Protein AF-0000000067697987 (afdb_homodimer)

pLDDT: mean 73.64, std 20.97, range [24.83, 96.81]

Nearest PDB structures (foldseek):
  4bac-assembly1_A-2  TM=6.327E-01  e=5.314E-17  Human spumaretrovirus
  8w2r-assembly1_I  TM=6.420E-01  e=8.118E-09  Human immunodeficiency virus 1
  8fnj-assembly1_G  TM=6.367E-01  e=1.111E-08  Homo sapiens
  8fnp-assembly1_G  TM=6.360E-01  e=1.001E-08  Homo sapiens
  6put-assembly1_A-2  TM=6.486E-01  e=1.689E-08  Saccharolobus solfataricus P2

Radius of gyration: 27.44 Å; Cα contacts (8 Å, |Δi|>4): 1270; chains: 2; bounding box: 111×76×71 Å

Foldseek 3Di:
DPLPPPPDPPPPALVVQLVLQCPAPVRNVVLVVCVVCVPPPPPPDQPQHFDDFPNFTWTQDPCPLLQLQRGRQTAGEHGPVCLVVLLCCCQVRLLNLNDDLQQSLVVNVSHHDDPPSSVVSNVSSVPDPLCVPQPDPDDPDLFDAPQDQDQAWLQEKEWDKDDQFPQAPVQFRIKIWMATPQLRQIDIDGHNDLALVVVLVCCVVPPCVPPNQHQEYEYEPDPSCVDPSNVVSNVVSNHHYHYDDPRRPPNDSVVVVVSSLSSSLCSPCPPVRRCSNVSNVSNSSNQQQTQDPQQRGHSCCQPFLDHDDDPVCVRRPGDCSVPPPPDDVVVSSCSSNVSSSVSNSVSSVVVSVVSVVVVVVVCVVVVVVVVVVVVD/DPLPPPPDPPPPALVVQLVLQCPAPVRNVVLVVCVVCVPPPPPPDQPQDWDDFPNFTWTQDDCPLQFLQRGRQTAGEHGPVCLVVLLCCCQVNLLNLNDDLQQSLVVNVSHHDDPPSSVVSNVVSVPDPLCVPQPDPDDPDPFDAPQDQDDAWQQEKEWDKADQFPQAPVQFRIKIWMATPQLRQIDIDGHNDLALVVVLVCCVVPPCVVPNQHQEYEYEPDPSCVDPSNVVSNVVSNHHYHYDDPRRPVNHSVVVVVSSLSSSLSSPCPPVRRCSNVSNVSNSSNQQQTQDQQQRGHSCCQPVLDHDDDPVCVRRPRPCVCPPVVPHPVSSSVSNSVSRSVSNSVSSVVVSVVSVVVVVVVCVVVVVVVVVVVVD

Secondary structure (DSSP, 8-state):
--TTSS---S--SHHHHHHHHHH-TTHHHHHHHHHH-TT---SS---SEEEEETTEEEEE----TT--SSS--EEEE--HHHHHHHHHHHHTSTTTTT--HHHHHHHHHTTEE-TTHHHHHHHHHHT-HHHHHHS----------------STTSEEEEEEE---PPPTTS--EEEEEEETTT--EEEEEES---HHHHHHHIIIIIIHHH---SEEEE-S-HHHHSHHHHHHHHHTTPEEEEPPTT-GGG-HHHHHHHHHHHHHHHHHTT-GGGGGGGHHHHHHHHHHSPPTTTSS-HHHHHHSSPPPPHHHHHHSPTTTTT--SS-HHHHHHHHHHHHHHHHHHHHHHHHHHHHHHHHHHHHHHHHHHHHHHT-/--TTSS---S--SHHHHHHHHHH-TTHHHHHHHHHH-TT---SS---SEEEEETTEEEEE----TT---SS--EEEE--HHHHHHHHHHHHTSTTTTT--HHHHHHHHHTTEE-TTHHHHHHHHHHT-HHHHHHS----------------STTSEEEEEEE---PPPTTS--EEEEEEETTT--EEEEEES---HHHHHHHIIIIIIHHH---SEEEE-S-HHHHSHHHHHHHHHTTPEEEEPPTT-GGG-HHHHHHHHHHHHHHHHHTT-GGGGGGGHHHHHHHHHHSPPTTTSS-HHHHHHSSPPPPHHHHHHS-STTTTT--S-HHHHHHHHHHHHHHHHHHHHHHHHHHHHHHHHHHHHHHHHHHHHHHH-

Organism: Oreochromis niloticus (NCBI:txid8128)

Sequence (752 aa):
MDLRAQPPLLLEDQTQLRQLQLDDPGAGPKLRDLECSPDLGSDVSPPPSLVVNDGLLYYRGPKHKRNLRPQGELKLYAPMALRGTLCGYYHDHPTAGHLGIAKTLARMQSRFYWPKMASDVKRYVLSCPVCQLTKPSQRKPAGFMVPISPQRPWEYAGVDFVGPLPHTASGNSYILVFVDYFSKWIEVCAVRDATAQVAASKFINEVFARHGAPRYLISDRGSPFVSELFESVLSTLGSTHRLTTAYHLQTNATERVNRTLKTAIRAYVGDKHASWDKFMSQICFALRSAPHESTGLSPAMMLYGRELETPLDLLTKPSGENEESSMPYPETLKASLQEAHDRARETLARTACCAVSFQNTLFMVTYNFRVMWAKAMDLRAQPPLLLEDQTQLRQLQLDDPGAGPKLRDLECSPDLGSDVSPPPSLVVNDGLLYYRGPKHKRNLRPQGELKLYAPMALRGTLCGYYHDHPTAGHLGIAKTLARMQSRFYWPKMASDVKRYVLSCPVCQLTKPSQRKPAGFMVPISPQRPWEYAGVDFVGPLPHTASGNSYILVFVDYFSKWIEVCAVRDATAQVAASKFINEVFARHGAPRYLISDRGSPFVSELFESVLSTLGSTHRLTTAYHLQTNATERVNRTLKTAIRAYVGDKHASWDKFMSQICFALRSAPHESTGLSPAMMLYGRELETPLDLLTKPSGENEESSMPYPETLKASLQEAHDRARETLARTACCAVSFQNTLFMVTYNFRVMWAKA

Structure (mmCIF, N/CA/C/O backbone):
data_AF-0000000067697987-model_v1
#
loop_
_entity.id
_entity.type
_entity.pdbx_description
1 polymer 'Gypsy retrotransposon integrase-like protein 1'
#
loop_
_atom_site.group_PDB
_atom_site.id
_atom_site.type_symbol
_atom_site.label_atom_id
_atom_site.label_alt_id
_atom_site.label_comp_id
_atom_site.label_asym_id
_atom_site.label_entity_id
_atom_site.label_seq_id
_atom_site.pdbx_PDB_ins_code
_atom_site.Cartn_x
_atom_site.Cartn_y
_atom_site.Cartn_z
_atom_site.occupancy
_atom_site.B_iso_or_equiv
_atom_site.auth_seq_id
_atom_site.auth_comp_id
_atom_site.auth_asym_id
_atom_site.auth_atom_id
_atom_site.pdbx_PDB_model_num
ATOM 1 N N . MET A 1 1 ? 1.378 22 -9.828 1 25.53 1 MET A N 1
ATOM 2 C CA . MET A 1 1 ? 1.029 22.406 -8.477 1 25.53 1 MET A CA 1
ATOM 3 C C . MET A 1 1 ? 2.188 22.172 -7.516 1 25.53 1 MET A C 1
ATOM 5 O O . MET A 1 1 ? 2.678 21.047 -7.402 1 25.53 1 MET A O 1
ATOM 9 N N . ASP A 1 2 ? 2.887 23.156 -7.305 1 29.39 2 ASP A N 1
ATOM 10 C CA . ASP A 1 2 ? 4.129 23.375 -6.566 1 29.39 2 ASP A CA 1
ATOM 11 C C . ASP A 1 2 ? 3.945 23.078 -5.082 1 29.39 2 ASP A C 1
ATOM 13 O O . ASP A 1 2 ? 3.377 23.875 -4.344 1 29.39 2 ASP A O 1
ATOM 17 N N . LEU A 1 3 ? 3.65 21.953 -4.836 1 36.91 3 LEU A N 1
ATOM 18 C CA . LEU A 1 3 ? 3.615 21.641 -3.408 1 36.91 3 LEU A CA 1
ATOM 19 C C . LEU A 1 3 ? 4.59 22.531 -2.639 1 36.91 3 LEU A C 1
ATOM 21 O O . LEU A 1 3 ? 4.508 22.625 -1.413 1 36.91 3 LEU A O 1
ATOM 25 N N . ARG A 1 4 ? 5.551 23.062 -3.348 1 34.69 4 ARG A N 1
ATOM 26 C CA . ARG A 1 4 ? 6.664 23.906 -2.924 1 34.69 4 ARG A CA 1
ATOM 27 C C . ARG A 1 4 ? 6.184 25.297 -2.523 1 34.69 4 ARG A C 1
ATOM 29 O O . ARG A 1 4 ? 6.934 26.078 -1.931 1 34.69 4 ARG A O 1
ATOM 36 N N . ALA A 1 5 ? 5.242 25.719 -3.275 1 36.62 5 ALA A N 1
ATOM 37 C CA . ALA A 1 5 ? 4.941 27.141 -3.053 1 36.62 5 ALA A CA 1
ATOM 38 C C . ALA A 1 5 ? 4.207 27.344 -1.73 1 36.62 5 ALA A C 1
ATOM 40 O O . ALA A 1 5 ? 3.787 28.453 -1.412 1 36.62 5 ALA A O 1
ATOM 41 N N . GLN A 1 6 ? 3.66 26.25 -1.267 1 39.34 6 GLN A N 1
ATOM 42 C CA . GLN A 1 6 ? 3.029 26.625 -0.006 1 39.34 6 GLN A CA 1
ATOM 43 C C . GLN A 1 6 ? 4.074 26.922 1.065 1 39.34 6 GLN A C 1
ATOM 45 O O . GLN A 1 6 ? 5.121 26.266 1.116 1 39.34 6 GLN A O 1
ATOM 50 N N . PRO A 1 7 ? 4.051 28.031 1.488 1 39.66 7 PRO A N 1
ATOM 51 C CA . PRO A 1 7 ? 5.012 28.359 2.549 1 39.66 7 PRO A CA 1
ATOM 52 C C . PRO A 1 7 ? 5.266 27.188 3.488 1 39.66 7 PRO A C 1
ATOM 54 O O . PRO A 1 7 ? 4.34 26.453 3.83 1 39.66 7 PRO A O 1
ATOM 57 N N . PRO A 1 8 ? 6.465 26.547 3.26 1 40.81 8 PRO A N 1
ATOM 58 C CA . PRO A 1 8 ? 6.855 25.562 4.273 1 40.81 8 PRO A CA 1
ATOM 59 C C . PRO A 1 8 ? 6.188 25.812 5.625 1 40.81 8 PRO A C 1
ATOM 61 O O . PRO A 1 8 ? 5.875 26.953 5.961 1 40.81 8 PRO A O 1
ATOM 64 N N . LEU A 1 9 ? 5.316 25 6.016 1 46.56 9 LEU A N 1
ATOM 65 C CA . LEU A 1 9 ? 4.984 25.234 7.414 1 46.56 9 LEU A CA 1
ATOM 66 C C . LEU A 1 9 ? 6.133 25.938 8.141 1 46.56 9 LEU A C 1
ATOM 68 O O . LEU A 1 9 ? 7.301 25.609 7.902 1 46.56 9 LEU A O 1
ATOM 72 N N . LEU A 1 10 ? 5.938 27.141 8.422 1 49.66 10 LEU A N 1
ATOM 73 C CA . LEU A 1 10 ? 6.742 28.109 9.164 1 49.66 10 LEU A CA 1
ATOM 74 C C . LEU A 1 10 ? 7.5 27.422 10.297 1 49.66 10 LEU A C 1
ATOM 76 O O . LEU A 1 10 ? 8.211 28.078 11.062 1 49.66 10 LEU A O 1
ATOM 80 N N . LEU A 1 11 ? 7.109 26.219 10.617 1 56.44 11 LEU A N 1
ATOM 81 C CA . LEU A 1 11 ? 7.867 25.734 11.766 1 56.44 11 LEU A CA 1
ATOM 82 C C . LEU A 1 11 ? 9.156 25.047 11.32 1 56.44 11 LEU A C 1
ATOM 84 O O . LEU A 1 11 ? 9.109 24.016 10.633 1 56.44 11 LEU A O 1
ATOM 88 N N . GLU A 1 12 ? 10.172 25.812 11.094 1 57.47 12 GLU A N 1
ATOM 89 C CA . GLU A 1 12 ? 11.477 25.344 10.617 1 57.47 12 GLU A CA 1
ATOM 90 C C . GLU A 1 12 ? 12.062 24.312 11.562 1 57.47 12 GLU A C 1
ATOM 92 O O . GLU A 1 12 ? 12.742 23.375 11.125 1 57.47 12 GLU A O 1
ATOM 97 N N . ASP A 1 13 ? 11.875 24.578 12.883 1 66 13 ASP A N 1
ATOM 98 C CA . ASP A 1 13 ? 12.523 23.656 13.812 1 66 13 ASP A CA 1
ATOM 99 C C . ASP A 1 13 ? 11.797 23.625 15.156 1 66 13 ASP A C 1
ATOM 101 O O . ASP A 1 13 ? 10.883 24.406 15.391 1 66 13 ASP A O 1
ATOM 105 N N . GLN A 1 14 ? 12.055 22.672 15.922 1 77.75 14 GLN A N 1
ATOM 106 C CA . GLN A 1 14 ? 11.477 22.453 17.234 1 77.75 14 GLN A CA 1
ATOM 107 C C . GLN A 1 14 ? 11.773 23.625 18.172 1 77.75 14 GLN A C 1
ATOM 109 O O . GLN A 1 14 ? 11.008 23.906 19.094 1 77.75 14 GLN A O 1
ATOM 114 N N . THR A 1 15 ? 12.805 24.344 17.797 1 80.25 15 THR A N 1
ATOM 115 C CA . THR A 1 15 ? 13.172 25.5 18.609 1 80.25 15 THR A CA 1
ATOM 116 C C . THR A 1 15 ? 12.148 26.609 18.453 1 80.25 15 THR A C 1
ATOM 118 O O . THR A 1 15 ? 11.82 27.297 19.422 1 80.25 15 THR A O 1
ATOM 121 N N . GLN A 1 16 ? 11.695 26.688 17.266 1 82.94 16 GLN A N 1
ATOM 122 C CA . GLN A 1 16 ? 10.672 27.703 17.016 1 82.94 16 GLN A CA 1
ATOM 123 C C . GLN A 1 16 ? 9.367 27.344 17.719 1 82.94 16 GLN A C 1
ATOM 125 O O . GLN A 1 16 ? 8.68 28.219 18.25 1 82.94 16 GLN A O 1
ATOM 130 N N . LEU A 1 17 ? 9.047 26.141 17.766 1 86.69 17 LEU A N 1
ATOM 131 C CA . LEU A 1 17 ? 7.832 25.672 18.422 1 86.69 17 LEU A CA 1
ATOM 132 C C . LEU A 1 17 ? 7.879 25.922 19.922 1 86.69 17 LEU A C 1
ATOM 134 O O . LEU A 1 17 ? 6.879 26.312 20.516 1 86.69 17 LEU A O 1
ATOM 138 N N . ARG A 1 18 ? 9.047 25.688 20.469 1 90 18 ARG A N 1
ATOM 139 C CA . ARG A 1 18 ? 9.219 25.922 21.906 1 90 18 ARG A CA 1
ATOM 140 C C . ARG A 1 18 ? 9.023 27.391 22.25 1 90 18 ARG A C 1
ATOM 142 O O . ARG A 1 18 ? 8.367 27.734 23.234 1 90 18 ARG A O 1
ATOM 149 N N . GLN A 1 19 ? 9.625 28.234 21.406 1 90.31 19 GLN A N 1
ATOM 150 C CA . GLN A 1 19 ? 9.492 29.656 21.641 1 90.31 19 GLN A CA 1
ATOM 151 C C . GLN A 1 19 ? 8.039 30.094 21.547 1 90.31 19 GLN A C 1
ATOM 153 O O . GLN A 1 19 ? 7.582 30.938 22.328 1 90.31 19 GLN A O 1
ATOM 158 N N . LEU A 1 20 ? 7.316 29.531 20.625 1 90.38 20 LEU A N 1
ATOM 159 C CA . LEU A 1 20 ? 5.906 29.844 20.469 1 90.38 20 LEU A CA 1
ATOM 160 C C . LEU A 1 20 ? 5.102 29.406 21.688 1 90.38 20 LEU A C 1
ATOM 162 O O . LEU A 1 20 ? 4.188 30.094 22.125 1 90.38 20 LEU A O 1
ATOM 166 N N . GLN A 1 21 ? 5.391 28.297 22.266 1 93 21 GLN A N 1
ATOM 167 C CA . GLN A 1 21 ? 4.715 27.812 23.453 1 93 21 GLN A CA 1
ATOM 168 C C . GLN A 1 21 ? 5.039 28.688 24.672 1 93 21 GLN A C 1
ATOM 170 O O . GLN A 1 21 ? 4.16 29 25.469 1 93 21 GLN A O 1
ATOM 175 N N . LEU A 1 22 ? 6.289 29.062 24.75 1 93.44 22 LEU A N 1
ATOM 176 C CA . LEU A 1 22 ? 6.715 29.906 25.859 1 93.44 22 LEU A CA 1
ATOM 177 C C . LEU A 1 22 ? 6.02 31.25 25.828 1 93.44 22 LEU A C 1
ATOM 179 O O . LEU A 1 22 ? 5.699 31.828 26.875 1 93.44 22 LEU A O 1
ATOM 183 N N . ASP A 1 23 ? 5.773 31.734 24.656 1 93.56 23 ASP A N 1
ATOM 184 C CA . ASP A 1 23 ? 5.172 33.031 24.484 1 93.56 23 ASP A CA 1
ATOM 185 C C . ASP A 1 23 ? 3.65 32.969 24.609 1 93.56 23 ASP A C 1
ATOM 187 O O . ASP A 1 23 ? 2.982 34 24.719 1 93.56 23 ASP A O 1
ATOM 191 N N . ASP A 1 24 ? 3.102 31.844 24.609 1 93.69 24 ASP A N 1
ATOM 192 C CA . ASP A 1 24 ? 1.658 31.641 24.672 1 93.69 24 ASP A CA 1
ATOM 193 C C . ASP A 1 24 ? 1.14 31.812 26.094 1 93.69 24 ASP A C 1
ATOM 195 O O . ASP A 1 24 ? 1.688 31.234 27.047 1 93.69 24 ASP A O 1
ATOM 199 N N . PRO A 1 25 ? 0.116 32.594 26.219 1 92.44 25 PRO A N 1
ATOM 200 C CA . PRO A 1 25 ? -0.387 32.875 27.562 1 92.44 25 PRO A CA 1
ATOM 201 C C . PRO A 1 25 ? -0.921 31.609 28.25 1 92.44 25 PRO A C 1
ATOM 203 O O . PRO A 1 25 ? -0.909 31.516 29.484 1 92.44 25 PRO A O 1
ATOM 206 N N . GLY A 1 26 ? -1.437 30.719 27.469 1 90.19 26 GLY A N 1
ATOM 207 C CA . GLY A 1 26 ? -1.964 29.484 28.047 1 90.19 26 GLY A CA 1
ATOM 208 C C . GLY A 1 26 ? -0.902 28.422 28.266 1 90.19 26 GLY A C 1
ATOM 209 O O . GLY A 1 26 ? -0.778 27.875 29.359 1 90.19 26 GLY A O 1
ATOM 210 N N . ALA A 1 27 ? -0.032 28.234 27.359 1 92.19 27 ALA A N 1
ATOM 211 C CA . ALA A 1 27 ? 0.951 27.156 27.375 1 92.19 27 ALA A CA 1
ATOM 212 C C . ALA A 1 27 ? 2.221 27.578 28.109 1 92.19 27 ALA A C 1
ATOM 214 O O . ALA A 1 27 ? 2.852 26.781 28.797 1 92.19 27 ALA A O 1
ATOM 215 N N . GLY A 1 28 ? 2.633 28.766 28.016 1 92.62 28 GLY A N 1
ATOM 216 C CA . GLY A 1 28 ? 3.893 29.266 28.531 1 92.62 28 GLY A CA 1
ATOM 217 C C . GLY A 1 28 ? 4.062 29.016 30.016 1 92.62 28 GLY A C 1
ATOM 218 O O . GLY A 1 28 ? 5.012 28.344 30.438 1 92.62 28 GLY A O 1
ATOM 219 N N . PRO A 1 29 ? 3.111 29.562 30.781 1 92.19 29 PRO A N 1
ATOM 220 C CA . PRO A 1 29 ? 3.207 29.344 32.219 1 92.19 29 PRO A CA 1
ATOM 221 C C . PRO A 1 29 ? 3.205 27.859 32.594 1 92.19 29 PRO A C 1
ATOM 223 O O . PRO A 1 29 ? 3.92 27.453 33.531 1 92.19 29 PRO A O 1
ATOM 226 N N . LYS A 1 30 ? 2.436 27.094 31.906 1 90.25 30 LYS A N 1
ATOM 227 C CA . LYS A 1 30 ? 2.365 25.672 32.188 1 90.25 30 LYS A CA 1
ATOM 228 C C . LYS A 1 30 ? 3.693 24.984 31.891 1 90.25 30 LYS A C 1
ATOM 230 O O . LYS A 1 30 ? 4.133 24.109 32.656 1 90.25 30 LYS A O 1
ATOM 235 N N . LEU A 1 31 ? 4.273 25.359 30.766 1 92.38 31 LEU A N 1
ATOM 236 C CA . LEU A 1 31 ? 5.551 24.797 30.359 1 92.38 31 LEU A CA 1
ATOM 237 C C . LEU A 1 31 ? 6.645 25.141 31.359 1 92.38 31 LEU A C 1
ATOM 239 O O . LEU A 1 31 ? 7.422 24.266 31.766 1 92.38 31 LEU A O 1
ATOM 243 N N . ARG A 1 32 ? 6.719 26.328 31.844 1 89.81 32 ARG A N 1
ATOM 244 C CA . ARG A 1 32 ? 7.715 26.766 32.812 1 89.81 32 ARG A CA 1
ATOM 245 C C . ARG A 1 32 ? 7.508 26.078 34.156 1 89.81 32 ARG A C 1
ATOM 247 O O . ARG A 1 32 ? 8.477 25.656 34.812 1 89.81 32 ARG A O 1
ATOM 254 N N . ASP A 1 33 ? 6.246 25.969 34.531 1 87.75 33 ASP A N 1
ATOM 255 C CA . ASP A 1 33 ? 5.918 25.359 35.812 1 87.75 33 ASP A CA 1
ATOM 256 C C . ASP A 1 33 ? 6.352 23.891 35.844 1 87.75 33 ASP A C 1
ATOM 258 O O . ASP A 1 33 ? 6.879 23.422 36.875 1 87.75 33 ASP A O 1
ATOM 262 N N . LEU A 1 34 ? 6.086 23.219 34.812 1 87.5 34 LEU A N 1
ATOM 263 C CA . LEU A 1 34 ? 6.387 21.781 34.75 1 87.5 34 LEU A CA 1
ATOM 264 C C . LEU A 1 34 ? 7.891 21.547 34.656 1 87.5 34 LEU A C 1
ATOM 266 O O . LEU A 1 34 ? 8.406 20.531 35.125 1 87.5 34 LEU A O 1
ATOM 270 N N . GLU A 1 35 ? 8.602 22.375 34 1 86.31 35 GLU A N 1
ATOM 271 C CA . GLU A 1 35 ? 10.047 22.234 33.875 1 86.31 35 GLU A CA 1
ATOM 272 C C . GLU A 1 35 ? 10.742 22.516 35.219 1 86.31 35 GLU A C 1
ATOM 274 O O . GLU A 1 35 ? 11.781 21.922 35.531 1 86.31 35 GLU A O 1
ATOM 279 N N . CYS A 1 36 ? 10.32 23.406 36.031 1 79.12 36 CYS A N 1
ATOM 280 C CA . CYS A 1 36 ? 10.914 23.766 37.312 1 79.12 36 CYS A CA 1
ATOM 281 C C . CYS A 1 36 ? 10.562 22.734 38.375 1 79.12 36 CYS A C 1
ATOM 283 O O . CYS A 1 36 ? 11.328 22.516 39.312 1 79.12 36 CYS A O 1
ATOM 285 N N . SER A 1 37 ? 9.336 22.125 38.469 1 67.81 37 SER A N 1
ATOM 286 C CA . SER A 1 37 ? 8.961 21.156 39.5 1 67.81 37 SER A CA 1
ATOM 287 C C . SER A 1 37 ? 8.656 19.797 38.875 1 67.81 37 SER A C 1
ATOM 289 O O . SER A 1 37 ? 7.488 19.438 38.719 1 67.81 37 SER A O 1
ATOM 291 N N . PRO A 1 38 ? 9.766 19.188 38.344 1 57.75 38 PRO A N 1
ATOM 292 C CA . PRO A 1 38 ? 9.461 17.906 37.688 1 57.75 38 PRO A CA 1
ATOM 293 C C . PRO A 1 38 ? 8.711 16.938 38.625 1 57.75 38 PRO A C 1
ATOM 295 O O . PRO A 1 38 ? 7.93 16.109 38.156 1 57.75 38 PRO A O 1
ATOM 298 N N . ASP A 1 39 ? 9.18 16.844 40 1 49.91 39 ASP A N 1
ATOM 299 C CA . ASP A 1 39 ? 8.789 15.844 41 1 49.91 39 ASP A CA 1
ATOM 300 C C . ASP A 1 39 ? 7.363 16.078 41.5 1 49.91 39 ASP A C 1
ATOM 302 O O . ASP A 1 39 ? 6.906 15.43 42.438 1 49.91 39 ASP A O 1
ATOM 306 N N . LEU A 1 40 ? 6.801 17.219 41.5 1 43.91 40 LEU A N 1
ATOM 307 C CA . LEU A 1 40 ? 5.543 17.25 42.25 1 43.91 40 LEU A CA 1
ATOM 308 C C . LEU A 1 40 ? 4.531 16.281 41.625 1 43.91 40 LEU A C 1
ATOM 310 O O . LEU A 1 40 ? 3.766 16.656 40.75 1 43.91 40 LEU A O 1
ATOM 314 N N . GLY A 1 41 ? 4.91 15.156 41.281 1 40.28 41 GLY A N 1
ATOM 315 C CA . GLY A 1 41 ? 4.012 14.031 41.062 1 40.28 41 GLY A CA 1
ATOM 316 C C . GLY A 1 41 ? 2.971 13.875 42.156 1 40.28 41 GLY A C 1
ATOM 317 O O . GLY A 1 41 ? 3.209 13.188 43.156 1 40.28 41 GLY A O 1
ATOM 318 N N . SER A 1 42 ? 2.301 14.922 42.656 1 37.97 42 SER A N 1
ATOM 319 C CA . SER A 1 42 ? 1.313 14.578 43.656 1 37.97 42 SER A CA 1
ATOM 320 C C . SER A 1 42 ? 0.593 13.281 43.312 1 37.97 42 SER A C 1
ATOM 322 O O . SER A 1 42 ? 0.515 12.906 42.156 1 37.97 42 SER A O 1
ATOM 324 N N . ASP A 1 43 ? 0.437 12.32 44.281 1 37.81 43 ASP A N 1
ATOM 325 C CA . ASP A 1 43 ? -0.26 11.047 44.406 1 37.81 43 ASP A CA 1
ATOM 326 C C . ASP A 1 43 ? -1.555 11.039 43.594 1 37.81 43 ASP A C 1
ATOM 328 O O . ASP A 1 43 ? -2.357 10.109 43.719 1 37.81 43 ASP A O 1
ATOM 332 N N . VAL A 1 44 ? -2.244 12.258 43.5 1 37.41 44 VAL A N 1
ATOM 333 C CA . VAL A 1 44 ? -3.635 12.102 43.094 1 37.41 44 VAL A CA 1
ATOM 334 C C . VAL A 1 44 ? -3.697 11.57 41.656 1 37.41 44 VAL A C 1
ATOM 336 O O . VAL A 1 44 ? -2.77 11.773 40.875 1 37.41 44 VAL A O 1
ATOM 339 N N . SER A 1 45 ? -4.719 10.867 41.219 1 40.56 45 SER A N 1
ATOM 340 C CA . SER A 1 45 ? -5.109 10.242 39.969 1 40.56 45 SER A CA 1
ATOM 341 C C . SER A 1 45 ? -4.727 11.109 38.75 1 40.56 45 SER A C 1
ATOM 343 O O . SER A 1 45 ? -5.043 12.305 38.719 1 40.56 45 SER A O 1
ATOM 345 N N . PRO A 1 46 ? -3.691 10.867 37.969 1 43.12 46 PRO A N 1
ATOM 346 C CA . PRO A 1 46 ? -3.143 11.734 36.906 1 43.12 46 PRO A CA 1
ATOM 347 C C . PRO A 1 46 ? -4.223 12.344 36.031 1 43.12 46 PRO A C 1
ATOM 349 O O . PRO A 1 46 ? -5.004 11.609 35.406 1 43.12 46 PRO A O 1
ATOM 352 N N . PRO A 1 47 ? -5.043 13.336 36.25 1 45.91 47 PRO A N 1
ATOM 353 C CA . PRO A 1 47 ? -5.91 13.977 35.281 1 45.91 47 PRO A CA 1
ATOM 354 C C . PRO A 1 47 ? -5.281 14.031 33.875 1 45.91 47 PRO A C 1
ATOM 356 O O . PRO A 1 47 ? -4.07 13.844 33.75 1 45.91 47 PRO A O 1
ATOM 359 N N . PRO A 1 48 ? -6.098 13.992 32.75 1 55.72 48 PRO A N 1
ATOM 360 C CA . PRO A 1 48 ? -5.461 14.297 31.484 1 55.72 48 PRO A CA 1
ATOM 361 C C . PRO A 1 48 ? -4.277 15.25 31.625 1 55.72 48 PRO A C 1
ATOM 363 O O . PRO A 1 48 ? -4.398 16.297 32.25 1 55.72 48 PRO A O 1
ATOM 366 N N . SER A 1 49 ? -2.963 14.758 31.688 1 77.38 49 SER A N 1
ATOM 367 C CA . SER A 1 49 ? -1.789 15.398 32.281 1 77.38 49 SER A CA 1
ATOM 368 C C . SER A 1 49 ? -0.885 15.977 31.188 1 77.38 49 SER A C 1
ATOM 370 O O . SER A 1 49 ? -0.862 15.477 30.062 1 77.38 49 SER A O 1
ATOM 372 N N . LEU A 1 50 ? -0.766 17.359 31.328 1 87.38 50 LEU A N 1
ATOM 373 C CA . LEU A 1 50 ? 0.255 18.047 30.531 1 87.38 50 LEU A CA 1
ATOM 374 C C . LEU A 1 50 ? 1.649 17.562 30.922 1 87.38 50 LEU A C 1
ATOM 376 O O . LEU A 1 50 ? 1.93 17.328 32.094 1 87.38 50 LEU A O 1
ATOM 380 N N . VAL A 1 51 ? 2.381 17.172 29.953 1 87.75 51 VAL A N 1
ATOM 381 C CA . VAL A 1 51 ? 3.74 16.688 30.188 1 87.75 51 VAL A CA 1
ATOM 382 C C . VAL A 1 51 ? 4.715 17.438 29.281 1 87.75 51 VAL A C 1
ATOM 384 O O . VAL A 1 51 ? 4.328 17.938 28.219 1 87.75 51 VAL A O 1
ATOM 387 N N . VAL A 1 52 ? 5.934 17.547 29.781 1 88.38 52 VAL A N 1
ATOM 388 C CA . VAL A 1 52 ? 6.977 18.156 28.953 1 88.38 52 VAL A CA 1
ATOM 389 C C . VAL A 1 52 ? 7.855 17.062 28.344 1 88.38 52 VAL A C 1
ATOM 391 O O . VAL A 1 52 ? 8.312 16.156 29.047 1 88.38 52 VAL A O 1
ATOM 394 N N . ASN A 1 53 ? 7.949 17.094 27.031 1 85.75 53 ASN A N 1
ATOM 395 C CA . ASN A 1 53 ? 8.812 16.172 26.297 1 85.75 53 ASN A CA 1
ATOM 396 C C . ASN A 1 53 ? 9.711 16.922 25.312 1 85.75 53 ASN A C 1
ATOM 398 O O . ASN A 1 53 ? 9.211 17.625 24.422 1 85.75 53 ASN A O 1
ATOM 402 N N . ASP A 1 54 ? 10.984 16.766 25.453 1 80.94 54 ASP A N 1
ATOM 403 C CA . ASP A 1 54 ? 11.969 17.406 24.594 1 80.94 54 ASP A CA 1
ATOM 404 C C . ASP A 1 54 ? 11.758 18.922 24.547 1 80.94 54 ASP A C 1
ATOM 406 O O . ASP A 1 54 ? 11.758 19.516 23.484 1 80.94 54 ASP A O 1
ATOM 410 N N . GLY A 1 55 ? 11.398 19.391 25.688 1 86.19 55 GLY A N 1
ATOM 411 C CA . GLY A 1 55 ? 11.289 20.844 25.828 1 86.19 55 GLY A CA 1
ATOM 412 C C . GLY A 1 55 ? 9.961 21.391 25.344 1 86.19 55 GLY A C 1
ATOM 413 O O . GLY A 1 55 ? 9.75 22.609 25.359 1 86.19 55 GLY A O 1
ATOM 414 N N . LEU A 1 56 ? 9.102 20.469 24.938 1 89.88 56 LEU A N 1
ATOM 415 C CA . LEU A 1 56 ? 7.805 20.906 24.422 1 89.88 56 LEU A CA 1
ATOM 416 C C . LEU A 1 56 ? 6.68 20.406 25.328 1 89.88 56 LEU A C 1
ATOM 418 O O . LEU A 1 56 ? 6.805 19.344 25.953 1 89.88 56 LEU A O 1
ATOM 422 N N . LEU A 1 57 ? 5.66 21.234 25.406 1 91.69 57 LEU A N 1
ATOM 423 C CA . LEU A 1 57 ? 4.492 20.891 26.203 1 91.69 57 LEU A CA 1
ATOM 424 C C . LEU A 1 57 ? 3.533 20 25.422 1 91.69 57 LEU A C 1
ATOM 426 O O . LEU A 1 57 ? 3.131 20.344 24.312 1 91.69 57 LEU A O 1
ATOM 430 N N . TYR A 1 58 ? 3.205 18.859 25.953 1 91.38 58 TYR A N 1
ATOM 431 C CA . TYR A 1 58 ? 2.281 17.906 25.359 1 91.38 58 TYR A CA 1
ATOM 432 C C . TYR A 1 58 ? 1.122 17.594 26.297 1 91.38 58 TYR A C 1
ATOM 434 O O . TYR A 1 58 ? 1.238 17.766 27.516 1 91.38 58 TYR A O 1
ATOM 442 N N . TYR A 1 59 ? 0.031 17.297 25.656 1 90.12 59 TYR A N 1
ATOM 443 C CA . TYR A 1 59 ? -1.137 16.797 26.375 1 90.12 59 TYR A CA 1
ATOM 444 C C . TYR A 1 59 ? -1.223 15.281 26.297 1 90.12 59 TYR A C 1
ATOM 446 O O . TYR A 1 59 ? -1.13 14.703 25.203 1 90.12 59 TYR A O 1
ATOM 454 N N . ARG A 1 60 ? -1.247 14.703 27.422 1 83.81 60 ARG A N 1
ATOM 455 C CA . ARG A 1 60 ? -1.414 13.25 27.453 1 83.81 60 ARG A CA 1
ATOM 456 C C . ARG A 1 60 ? -2.883 12.875 27.609 1 83.81 60 ARG A C 1
ATOM 458 O O . ARG A 1 60 ? -3.482 13.109 28.672 1 83.81 60 ARG A O 1
ATOM 465 N N . GLY A 1 61 ? -3.418 12.531 26.484 1 71.75 61 GLY A N 1
ATOM 466 C CA . GLY A 1 61 ? -4.82 12.156 26.5 1 71.75 61 GLY A CA 1
ATOM 467 C C . GLY A 1 61 ? -5.059 10.773 27.094 1 71.75 61 GLY A C 1
ATOM 468 O O . GLY A 1 61 ? -4.105 10.055 27.406 1 71.75 61 GLY A O 1
ATOM 469 N N . PRO A 1 62 ? -6.367 10.641 27.578 1 60.91 62 PRO A N 1
ATOM 470 C CA . PRO A 1 62 ? -6.676 9.305 28.109 1 60.91 62 PRO A CA 1
ATOM 471 C C . PRO A 1 62 ? -6.375 8.188 27.109 1 60.91 62 PRO A C 1
ATOM 473 O O . PRO A 1 62 ? -6.355 8.43 25.906 1 60.91 62 PRO A O 1
ATOM 476 N N . LYS A 1 63 ? -5.754 7.254 27.641 1 53.12 63 LYS A N 1
ATOM 477 C CA . LYS A 1 63 ? -5.551 6.074 26.797 1 53.12 63 LYS A CA 1
ATOM 478 C C . LYS A 1 63 ? -6.824 5.711 26.047 1 53.12 63 LYS A C 1
ATOM 480 O O . LYS A 1 63 ? -7.887 5.551 26.641 1 53.12 63 LYS A O 1
ATOM 485 N N . HIS A 1 64 ? -7.137 6.582 25.156 1 43.94 64 HIS A N 1
ATOM 486 C CA . HIS A 1 64 ? -8.352 6.195 24.438 1 43.94 64 HIS A CA 1
ATOM 487 C C . HIS A 1 64 ? -8.273 4.738 23.984 1 43.94 64 HIS A C 1
ATOM 489 O O . HIS A 1 64 ? -7.211 4.262 23.594 1 43.94 64 HIS A O 1
ATOM 495 N N . LYS A 1 65 ? -9.203 3.996 24.469 1 40.5 65 LYS A N 1
ATOM 496 C CA . LYS A 1 65 ? -9.344 2.605 24.047 1 40.5 65 LYS A CA 1
ATOM 497 C C . LYS A 1 65 ? -9.062 2.453 22.562 1 40.5 65 LYS A C 1
ATOM 499 O O . LYS A 1 65 ? -9.047 1.336 22.031 1 40.5 65 LYS A O 1
ATOM 504 N N . ARG A 1 66 ? -9.5 3.518 21.922 1 38.03 66 ARG A N 1
ATOM 505 C CA . ARG A 1 66 ? -9.547 3.414 20.469 1 38.03 66 ARG A CA 1
ATOM 506 C C . ARG A 1 66 ? -8.141 3.369 19.875 1 38.03 66 ARG A C 1
ATOM 508 O O . ARG A 1 66 ? -7.973 3.113 18.672 1 38.03 66 ARG A O 1
ATOM 515 N N . ASN A 1 67 ? -7.258 4.086 20.719 1 40.78 67 ASN A N 1
ATOM 516 C CA . ASN A 1 67 ? -5.949 4.301 20.109 1 40.78 67 ASN A CA 1
ATOM 517 C C . ASN A 1 67 ? -5.055 3.072 20.25 1 40.78 67 ASN A C 1
ATOM 519 O O . ASN A 1 67 ? -4.801 2.613 21.375 1 40.78 67 ASN A O 1
ATOM 523 N N . LEU A 1 68 ? -5.277 2.213 19.438 1 40.22 68 LEU A N 1
ATOM 524 C CA . LEU A 1 68 ? -4.492 0.987 19.328 1 40.22 68 LEU A CA 1
ATOM 525 C C . LEU A 1 68 ? -3.045 1.233 19.734 1 40.22 68 LEU A C 1
ATOM 527 O O . LEU A 1 68 ? -2.207 0.333 19.641 1 40.22 68 LEU A O 1
ATOM 531 N N . ARG A 1 69 ? -2.701 2.541 19.812 1 40.22 69 ARG A N 1
ATOM 532 C CA . ARG A 1 69 ? -1.357 2.736 20.344 1 40.22 69 ARG A CA 1
ATOM 533 C C . ARG A 1 69 ? -1.362 2.693 21.859 1 40.22 69 ARG A C 1
ATOM 535 O O . ARG A 1 69 ? -2.139 3.404 22.516 1 40.22 69 ARG A O 1
ATOM 542 N N . PRO A 1 70 ? -0.972 1.546 22.391 1 39.41 70 PRO A N 1
ATOM 543 C CA . PRO A 1 70 ? -0.958 1.509 23.859 1 39.41 70 PRO A CA 1
ATOM 544 C C . PRO A 1 70 ? -0.694 2.879 24.469 1 39.41 70 PRO A C 1
ATOM 546 O O . PRO A 1 70 ? -1.082 3.125 25.625 1 39.41 70 PRO A O 1
ATOM 549 N N . GLN A 1 71 ? 0.323 3.484 24.156 1 42.06 71 GLN A N 1
ATOM 550 C CA . GLN A 1 71 ? 0.771 4.578 25 1 42.06 71 GLN A CA 1
ATOM 551 C C . GLN A 1 71 ? -0.076 5.828 24.781 1 42.06 71 GLN A C 1
ATOM 553 O O . GLN A 1 71 ? -0.464 6.133 23.656 1 42.06 71 GLN A O 1
ATOM 558 N N . GLY A 1 72 ? -0.795 6.191 25.734 1 50.84 72 GLY A N 1
ATOM 559 C CA . GLY A 1 72 ? -1.454 7.488 25.766 1 50.84 72 GLY A CA 1
ATOM 560 C C . GLY A 1 72 ? -0.858 8.484 24.781 1 50.84 72 GLY A C 1
ATOM 561 O O . GLY A 1 72 ? 0.364 8.617 24.703 1 50.84 72 GLY A O 1
ATOM 562 N N . GLU A 1 73 ? -1.47 8.781 23.531 1 68.31 73 GLU A N 1
ATOM 563 C CA . GLU A 1 73 ? -0.896 9.562 22.438 1 68.31 73 GLU A CA 1
ATOM 564 C C . GLU A 1 73 ? -0.604 10.992 22.875 1 68.31 73 GLU A C 1
ATOM 566 O O . GLU A 1 73 ? -1.455 11.648 23.5 1 68.31 73 GLU A O 1
ATOM 571 N N . LEU A 1 74 ? 0.713 11.328 23.109 1 80.88 74 LEU A N 1
ATOM 572 C CA . LEU A 1 74 ? 1.107 12.711 23.359 1 80.88 74 LEU A CA 1
ATOM 573 C C . LEU A 1 74 ? 0.691 13.609 22.203 1 80.88 74 LEU A C 1
ATOM 575 O O . LEU A 1 74 ? 0.942 13.281 21.031 1 80.88 74 LEU A O 1
ATOM 579 N N . LYS A 1 75 ? -0.083 14.531 22.594 1 88.94 75 LYS A N 1
ATOM 580 C CA . LYS A 1 75 ? -0.517 15.539 21.625 1 88.94 75 LYS A CA 1
ATOM 581 C C . LYS A 1 75 ? 0.146 16.891 21.906 1 88.94 75 LYS A C 1
ATOM 583 O O . LYS A 1 75 ? 0.166 17.344 23.047 1 88.94 75 LYS A O 1
ATOM 588 N N . LEU A 1 76 ? 0.705 17.453 20.953 1 89.75 76 LEU A N 1
ATOM 589 C CA . LEU A 1 76 ? 1.372 18.734 21.125 1 89.75 76 LEU A CA 1
ATOM 590 C C . LEU A 1 76 ? 0.376 19.812 21.531 1 89.75 76 LEU A C 1
ATOM 592 O O . LEU A 1 76 ? -0.684 19.953 20.922 1 89.75 76 LEU A O 1
ATOM 596 N N . TYR A 1 77 ? 0.667 20.438 22.625 1 93.31 77 TYR A N 1
ATOM 597 C CA . TYR A 1 77 ? -0.13 21.609 22.984 1 93.31 77 TYR A CA 1
ATOM 598 C C . TYR A 1 77 ? 0.13 22.75 22.016 1 93.31 77 TYR A C 1
ATOM 600 O O . TYR A 1 77 ? 1.181 23.391 22.078 1 93.31 77 TYR A O 1
ATOM 608 N N . ALA A 1 78 ? -0.854 23.047 21.203 1 93.5 78 ALA A N 1
ATOM 609 C CA . ALA A 1 78 ? -0.652 24.047 20.141 1 93.5 78 ALA A CA 1
ATOM 610 C C . ALA A 1 78 ? -0.841 25.469 20.688 1 93.5 78 ALA A C 1
ATOM 612 O O . ALA A 1 78 ? -1.903 25.797 21.219 1 93.5 78 ALA A O 1
ATOM 613 N N . PRO A 1 79 ? 0.184 26.25 20.625 1 92.62 79 PRO A N 1
ATOM 614 C CA . PRO A 1 79 ? 0.019 27.656 21.016 1 92.62 79 PRO A CA 1
ATOM 615 C C . PRO A 1 79 ? -0.975 28.406 20.125 1 92.62 79 PRO A C 1
ATOM 617 O O . PRO A 1 79 ? -1.183 28.016 18.969 1 92.62 79 PRO A O 1
ATOM 620 N N . MET A 1 80 ? -1.522 29.438 20.625 1 92.75 80 MET A N 1
ATOM 621 C CA . MET A 1 80 ? -2.566 30.203 19.938 1 92.75 80 MET A CA 1
ATOM 622 C C . MET A 1 80 ? -2.08 30.688 18.578 1 92.75 80 MET A C 1
ATOM 624 O O . MET A 1 80 ? -2.83 30.656 17.609 1 92.75 80 MET A O 1
ATOM 628 N N . ALA A 1 81 ? -0.878 31.109 18.484 1 89.62 81 ALA A N 1
ATOM 629 C CA . ALA A 1 81 ? -0.31 31.688 17.266 1 89.62 81 ALA A CA 1
ATOM 630 C C . ALA A 1 81 ? -0.256 30.656 16.141 1 89.62 81 ALA A C 1
ATOM 632 O O . ALA A 1 81 ? -0.219 31.016 14.961 1 89.62 81 ALA A O 1
ATOM 633 N N . LEU A 1 82 ? -0.287 29.391 16.484 1 90 82 LEU A N 1
ATOM 634 C CA . LEU A 1 82 ? -0.105 28.344 15.484 1 90 82 LEU A CA 1
ATOM 635 C C . LEU A 1 82 ? -1.445 27.734 15.094 1 90 82 LEU A C 1
ATOM 637 O O . LEU A 1 82 ? -1.532 27.016 14.094 1 90 82 LEU A O 1
ATOM 641 N N . ARG A 1 83 ? -2.475 27.984 15.781 1 92.12 83 ARG A N 1
ATOM 642 C CA . ARG A 1 83 ? -3.734 27.25 15.648 1 92.12 83 ARG A CA 1
ATOM 643 C C . ARG A 1 83 ? -4.379 27.516 14.297 1 92.12 83 ARG A C 1
ATOM 645 O O . ARG A 1 83 ? -4.887 26.609 13.648 1 92.12 83 ARG A O 1
ATOM 652 N N . GLY A 1 84 ? -4.363 28.75 13.852 1 89.5 84 GLY A N 1
ATOM 653 C CA . GLY A 1 84 ? -4.871 29.062 12.523 1 89.5 84 GLY A CA 1
ATOM 654 C C . GLY A 1 84 ? -4.113 28.375 11.414 1 89.5 84 GLY A C 1
ATOM 655 O O . GLY A 1 84 ? -4.723 27.828 10.484 1 89.5 84 GLY A O 1
ATOM 656 N N . THR A 1 85 ? -2.844 28.359 11.555 1 86 85 THR A N 1
ATOM 657 C CA . THR A 1 85 ? -1.988 27.703 10.57 1 86 85 THR A CA 1
ATOM 658 C C . THR A 1 85 ? -2.248 26.203 10.547 1 86 85 THR A C 1
ATOM 660 O O . THR A 1 85 ? -2.277 25.594 9.477 1 86 85 THR A O 1
ATOM 663 N N . LEU A 1 86 ? -2.416 25.641 11.68 1 90.12 86 LEU A N 1
ATOM 664 C CA . LEU A 1 86 ? -2.699 24.219 11.766 1 90.12 86 LEU A CA 1
ATOM 665 C C . LEU A 1 86 ? -4.035 23.891 11.109 1 90.12 86 LEU A C 1
ATOM 667 O O . LEU A 1 86 ? -4.145 22.906 10.383 1 90.12 86 LEU A O 1
ATOM 671 N N . CYS A 1 87 ? -5.012 24.719 11.359 1 92.31 87 CYS A N 1
ATOM 672 C CA . CYS A 1 87 ? -6.309 24.516 10.727 1 92.31 87 CYS A CA 1
ATOM 673 C C . CYS A 1 87 ? -6.184 24.578 9.203 1 92.31 87 CYS A C 1
ATOM 675 O O . CYS A 1 87 ? -6.75 23.734 8.5 1 92.31 87 CYS A O 1
ATOM 677 N N . GLY A 1 88 ? -5.473 25.531 8.766 1 88.75 88 GLY A N 1
ATOM 678 C CA . GLY A 1 88 ? -5.258 25.656 7.332 1 88.75 88 GLY A CA 1
ATOM 679 C C . GLY A 1 88 ? -4.535 24.469 6.738 1 88.75 88 GLY A C 1
ATOM 680 O O . GLY A 1 88 ? -4.938 23.953 5.688 1 88.75 88 GLY A O 1
ATOM 681 N N . TYR A 1 89 ? -3.586 24 7.43 1 86.12 89 TYR A N 1
ATOM 682 C CA . TYR A 1 89 ? -2.783 22.875 6.941 1 86.12 89 TYR A CA 1
ATOM 683 C C . TYR A 1 89 ? -3.602 21.594 6.906 1 86.12 89 TYR A C 1
ATOM 685 O O . TYR A 1 89 ? -3.547 20.844 5.934 1 86.12 89 TYR A O 1
ATOM 693 N N . TYR A 1 90 ? -4.332 21.375 7.879 1 90 90 TYR A N 1
ATOM 694 C CA . TYR A 1 90 ? -5.016 20.094 8.008 1 90 90 TYR A CA 1
ATOM 695 C C . TYR A 1 90 ? -6.414 20.156 7.41 1 90 90 TYR A C 1
ATOM 697 O O . TYR A 1 90 ? -7.176 19.188 7.484 1 90 90 TYR A O 1
ATOM 705 N N . HIS A 1 91 ? -6.777 21.266 6.797 1 89.69 91 HIS A N 1
ATOM 706 C CA . HIS A 1 91 ? -8.055 21.375 6.102 1 89.69 91 HIS A CA 1
ATOM 707 C C . HIS A 1 91 ? -7.848 21.75 4.633 1 89.69 91 HIS A C 1
ATOM 709 O O . HIS A 1 91 ? -8.367 21.062 3.742 1 89.69 91 HIS A O 1
ATOM 715 N N . ASP A 1 92 ? -7.043 22.75 4.426 1 85.5 92 ASP A N 1
ATOM 716 C CA . ASP A 1 92 ? -6.973 23.375 3.107 1 85.5 92 ASP A CA 1
ATOM 717 C C . ASP A 1 92 ? -5.906 22.703 2.242 1 85.5 92 ASP A C 1
ATOM 719 O O . ASP A 1 92 ? -6.043 22.641 1.018 1 85.5 92 ASP A O 1
ATOM 723 N N . HIS A 1 93 ? -4.848 22.328 2.883 1 82.75 93 HIS A N 1
ATOM 724 C CA . HIS A 1 93 ? -3.736 21.75 2.129 1 82.75 93 HIS A CA 1
ATOM 725 C C . HIS A 1 93 ? -4.188 20.547 1.31 1 82.75 93 HIS A C 1
ATOM 727 O O . HIS A 1 93 ? -5.059 19.781 1.741 1 82.75 93 HIS A O 1
ATOM 733 N N . PRO A 1 94 ? -3.621 20.344 0.178 1 77.62 94 PRO A N 1
ATOM 734 C CA . PRO A 1 94 ? -4.066 19.234 -0.676 1 77.62 94 PRO A CA 1
ATOM 735 C C . PRO A 1 94 ? -3.992 17.891 0.024 1 77.62 94 PRO A C 1
ATOM 737 O O . PRO A 1 94 ? -4.777 16.984 -0.285 1 77.62 94 PRO A O 1
ATOM 740 N N . THR A 1 95 ? -3.076 17.766 0.927 1 79.12 95 THR A N 1
ATOM 741 C CA . THR A 1 95 ? -2.973 16.516 1.666 1 79.12 95 THR A CA 1
ATOM 742 C C . THR A 1 95 ? -4.094 16.391 2.693 1 79.12 95 THR A C 1
ATOM 744 O O . THR A 1 95 ? -4.211 15.383 3.379 1 79.12 95 THR A O 1
ATOM 747 N N . ALA A 1 96 ? -4.922 17.438 2.785 1 86.25 96 ALA A N 1
ATOM 748 C CA . ALA A 1 96 ? -6.039 17.391 3.723 1 86.25 96 ALA A CA 1
ATOM 749 C C . ALA A 1 96 ? -7.375 17.375 2.984 1 86.25 96 ALA A C 1
ATOM 751 O O . ALA A 1 96 ? -8.414 17.062 3.574 1 86.25 96 ALA A O 1
ATOM 752 N N . GLY A 1 97 ? -7.496 17.781 1.765 1 81.81 97 GLY A N 1
ATOM 753 C CA . GLY A 1 97 ? -8.57 17.484 0.83 1 81.81 97 GLY A CA 1
ATOM 754 C C . GLY A 1 97 ? -9.836 18.281 1.11 1 81.81 97 GLY A C 1
ATOM 755 O O . GLY A 1 97 ? -10.914 17.922 0.632 1 81.81 97 GLY A O 1
ATOM 756 N N . HIS A 1 98 ? -9.766 19.312 2.008 1 87.25 98 HIS A N 1
ATOM 757 C CA . HIS A 1 98 ? -10.945 20.078 2.396 1 87.25 98 HIS A CA 1
ATOM 758 C C . HIS A 1 98 ? -12.055 19.156 2.9 1 87.25 98 HIS A C 1
ATOM 760 O O . HIS A 1 98 ? -13.219 19.312 2.527 1 87.25 98 HIS A O 1
ATOM 766 N N . LEU A 1 99 ? -11.617 18.25 3.654 1 85.75 99 LEU A N 1
ATOM 767 C CA . LEU A 1 99 ? -12.586 17.297 4.184 1 85.75 99 LEU A CA 1
ATOM 768 C C . LEU A 1 99 ? -13.438 17.938 5.277 1 85.75 99 LEU A C 1
ATOM 770 O O . LEU A 1 99 ? -13.125 19.031 5.75 1 85.75 99 LEU A O 1
ATOM 774 N N . GLY A 1 100 ? -14.492 17.328 5.691 1 85.19 100 GLY A N 1
ATOM 775 C CA . GLY A 1 100 ? -15.484 17.891 6.598 1 85.19 100 GLY A CA 1
ATOM 776 C C . GLY A 1 100 ? -14.953 18.094 8.008 1 85.19 100 GLY A C 1
ATOM 777 O O . GLY A 1 100 ? -13.789 17.812 8.289 1 85.19 100 GLY A O 1
ATOM 778 N N . ILE A 1 101 ? -15.805 18.594 8.867 1 89.5 101 ILE A N 1
ATOM 779 C CA . ILE A 1 101 ? -15.469 18.984 10.234 1 89.5 101 ILE A CA 1
ATOM 780 C C . ILE A 1 101 ? -14.953 17.766 11 1 89.5 101 ILE A C 1
ATOM 782 O O . ILE A 1 101 ? -13.883 17.812 11.609 1 89.5 101 ILE A O 1
ATOM 786 N N . ALA A 1 102 ? -15.648 16.688 10.898 1 88.12 102 ALA A N 1
ATOM 787 C CA . ALA A 1 102 ? -15.312 15.492 11.672 1 88.12 102 ALA A CA 1
ATOM 788 C C . ALA A 1 102 ? -13.945 14.953 11.289 1 88.12 102 ALA A C 1
ATOM 790 O O . ALA A 1 102 ? -13.125 14.625 12.156 1 88.12 102 ALA A O 1
ATOM 791 N N . LYS A 1 103 ? -13.664 14.898 10.078 1 87.31 103 LYS A N 1
ATOM 792 C CA . LYS A 1 103 ? -12.398 14.344 9.602 1 87.31 103 LYS A CA 1
ATOM 793 C C . LYS A 1 103 ? -11.234 15.281 9.906 1 87.31 103 LYS A C 1
ATOM 795 O O . LYS A 1 103 ? -10.156 14.836 10.305 1 87.31 103 LYS A O 1
ATOM 800 N N . THR A 1 104 ? -11.477 16.562 9.695 1 90.44 104 THR A N 1
ATOM 801 C CA . THR A 1 104 ? -10.445 17.547 10.008 1 90.44 104 THR A CA 1
ATOM 802 C C . THR A 1 104 ? -10.117 17.531 11.492 1 90.44 104 THR A C 1
ATOM 804 O O . THR A 1 104 ? -8.938 17.516 11.875 1 90.44 104 THR A O 1
ATOM 807 N N . LEU A 1 105 ? -11.156 17.438 12.266 1 91.5 105 LEU A N 1
ATOM 808 C CA . LEU A 1 105 ? -10.969 17.406 13.719 1 91.5 105 LEU A CA 1
ATOM 809 C C . LEU A 1 105 ? -10.234 16.156 14.148 1 91.5 105 LEU A C 1
ATOM 811 O O . LEU A 1 105 ? -9.32 16.203 14.969 1 91.5 105 LEU A O 1
ATOM 815 N N . ALA A 1 106 ? -10.609 15.062 13.633 1 87.25 106 ALA A N 1
ATOM 816 C CA . ALA A 1 106 ? -9.984 13.797 13.992 1 87.25 106 ALA A CA 1
ATOM 817 C C . ALA A 1 106 ? -8.492 13.812 13.672 1 87.25 106 ALA A C 1
ATOM 819 O O . ALA A 1 106 ? -7.672 13.344 14.477 1 87.25 106 ALA A O 1
ATOM 820 N N . ARG A 1 107 ? -8.117 14.336 12.539 1 86.31 107 ARG A N 1
ATOM 821 C CA . ARG A 1 107 ? -6.723 14.43 12.125 1 86.31 107 ARG A CA 1
ATOM 822 C C . ARG A 1 107 ? -5.922 15.305 13.086 1 86.31 107 ARG A C 1
ATOM 824 O O . ARG A 1 107 ? -4.777 14.984 13.414 1 86.31 107 ARG A O 1
ATOM 831 N N . MET A 1 108 ? -6.535 16.328 13.508 1 89.25 108 MET A N 1
ATOM 832 C CA . MET A 1 108 ? -5.828 17.297 14.352 1 89.25 108 MET A CA 1
ATOM 833 C C . MET A 1 108 ? -5.805 16.828 15.805 1 89.25 108 MET A C 1
ATOM 835 O O . MET A 1 108 ? -4.797 16.984 16.5 1 89.25 108 MET A O 1
ATOM 839 N N . GLN A 1 109 ? -6.863 16.156 16.219 1 88.5 109 GLN A N 1
ATOM 840 C CA . GLN A 1 109 ? -6.98 15.734 17.609 1 88.5 109 GLN A CA 1
ATOM 841 C C . GLN A 1 109 ? -6.004 14.602 17.922 1 88.5 109 GLN A C 1
ATOM 843 O O . GLN A 1 109 ? -5.633 14.406 19.078 1 88.5 109 GLN A O 1
ATOM 848 N N . SER A 1 110 ? -5.617 13.961 16.953 1 83.44 110 SER A N 1
ATOM 849 C CA . SER A 1 110 ? -4.641 12.898 17.172 1 83.44 110 SER A CA 1
ATOM 850 C C . SER A 1 110 ? -3.227 13.461 17.281 1 83.44 110 SER A C 1
ATOM 852 O O . SER A 1 110 ? -2.303 12.758 17.688 1 83.44 110 SER A O 1
ATOM 854 N N . ARG A 1 111 ? -3.055 14.727 17.047 1 86.31 111 ARG A N 1
ATOM 855 C CA . ARG A 1 111 ? -1.719 15.305 16.938 1 86.31 111 ARG A CA 1
ATOM 856 C C . ARG A 1 111 ? -1.55 16.469 17.922 1 86.31 111 ARG A C 1
ATOM 858 O O . ARG A 1 111 ? -0.469 16.656 18.484 1 86.31 111 ARG A O 1
ATOM 865 N N . PHE A 1 112 ? -2.658 17.156 18.078 1 90 112 PHE A N 1
ATOM 866 C CA . PHE A 1 112 ? -2.572 18.406 18.812 1 90 112 PHE A CA 1
ATOM 867 C C . PHE A 1 112 ? -3.648 18.484 19.891 1 90 112 PHE A C 1
ATOM 869 O O . PHE A 1 112 ? -4.605 17.703 19.875 1 90 112 PHE A O 1
ATOM 876 N N . TYR A 1 113 ? -3.402 19.422 20.734 1 92.25 113 TYR A N 1
ATOM 877 C CA . TYR A 1 113 ? -4.391 19.734 21.75 1 92.25 113 TYR A CA 1
ATOM 878 C C . TYR A 1 113 ? -4.379 21.234 22.062 1 92.25 113 TYR A C 1
ATOM 880 O O . TYR A 1 113 ? -3.312 21.844 22.141 1 92.25 113 TYR A O 1
ATOM 888 N N . TRP A 1 114 ? -5.52 21.797 22.188 1 93.62 114 TRP A N 1
ATOM 889 C CA . TRP A 1 114 ? -5.73 23.094 22.844 1 93.62 114 TRP A CA 1
ATOM 890 C C . TRP A 1 114 ? -7.176 23.234 23.312 1 93.62 114 TRP A C 1
ATOM 892 O O . TRP A 1 114 ? -8.07 22.562 22.812 1 93.62 114 TRP A O 1
ATOM 902 N N . PRO A 1 115 ? -7.328 23.969 24.359 1 91.69 115 PRO A N 1
ATOM 903 C CA . PRO A 1 115 ? -8.695 24.156 24.859 1 91.69 115 PRO A CA 1
ATOM 904 C C . PRO A 1 115 ? -9.656 24.656 23.781 1 91.69 115 PRO A C 1
ATOM 906 O O . PRO A 1 115 ? -9.32 25.562 23.031 1 91.69 115 PRO A O 1
ATOM 909 N N . LYS A 1 116 ? -10.828 24.016 23.625 1 93.88 116 LYS A N 1
ATOM 910 C CA . LYS A 1 116 ? -11.914 24.375 22.719 1 93.88 116 LYS A CA 1
ATOM 911 C C . LYS A 1 116 ? -11.508 24.141 21.266 1 93.88 116 LYS A C 1
ATOM 913 O O . LYS A 1 116 ? -11.945 24.875 20.359 1 93.88 116 LYS A O 1
ATOM 918 N N . MET A 1 117 ? -10.664 23.203 21.078 1 95.12 117 MET A N 1
ATOM 919 C CA . MET A 1 117 ? -10.18 22.875 19.734 1 95.12 117 MET A CA 1
ATOM 920 C C . MET A 1 117 ? -11.336 22.516 18.812 1 95.12 117 MET A C 1
ATOM 922 O O . MET A 1 117 ? -11.383 22.953 17.672 1 95.12 117 MET A O 1
ATOM 926 N N . ALA A 1 118 ? -12.258 21.734 19.297 1 95 118 ALA A N 1
ATOM 927 C CA . ALA A 1 118 ? -13.375 21.266 18.469 1 95 118 ALA A CA 1
ATOM 928 C C . ALA A 1 118 ? -14.172 22.453 17.922 1 95 118 ALA A C 1
ATOM 930 O O . ALA A 1 118 ? -14.523 22.469 16.734 1 95 118 ALA A O 1
ATOM 931 N N . SER A 1 119 ? -14.422 23.391 18.781 1 95.75 119 SER A N 1
ATOM 932 C CA . SER A 1 119 ? -15.164 24.578 18.375 1 95.75 119 SER A CA 1
ATOM 933 C C . SER A 1 119 ? -14.391 25.406 17.359 1 95.75 119 SER A C 1
ATOM 935 O O . SER A 1 119 ? -14.969 25.922 16.406 1 95.75 119 SER A O 1
ATOM 937 N N . ASP A 1 120 ? -13.148 25.547 17.578 1 96.06 120 ASP A N 1
ATOM 938 C CA . ASP A 1 120 ? -12.305 26.312 16.672 1 96.06 120 ASP A CA 1
ATOM 939 C C . ASP A 1 120 ? -12.258 25.688 15.289 1 96.06 120 ASP A C 1
ATOM 941 O O . ASP A 1 120 ? -12.375 26.375 14.281 1 96.06 120 ASP A O 1
ATOM 945 N N . VAL A 1 121 ? -12.078 24.344 15.258 1 95.94 121 VAL A N 1
ATOM 946 C CA . VAL A 1 121 ? -12 23.609 14 1 95.94 121 VAL A CA 1
ATOM 947 C C . VAL A 1 121 ? -13.336 23.703 13.266 1 95.94 121 VAL A C 1
ATOM 949 O O . VAL A 1 121 ? -13.375 23.953 12.055 1 95.94 121 VAL A O 1
ATOM 952 N N . LYS A 1 122 ? -14.391 23.547 13.984 1 95.19 122 LYS A N 1
ATOM 953 C CA . LYS A 1 122 ? -15.727 23.672 13.406 1 95.19 122 LYS A CA 1
ATOM 954 C C . LYS A 1 122 ? -15.922 25.047 12.766 1 95.19 122 LYS A C 1
ATOM 956 O O . LYS A 1 122 ? -16.375 25.141 11.625 1 95.19 122 LYS A O 1
ATOM 961 N N . ARG A 1 123 ? -15.617 26.031 13.508 1 94.88 123 ARG A N 1
ATOM 962 C CA . ARG A 1 123 ? -15.758 27.391 13 1 94.88 123 ARG A CA 1
ATOM 963 C C . ARG A 1 123 ? -14.922 27.594 11.742 1 94.88 123 ARG A C 1
ATOM 965 O O . ARG A 1 123 ? -15.375 28.219 10.781 1 94.88 123 ARG A O 1
ATOM 972 N N . TYR A 1 124 ? -13.734 27.109 11.789 1 94.62 124 TYR A N 1
ATOM 973 C CA . TYR A 1 124 ? -12.836 27.266 10.648 1 94.62 124 TYR A CA 1
ATOM 974 C C . TYR A 1 124 ? -13.414 26.609 9.398 1 94.62 124 TYR A C 1
ATOM 976 O O . TYR A 1 124 ? -13.477 27.234 8.336 1 94.62 124 TYR A O 1
ATOM 984 N N . VAL A 1 125 ? -13.828 25.375 9.5 1 93.19 125 VAL A N 1
ATOM 985 C CA . VAL A 1 125 ? -14.32 24.609 8.359 1 93.19 125 VAL A CA 1
ATOM 986 C C . VAL A 1 125 ? -15.594 25.234 7.816 1 93.19 125 VAL A C 1
ATOM 988 O O . VAL A 1 125 ? -15.781 25.344 6.602 1 93.19 125 VAL A O 1
ATOM 991 N N . LEU A 1 126 ? -16.469 25.688 8.695 1 92.25 126 LEU A N 1
ATOM 992 C CA . LEU A 1 126 ? -17.734 26.297 8.297 1 92.25 126 LEU A CA 1
ATOM 993 C C . LEU A 1 126 ? -17.484 27.609 7.578 1 92.25 126 LEU A C 1
ATOM 995 O O . LEU A 1 126 ? -18.297 28.031 6.746 1 92.25 126 LEU A O 1
ATOM 999 N N . SER A 1 127 ? -16.406 28.188 7.863 1 92.81 127 SER A N 1
ATOM 1000 C CA . SER A 1 127 ? -16.125 29.5 7.289 1 92.81 127 SER A CA 1
ATOM 1001 C C . SER A 1 127 ? -15.289 29.375 6.012 1 92.81 127 SER A C 1
ATOM 1003 O O . SER A 1 127 ? -14.945 30.375 5.387 1 92.81 127 SER A O 1
ATOM 1005 N N . CYS A 1 128 ? -14.898 28.188 5.66 1 90.19 128 CYS A N 1
ATOM 1006 C CA . CYS A 1 128 ? -14.047 28 4.492 1 90.19 128 CYS A CA 1
ATOM 1007 C C . CYS A 1 128 ? -14.789 28.359 3.211 1 90.19 128 CYS A C 1
ATOM 1009 O O . CYS A 1 128 ? -15.789 27.734 2.871 1 90.19 128 CYS A O 1
ATOM 1011 N N . PRO A 1 129 ? -14.344 29.297 2.506 1 85.81 129 PRO A N 1
ATOM 1012 C CA . PRO A 1 129 ? -15.039 29.719 1.288 1 85.81 129 PRO A CA 1
ATOM 1013 C C . PRO A 1 129 ? -15.031 28.641 0.202 1 85.81 129 PRO A C 1
ATOM 1015 O O . PRO A 1 129 ? -16.016 28.5 -0.539 1 85.81 129 PRO A O 1
ATOM 1018 N N . VAL A 1 130 ? -13.992 27.953 0.135 1 84.12 130 VAL A N 1
ATOM 1019 C CA . VAL A 1 130 ? -13.867 26.906 -0.879 1 84.12 130 VAL A CA 1
ATOM 1020 C C . VAL A 1 130 ? -14.93 25.828 -0.647 1 84.12 130 VAL A C 1
ATOM 1022 O O . VAL A 1 130 ? -15.602 25.406 -1.586 1 84.12 130 VAL A O 1
ATOM 1025 N N . CYS A 1 131 ? -14.992 25.422 0.535 1 85.56 131 CYS A N 1
ATOM 1026 C CA . CYS A 1 131 ? -15.969 24.391 0.869 1 85.56 131 CYS A CA 1
ATOM 1027 C C . CYS A 1 131 ? -17.391 24.891 0.628 1 85.56 131 CYS A C 1
ATOM 1029 O O . CYS A 1 131 ? -18.266 24.109 0.213 1 85.56 131 CYS A O 1
ATOM 1031 N N . GLN A 1 132 ? -17.719 26.078 0.922 1 82.69 132 GLN A N 1
ATOM 1032 C CA . GLN A 1 132 ? -19.031 26.656 0.716 1 82.69 132 GLN A CA 1
ATOM 1033 C C . GLN A 1 132 ? -19.422 26.641 -0.762 1 82.69 132 GLN A C 1
ATOM 1035 O O . GLN A 1 132 ? -20.578 26.453 -1.106 1 82.69 132 GLN A O 1
ATOM 1040 N N . LEU A 1 133 ? -18.469 26.75 -1.561 1 76.25 133 LEU A N 1
ATOM 1041 C CA . LEU A 1 133 ? -18.703 26.844 -3 1 76.25 133 LEU A CA 1
ATOM 1042 C C . LEU A 1 133 ? -18.766 25.438 -3.617 1 76.25 133 LEU A C 1
ATOM 1044 O O . LEU A 1 133 ? -19.438 25.25 -4.633 1 76.25 133 LEU A O 1
ATOM 1048 N N . THR A 1 134 ? -18.062 24.547 -3.049 1 76.38 134 THR A N 1
ATOM 1049 C CA . THR A 1 134 ? -17.859 23.281 -3.758 1 76.38 134 THR A CA 1
ATOM 1050 C C . THR A 1 134 ? -18.719 22.172 -3.156 1 76.38 134 THR A C 1
ATOM 1052 O O . THR A 1 134 ? -19.031 21.188 -3.826 1 76.38 134 THR A O 1
ATOM 1055 N N . LYS A 1 135 ? -19 22.156 -1.891 1 70.88 135 LYS A N 1
ATOM 1056 C CA . LYS A 1 135 ? -19.672 21.047 -1.241 1 70.88 135 LYS A CA 1
ATOM 1057 C C . LYS A 1 135 ? -21.188 21.125 -1.449 1 70.88 135 LYS A C 1
ATOM 1059 O O . LYS A 1 135 ? -21.797 22.172 -1.222 1 70.88 135 LYS A O 1
ATOM 1064 N N . PRO A 1 136 ? -21.641 19.953 -2.135 1 60.91 136 PRO A N 1
ATOM 1065 C CA . PRO A 1 136 ? -23.078 19.969 -2.369 1 60.91 136 PRO A CA 1
ATOM 1066 C C . PRO A 1 136 ? -23.891 19.875 -1.075 1 60.91 136 PRO A C 1
ATOM 1068 O O . PRO A 1 136 ? -23.391 19.375 -0.066 1 60.91 136 PRO A O 1
ATOM 1071 N N . SER A 1 137 ? -25.047 20.562 -0.918 1 51.28 137 SER A N 1
ATOM 1072 C CA . SER A 1 137 ? -26.016 20.438 0.167 1 51.28 137 SER A CA 1
ATOM 1073 C C . SER A 1 137 ? -26.453 19 0.379 1 51.28 137 SER A C 1
ATOM 1075 O O . SER A 1 137 ? -26.812 18.312 -0.575 1 51.28 137 SER A O 1
ATOM 1077 N N . GLN A 1 138 ? -25.781 18.344 1.198 1 48.28 138 GLN A N 1
ATOM 1078 C CA . GLN A 1 138 ? -25.797 16.906 1.473 1 48.28 138 GLN A CA 1
ATOM 1079 C C . GLN A 1 138 ? -27.219 16.406 1.698 1 48.28 138 GLN A C 1
ATOM 1081 O O . GLN A 1 138 ? -27.844 16.75 2.699 1 48.28 138 GLN A O 1
ATOM 1086 N N . ARG A 1 139 ? -28.109 16.344 0.782 1 39.19 139 ARG A N 1
ATOM 1087 C CA . ARG A 1 139 ? -29.297 15.531 1.073 1 39.19 139 ARG A CA 1
ATOM 1088 C C . ARG A 1 139 ? -28.922 14.062 1.2 1 39.19 139 ARG A C 1
ATOM 1090 O O . ARG A 1 139 ? -28.016 13.578 0.514 1 39.19 139 ARG A O 1
ATOM 1097 N N . LYS A 1 140 ? -29.359 13.344 2.199 1 44.22 140 LYS A N 1
ATOM 1098 C CA . LYS A 1 140 ? -29.125 11.984 2.676 1 44.22 140 LYS A CA 1
ATOM 1099 C C . LYS A 1 140 ? -29.438 10.961 1.586 1 44.22 140 LYS A C 1
ATOM 1101 O O . LYS A 1 140 ? -30.547 10.945 1.04 1 44.22 140 LYS A O 1
ATOM 1106 N N . PRO A 1 141 ? -28.516 10.469 0.863 1 42 141 PRO A N 1
ATOM 1107 C CA . PRO A 1 141 ? -29.031 9.547 -0.153 1 42 141 PRO A CA 1
ATOM 1108 C C . PRO A 1 141 ? -29.719 8.32 0.452 1 42 141 PRO A C 1
ATOM 1110 O O . PRO A 1 141 ? -29.281 7.828 1.498 1 42 141 PRO A O 1
ATOM 1113 N N . ALA A 1 142 ? -31 7.949 0.149 1 37.91 142 ALA A N 1
ATOM 1114 C CA . ALA A 1 142 ? -31.938 6.945 0.639 1 37.91 142 ALA A CA 1
ATOM 1115 C C . ALA A 1 142 ? -31.562 5.555 0.136 1 37.91 142 ALA A C 1
ATOM 1117 O O . ALA A 1 142 ? -32.281 4.578 0.392 1 37.91 142 ALA A O 1
ATOM 1118 N N . GLY A 1 143 ? -30.359 5.312 -0.545 1 39.47 143 GLY A N 1
ATOM 1119 C CA . GLY A 1 143 ? -30.453 4.074 -1.302 1 39.47 143 GLY A CA 1
ATOM 1120 C C . GLY A 1 143 ? -30.094 2.848 -0.486 1 39.47 143 GLY A C 1
ATOM 1121 O O . GLY A 1 143 ? -29.516 2.961 0.593 1 39.47 143 GLY A O 1
ATOM 1122 N N . PHE A 1 144 ? -30.719 1.533 -0.895 1 38.75 144 PHE A N 1
ATOM 1123 C CA . PHE A 1 144 ? -30.656 0.174 -0.372 1 38.75 144 PHE A CA 1
ATOM 1124 C C . PHE A 1 144 ? -29.266 -0.413 -0.547 1 38.75 144 PHE A C 1
ATOM 1126 O O . PHE A 1 144 ? -28.672 -0.332 -1.631 1 38.75 144 PHE A O 1
ATOM 1133 N N . MET A 1 145 ? -28.516 -0.531 0.549 1 44.5 145 MET A N 1
ATOM 1134 C CA . MET A 1 145 ? -27.203 -1.143 0.422 1 44.5 145 MET A CA 1
ATOM 1135 C C . MET A 1 145 ? -27.281 -2.65 0.633 1 44.5 145 MET A C 1
ATOM 1137 O O . MET A 1 145 ? -27.953 -3.119 1.547 1 44.5 145 MET A O 1
ATOM 1141 N N . VAL A 1 146 ? -27.344 -3.578 -0.292 1 45.78 146 VAL A N 1
ATOM 1142 C CA . VAL A 1 146 ? -27.062 -4.977 0.011 1 45.78 146 VAL A CA 1
ATOM 1143 C C . VAL A 1 146 ? -25.828 -5.066 0.902 1 45.78 146 VAL A C 1
ATOM 1145 O O . VAL A 1 146 ? -24.766 -4.547 0.556 1 45.78 146 VAL A O 1
ATOM 1148 N N . PRO A 1 147 ? -26.031 -5.602 2.145 1 57.06 147 PRO A N 1
ATOM 1149 C CA . PRO A 1 147 ? -24.969 -5.543 3.15 1 57.06 147 PRO A CA 1
ATOM 1150 C C . PRO A 1 147 ? -23.766 -6.426 2.799 1 57.06 147 PRO A C 1
ATOM 1152 O O . PRO A 1 147 ? -23.922 -7.633 2.598 1 57.06 147 PRO A O 1
ATOM 1155 N N . ILE A 1 148 ? -22.875 -6.039 2.061 1 65.75 148 ILE A N 1
ATOM 1156 C CA . ILE A 1 148 ? -21.578 -6.715 1.979 1 65.75 148 ILE A CA 1
ATOM 1157 C C . ILE A 1 148 ? -20.828 -6.535 3.291 1 65.75 148 ILE A C 1
ATOM 1159 O O . ILE A 1 148 ? -20.703 -5.418 3.795 1 65.75 148 ILE A O 1
ATOM 1163 N N . SER A 1 149 ? -20.609 -7.664 3.965 1 70.81 149 SER A N 1
ATOM 1164 C CA . SER A 1 149 ? -19.828 -7.637 5.195 1 70.81 149 SER A CA 1
ATOM 1165 C C . SER A 1 149 ? -18.422 -8.211 4.977 1 70.81 149 SER A C 1
ATOM 1167 O O . SER A 1 149 ? -18.172 -9.375 5.273 1 70.81 149 SER A O 1
ATOM 1169 N N . PRO A 1 150 ? -17.594 -7.34 4.461 1 78.94 150 PRO A N 1
ATOM 1170 C CA . PRO A 1 150 ? -16.219 -7.828 4.254 1 78.94 150 PRO A CA 1
ATOM 1171 C C . PRO A 1 150 ? -15.531 -8.227 5.562 1 78.94 150 PRO A C 1
ATOM 1173 O O . PRO A 1 150 ? -15.734 -7.574 6.59 1 78.94 150 PRO A O 1
ATOM 1176 N N . GLN A 1 151 ? -14.703 -9.211 5.512 1 74.62 151 GLN A N 1
ATOM 1177 C CA . GLN A 1 151 ? -14.062 -9.727 6.719 1 74.62 151 GLN A CA 1
ATOM 1178 C C . GLN A 1 151 ? -12.578 -9.375 6.75 1 74.62 151 GLN A C 1
ATOM 1180 O O . GLN A 1 151 ? -11.945 -9.43 7.805 1 74.62 151 GLN A O 1
ATOM 1185 N N . ARG A 1 152 ? -12.031 -9.078 5.625 1 82.25 152 ARG A N 1
ATOM 1186 C CA . ARG A 1 152 ? -10.609 -8.758 5.535 1 82.25 152 ARG A CA 1
ATOM 1187 C C . ARG A 1 152 ? -10.352 -7.75 4.422 1 82.25 152 ARG A C 1
ATOM 1189 O O . ARG A 1 152 ? -11.172 -7.578 3.52 1 82.25 152 ARG A O 1
ATOM 1196 N N . PRO A 1 153 ? -9.211 -7.113 4.531 1 88.44 153 PRO A N 1
ATOM 1197 C CA . PRO A 1 153 ? -8.883 -6.164 3.467 1 88.44 153 PRO A CA 1
ATOM 1198 C C . PRO A 1 153 ? -8.859 -6.809 2.082 1 88.44 153 PRO A C 1
ATOM 1200 O O . PRO A 1 153 ? -8.32 -7.902 1.917 1 88.44 153 PRO A O 1
ATOM 1203 N N . TRP A 1 154 ? -9.508 -6.168 1.178 1 91.06 154 TRP A N 1
ATOM 1204 C CA . TRP A 1 154 ? -9.5 -6.48 -0.248 1 91.06 154 TRP A CA 1
ATOM 1205 C C . TRP A 1 154 ? -10.195 -7.812 -0.513 1 91.06 154 TRP A C 1
ATOM 1207 O O . TRP A 1 154 ? -9.93 -8.469 -1.525 1 91.06 154 TRP A O 1
ATOM 1217 N N . GLU A 1 155 ? -10.992 -8.289 0.417 1 87.88 155 GLU A N 1
ATOM 1218 C CA . GLU A 1 155 ? -11.914 -9.375 0.112 1 87.88 155 GLU A CA 1
ATOM 1219 C C . GLU A 1 155 ? -12.945 -8.953 -0.928 1 87.88 155 GLU A C 1
ATOM 1221 O O . GLU A 1 155 ? -13.141 -9.641 -1.932 1 87.88 155 GLU A O 1
ATOM 1226 N N . TYR A 1 156 ? -13.555 -7.824 -0.605 1 88.5 156 TYR A N 1
ATOM 1227 C CA . TYR A 1 156 ? -14.461 -7.156 -1.534 1 88.5 156 TYR A CA 1
ATOM 1228 C C . TYR A 1 156 ? -13.875 -5.836 -2.012 1 88.5 156 TYR A C 1
ATOM 1230 O O . TYR A 1 156 ? -13.461 -5 -1.2 1 88.5 156 TYR A O 1
ATOM 1238 N N . ALA A 1 157 ? -13.773 -5.715 -3.324 1 93.31 157 ALA A N 1
ATOM 1239 C CA . ALA A 1 157 ? -13.297 -4.453 -3.895 1 93.31 157 ALA A CA 1
ATOM 1240 C C . ALA A 1 157 ? -14.305 -3.896 -4.902 1 93.31 157 ALA A C 1
ATOM 1242 O O . ALA A 1 157 ? -14.984 -4.656 -5.594 1 93.31 157 ALA A O 1
ATOM 1243 N N . GLY A 1 158 ? -14.445 -2.594 -4.895 1 92.5 158 GLY A N 1
ATOM 1244 C CA . GLY A 1 158 ? -15.234 -1.91 -5.91 1 92.5 158 GLY A CA 1
ATOM 1245 C C . GLY A 1 158 ? -14.383 -1.2 -6.949 1 92.5 158 GLY A C 1
ATOM 1246 O O . GLY A 1 158 ? -13.25 -0.811 -6.668 1 92.5 158 GLY A O 1
ATOM 1247 N N . VAL A 1 159 ? -14.977 -1.055 -8.172 1 94 159 VAL A N 1
ATOM 1248 C CA . VAL A 1 159 ? -14.289 -0.3 -9.219 1 94 159 VAL A CA 1
ATOM 1249 C C . VAL A 1 159 ? -15.297 0.568 -9.969 1 94 159 VAL A C 1
ATOM 1251 O O . VAL A 1 159 ? -16.453 0.171 -10.164 1 94 159 VAL A O 1
ATOM 1254 N N . ASP A 1 160 ? -14.836 1.738 -10.297 1 91.94 160 ASP A N 1
ATOM 1255 C CA . ASP A 1 160 ? -15.68 2.658 -11.055 1 91.94 160 ASP A CA 1
ATOM 1256 C C . ASP A 1 160 ? -14.836 3.689 -11.805 1 91.94 160 ASP A C 1
ATOM 1258 O O . ASP A 1 160 ? -13.727 4.012 -11.383 1 91.94 160 ASP A O 1
ATOM 1262 N N . PHE A 1 161 ? -15.383 4.141 -12.938 1 93.06 161 PHE A N 1
ATOM 1263 C CA . PHE A 1 161 ? -14.781 5.258 -13.656 1 93.06 161 PHE A CA 1
ATOM 1264 C C . PHE A 1 161 ? -15.492 6.562 -13.32 1 93.06 161 PHE A C 1
ATOM 1266 O O . PHE A 1 161 ? -16.719 6.598 -13.195 1 93.06 161 PHE A O 1
ATOM 1273 N N . VAL A 1 162 ? -14.703 7.57 -13.133 1 90.44 162 VAL A N 1
ATOM 1274 C CA . VAL A 1 162 ? -15.219 8.922 -12.977 1 90.44 162 VAL A CA 1
ATOM 1275 C C . VAL A 1 162 ? -14.844 9.766 -14.188 1 90.44 162 VAL A C 1
ATOM 1277 O O . VAL A 1 162 ? -13.664 9.875 -14.539 1 90.44 162 VAL A O 1
ATOM 1280 N N . GLY A 1 163 ? -15.797 10.461 -14.727 1 87.25 163 GLY A N 1
ATOM 1281 C CA . GLY A 1 163 ? -15.547 11.32 -15.875 1 87.25 163 GLY A CA 1
ATOM 1282 C C . GLY A 1 163 ? -16.641 11.25 -16.922 1 87.25 163 GLY A C 1
ATOM 1283 O O . GLY A 1 163 ? -17.688 10.633 -16.688 1 87.25 163 GLY A O 1
ATOM 1284 N N . PRO A 1 164 ? -16.562 11.914 -18 1 89.81 164 PRO A N 1
ATOM 1285 C CA . PRO A 1 164 ? -15.344 12.602 -18.453 1 89.81 164 PRO A CA 1
ATOM 1286 C C . PRO A 1 164 ? -15.086 13.898 -17.703 1 89.81 164 PRO A C 1
ATOM 1288 O O . PRO A 1 164 ? -16.031 14.625 -17.375 1 89.81 164 PRO A O 1
ATOM 1291 N N . LEU A 1 165 ? -13.812 14.117 -17.422 1 89.94 165 LEU A N 1
ATOM 1292 C CA . LEU A 1 165 ? -13.305 15.359 -16.844 1 89.94 165 LEU A CA 1
ATOM 1293 C C . LEU A 1 165 ? -12.547 16.172 -17.891 1 89.94 165 LEU A C 1
ATOM 1295 O O . LEU A 1 165 ? -12.258 15.672 -18.984 1 89.94 165 LEU A O 1
ATOM 1299 N N . PRO A 1 166 ? -12.391 17.469 -17.609 1 89.56 166 PRO A N 1
ATOM 1300 C CA . PRO A 1 166 ? -11.602 18.25 -18.562 1 89.56 166 PRO A CA 1
ATOM 1301 C C . PRO A 1 166 ? -10.242 17.625 -18.859 1 89.56 166 PRO A C 1
ATOM 1303 O O . PRO A 1 166 ? -9.578 17.109 -17.938 1 89.56 166 PRO A O 1
ATOM 1306 N N . HIS A 1 167 ? -9.938 17.672 -20.125 1 92.25 167 HIS A N 1
ATOM 1307 C CA . HIS A 1 167 ? -8.68 17.094 -20.578 1 92.25 167 HIS A CA 1
ATOM 1308 C C . HIS A 1 167 ? -7.484 17.797 -19.953 1 92.25 167 HIS A C 1
ATOM 1310 O O . HIS A 1 167 ? -7.402 19.031 -19.969 1 92.25 167 HIS A O 1
ATOM 1316 N N . THR A 1 168 ? -6.602 17 -19.422 1 91.88 168 THR A N 1
ATOM 1317 C CA . THR A 1 168 ? -5.441 17.594 -18.766 1 91.88 168 THR A CA 1
ATOM 1318 C C . THR A 1 168 ? -4.266 17.703 -19.734 1 91.88 168 THR A C 1
ATOM 1320 O O . THR A 1 168 ? -4.309 17.141 -20.828 1 91.88 168 THR A O 1
ATOM 1323 N N . ALA A 1 169 ? -3.238 18.406 -19.328 1 86.5 169 ALA A N 1
ATOM 1324 C CA . ALA A 1 169 ? -2.023 18.547 -20.125 1 86.5 169 ALA A CA 1
ATOM 1325 C C . ALA A 1 169 ? -1.339 17.203 -20.328 1 86.5 169 ALA A C 1
ATOM 1327 O O . ALA A 1 169 ? -0.706 16.969 -21.359 1 86.5 169 ALA A O 1
ATOM 1328 N N . SER A 1 170 ? -1.574 16.266 -19.422 1 88 170 SER A N 1
ATOM 1329 C CA . SER A 1 170 ? -0.979 14.938 -19.5 1 88 170 SER A CA 1
ATOM 1330 C C . SER A 1 170 ? -1.854 13.984 -20.312 1 88 170 SER A C 1
ATOM 1332 O O . SER A 1 170 ? -1.511 12.812 -20.5 1 88 170 SER A O 1
ATOM 1334 N N . GLY A 1 171 ? -2.979 14.453 -20.75 1 91.88 171 GLY A N 1
ATOM 1335 C CA . GLY A 1 171 ? -3.842 13.703 -21.641 1 91.88 171 GLY A CA 1
ATOM 1336 C C . GLY A 1 171 ? -4.887 12.883 -20.906 1 91.88 171 GLY A C 1
ATOM 1337 O O . GLY A 1 171 ? -5.512 11.992 -21.5 1 91.88 171 GLY A O 1
ATOM 1338 N N . ASN A 1 172 ? -5.09 13.078 -19.625 1 94.31 172 ASN A N 1
ATOM 1339 C CA . ASN A 1 172 ? -6.066 12.328 -18.844 1 94.31 172 ASN A CA 1
ATOM 1340 C C . ASN A 1 172 ? -7.453 12.961 -18.922 1 94.31 172 ASN A C 1
ATOM 1342 O O . ASN A 1 172 ? -7.578 14.188 -18.953 1 94.31 172 ASN A O 1
ATOM 1346 N N . SER A 1 173 ? -8.484 12.133 -18.953 1 95.56 173 SER A N 1
ATOM 1347 C CA . SER A 1 173 ? -9.844 12.648 -19 1 95.56 173 SER A CA 1
ATOM 1348 C C . SER A 1 173 ? -10.766 11.859 -18.078 1 95.56 173 SER A C 1
ATOM 1350 O O . SER A 1 173 ? -11.961 12.164 -17.969 1 95.56 173 SER A O 1
ATOM 1352 N N . TYR A 1 174 ? -10.234 10.812 -17.469 1 95.06 174 TYR A N 1
ATOM 1353 C CA . TYR A 1 174 ? -11.023 9.969 -16.562 1 95.06 174 TYR A CA 1
ATOM 1354 C C . TYR A 1 174 ? -10.234 9.625 -15.312 1 95.06 174 TYR A C 1
ATOM 1356 O O . TYR A 1 174 ? -9.008 9.758 -15.289 1 95.06 174 TYR A O 1
ATOM 1364 N N . ILE A 1 175 ? -10.984 9.289 -14.266 1 94.88 175 ILE A N 1
ATOM 1365 C CA . ILE A 1 175 ? -10.391 8.719 -13.062 1 94.88 175 ILE A CA 1
ATOM 1366 C C . ILE A 1 175 ? -10.93 7.309 -12.844 1 94.88 175 ILE A C 1
ATOM 1368 O O . ILE A 1 175 ? -12.133 7.07 -12.945 1 94.88 175 ILE A O 1
ATOM 1372 N N . LEU A 1 176 ? -10.086 6.371 -12.75 1 96.06 176 LEU A N 1
ATOM 1373 C CA . LEU A 1 176 ? -10.453 5.016 -12.344 1 96.06 176 LEU A CA 1
ATOM 1374 C C . LEU A 1 176 ? -10.227 4.809 -10.852 1 96.06 176 LEU A C 1
ATOM 1376 O O . LEU A 1 176 ? -9.125 5.059 -10.352 1 96.06 176 LEU A O 1
ATOM 1380 N N . VAL A 1 177 ? -11.25 4.387 -10.164 1 95.19 177 VAL A N 1
ATOM 1381 C CA . VAL A 1 177 ? -11.18 4.277 -8.711 1 95.19 177 VAL A CA 1
ATOM 1382 C C . VAL A 1 177 ? -11.43 2.834 -8.289 1 95.19 177 VAL A C 1
ATOM 1384 O O . VAL A 1 177 ? -12.406 2.217 -8.719 1 95.19 177 VAL A O 1
ATOM 1387 N N . PHE A 1 178 ? -10.484 2.275 -7.527 1 95.75 178 PHE A N 1
ATOM 1388 C CA . PHE A 1 178 ? -10.703 1.03 -6.801 1 95.75 178 PHE A CA 1
ATOM 1389 C C . PHE A 1 178 ? -10.867 1.298 -5.309 1 95.75 178 PHE A C 1
ATOM 1391 O O . PHE A 1 178 ? -10.148 2.119 -4.734 1 95.75 178 PHE A O 1
ATOM 1398 N N . VAL A 1 179 ? -11.859 0.612 -4.688 1 93.81 179 VAL A N 1
ATOM 1399 C CA . VAL A 1 179 ? -12.102 0.82 -3.266 1 93.81 179 VAL A CA 1
ATOM 1400 C C . VAL A 1 179 ? -12.156 -0.527 -2.549 1 93.81 179 VAL A C 1
ATOM 1402 O O . VAL A 1 179 ? -12.836 -1.451 -2.998 1 93.81 179 VAL A O 1
ATOM 1405 N N . ASP A 1 180 ? -11.383 -0.66 -1.532 1 93.25 180 ASP A N 1
ATOM 1406 C CA . ASP A 1 180 ? -11.516 -1.801 -0.63 1 93.25 180 ASP A CA 1
ATOM 1407 C C . ASP A 1 180 ? -12.68 -1.609 0.332 1 93.25 180 ASP A C 1
ATOM 1409 O O . ASP A 1 180 ? -12.734 -0.62 1.065 1 93.25 180 ASP A O 1
ATOM 1413 N N . TYR A 1 181 ? -13.523 -2.539 0.443 1 86.62 181 TYR A N 1
ATOM 1414 C CA . TYR A 1 181 ? -14.75 -2.369 1.216 1 86.62 181 TYR A CA 1
ATOM 1415 C C . TYR A 1 181 ? -14.484 -2.545 2.707 1 86.62 181 TYR A C 1
ATOM 1417 O O . TYR A 1 181 ? -15.297 -2.148 3.539 1 86.62 181 TYR A O 1
ATOM 1425 N N . PHE A 1 182 ? -13.398 -3.117 3.051 1 86.44 182 PHE A N 1
ATOM 1426 C CA . PHE A 1 182 ? -13.102 -3.357 4.457 1 86.44 182 PHE A CA 1
ATOM 1427 C C . PHE A 1 182 ? -12.32 -2.189 5.051 1 86.44 182 PHE A C 1
ATOM 1429 O O . PHE A 1 182 ? -12.805 -1.512 5.957 1 86.44 182 PHE A O 1
ATOM 1436 N N . SER A 1 183 ? -11.172 -1.902 4.492 1 87.81 183 SER A N 1
ATOM 1437 C CA . SER A 1 183 ? -10.297 -0.863 5.027 1 87.81 183 SER A CA 1
ATOM 1438 C C . SER A 1 183 ? -10.695 0.514 4.508 1 87.81 183 SER A C 1
ATOM 1440 O O . SER A 1 183 ? -10.266 1.535 5.047 1 87.81 183 SER A O 1
ATOM 1442 N N . LYS A 1 184 ? -11.414 0.563 3.391 1 88.94 184 LYS A N 1
ATOM 1443 C CA . LYS A 1 184 ? -11.82 1.791 2.711 1 88.94 184 LYS A CA 1
ATOM 1444 C C . LYS A 1 184 ? -10.641 2.43 1.985 1 88.94 184 LYS A C 1
ATOM 1446 O O . LYS A 1 184 ? -10.727 3.568 1.524 1 88.94 184 LYS A O 1
ATOM 1451 N N . TRP A 1 185 ? -9.562 1.696 1.896 1 94.25 185 TRP A N 1
ATOM 1452 C CA . TRP A 1 185 ? -8.43 2.146 1.093 1 94.25 185 TRP A CA 1
ATOM 1453 C C . TRP A 1 185 ? -8.836 2.338 -0.364 1 94.25 185 TRP A C 1
ATOM 1455 O O . TRP A 1 185 ? -9.594 1.538 -0.912 1 94.25 185 TRP A O 1
ATOM 1465 N N . ILE A 1 186 ? -8.234 3.369 -0.952 1 94.69 186 ILE A N 1
ATOM 1466 C CA . ILE A 1 186 ? -8.594 3.656 -2.336 1 94.69 186 ILE A CA 1
ATOM 1467 C C . ILE A 1 186 ? -7.344 3.627 -3.213 1 94.69 186 ILE A C 1
ATOM 1469 O O . ILE A 1 186 ? -6.262 4.023 -2.775 1 94.69 186 ILE A O 1
ATOM 1473 N N . GLU A 1 187 ? -7.449 3.031 -4.355 1 96.75 187 GLU A N 1
ATOM 1474 C CA . GLU A 1 187 ? -6.508 3.191 -5.461 1 96.75 187 GLU A CA 1
ATOM 1475 C C . GLU A 1 187 ? -7.117 4.016 -6.59 1 96.75 187 GLU A C 1
ATOM 1477 O O . GLU A 1 187 ? -8.133 3.625 -7.176 1 96.75 187 GLU A O 1
ATOM 1482 N N . VAL A 1 188 ? -6.5 5.195 -6.859 1 95.06 188 VAL A N 1
ATOM 1483 C CA . VAL A 1 188 ? -7.047 6.141 -7.824 1 95.06 188 VAL A CA 1
ATOM 1484 C C . VAL A 1 188 ? -6.031 6.387 -8.938 1 95.06 188 VAL A C 1
ATOM 1486 O O . VAL A 1 188 ? -4.859 6.668 -8.664 1 95.06 188 VAL A O 1
ATOM 1489 N N . CYS A 1 189 ? -6.504 6.27 -10.172 1 95 189 CYS A N 1
ATOM 1490 C CA . CYS A 1 189 ? -5.637 6.453 -11.328 1 95 189 CYS A CA 1
ATOM 1491 C C . CYS A 1 189 ? -6.246 7.441 -12.32 1 95 189 CYS A C 1
ATOM 1493 O O . CYS A 1 189 ? -7.391 7.273 -12.742 1 95 189 CYS A O 1
ATOM 1495 N N . ALA A 1 190 ? -5.473 8.492 -12.648 1 94.5 190 ALA A N 1
ATOM 1496 C CA . ALA A 1 190 ? -5.852 9.32 -13.789 1 94.5 190 ALA A CA 1
ATOM 1497 C C . ALA A 1 190 ? -5.551 8.609 -15.102 1 94.5 190 ALA A C 1
ATOM 1499 O O . ALA A 1 190 ? -4.438 8.125 -15.312 1 94.5 190 ALA A O 1
ATOM 1500 N N . VAL A 1 191 ? -6.547 8.523 -15.945 1 96.12 191 VAL A N 1
ATOM 1501 C CA . VAL A 1 191 ? -6.355 7.754 -17.172 1 96.12 191 VAL A CA 1
ATOM 1502 C C . VAL A 1 191 ? -6.906 8.531 -18.359 1 96.12 191 VAL A C 1
ATOM 1504 O O . VAL A 1 191 ? -7.742 9.422 -18.203 1 96.12 191 VAL A O 1
ATOM 1507 N N . ARG A 1 192 ? -6.426 8.164 -19.531 1 94.75 192 ARG A N 1
ATOM 1508 C CA . ARG A 1 192 ? -6.805 8.859 -20.766 1 94.75 192 ARG A CA 1
ATOM 1509 C C . ARG A 1 192 ? -8.18 8.414 -21.25 1 94.75 192 ARG A C 1
ATOM 1511 O O . ARG A 1 192 ? -8.953 9.211 -21.766 1 94.75 192 ARG A O 1
ATOM 1518 N N . ASP A 1 193 ? -8.43 7.043 -21.078 1 94.5 193 ASP A N 1
ATOM 1519 C CA . ASP A 1 193 ? -9.641 6.449 -21.625 1 94.5 193 ASP A CA 1
ATOM 1520 C C . ASP A 1 193 ? -10.305 5.516 -20.609 1 94.5 193 ASP A C 1
ATOM 1522 O O . ASP A 1 193 ? -9.633 4.961 -19.734 1 94.5 193 ASP A O 1
ATOM 1526 N N . ALA A 1 194 ? -11.539 5.445 -20.75 1 94.88 194 ALA A N 1
ATOM 1527 C CA . ALA A 1 194 ? -12.305 4.508 -19.938 1 94.88 194 ALA A CA 1
ATOM 1528 C C . ALA A 1 194 ? -12.602 3.225 -20.703 1 94.88 194 ALA A C 1
ATOM 1530 O O . ALA A 1 194 ? -13.75 2.98 -21.094 1 94.88 194 ALA A O 1
ATOM 1531 N N . THR A 1 195 ? -11.633 2.428 -20.891 1 95.12 195 THR A N 1
ATOM 1532 C CA . THR A 1 195 ? -11.766 1.191 -21.656 1 95.12 195 THR A CA 1
ATOM 1533 C C . THR A 1 195 ? -11.5 -0.023 -20.766 1 95.12 195 THR A C 1
ATOM 1535 O O . THR A 1 195 ? -10.961 0.109 -19.656 1 95.12 195 THR A O 1
ATOM 1538 N N . ALA A 1 196 ? -11.867 -1.122 -21.25 1 94 196 ALA A N 1
ATOM 1539 C CA . ALA A 1 196 ? -11.633 -2.383 -20.547 1 94 196 ALA A CA 1
ATOM 1540 C C . ALA A 1 196 ? -10.141 -2.658 -20.391 1 94 196 ALA A C 1
ATOM 1542 O O . ALA A 1 196 ? -9.703 -3.164 -19.359 1 94 196 ALA A O 1
ATOM 1543 N N . GLN A 1 197 ? -9.438 -2.344 -21.391 1 92.62 197 GLN A N 1
ATOM 1544 C CA . GLN A 1 197 ? -7.996 -2.566 -21.359 1 92.62 197 GLN A CA 1
ATOM 1545 C C . GLN A 1 197 ? -7.336 -1.758 -20.25 1 92.62 197 GLN A C 1
ATOM 1547 O O . GLN A 1 197 ? -6.48 -2.273 -19.531 1 92.62 197 GLN A O 1
ATOM 1552 N N . VAL A 1 198 ? -7.754 -0.514 -20.188 1 93.88 198 VAL A N 1
ATOM 1553 C CA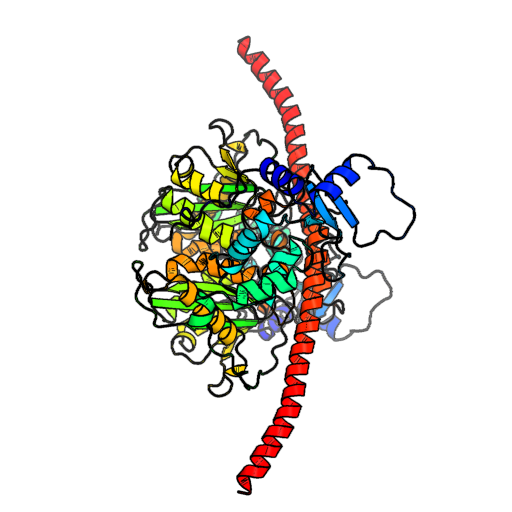 . VAL A 1 198 ? -7.203 0.365 -19.172 1 93.88 198 VAL A CA 1
ATOM 1554 C C . VAL A 1 198 ? -7.59 -0.151 -17.781 1 93.88 198 VAL A C 1
ATOM 1556 O O . VAL A 1 198 ? -6.742 -0.251 -16.891 1 93.88 198 VAL A O 1
ATOM 1559 N N . ALA A 1 199 ? -8.812 -0.512 -17.625 1 95.12 199 ALA A N 1
ATOM 1560 C CA . ALA A 1 199 ? -9.297 -1.023 -16.344 1 95.12 199 ALA A CA 1
ATOM 1561 C C . ALA A 1 199 ? -8.547 -2.287 -15.945 1 95.12 199 ALA A C 1
ATOM 1563 O O . ALA A 1 199 ? -8.117 -2.422 -14.797 1 95.12 199 ALA A O 1
ATOM 1564 N N . ALA A 1 200 ? -8.383 -3.164 -16.891 1 92.81 200 ALA A N 1
ATOM 1565 C CA . ALA A 1 200 ? -7.688 -4.422 -16.625 1 92.81 200 ALA A CA 1
ATOM 1566 C C . ALA A 1 200 ? -6.23 -4.18 -16.234 1 92.81 200 ALA A C 1
ATOM 1568 O O . ALA A 1 200 ? -5.73 -4.754 -15.273 1 92.81 200 ALA A O 1
ATOM 1569 N N . SER A 1 201 ? -5.59 -3.342 -16.969 1 91.31 201 SER A N 1
ATOM 1570 C CA . SER A 1 201 ? -4.188 -3.031 -16.703 1 91.31 201 SER A CA 1
ATOM 1571 C C . SER A 1 201 ? -4.004 -2.418 -15.328 1 91.31 201 SER A C 1
ATOM 1573 O O . SER A 1 201 ? -3.109 -2.814 -14.578 1 91.31 201 SER A O 1
ATOM 1575 N N . LYS A 1 202 ? -4.852 -1.497 -15.016 1 94.44 202 LYS A N 1
ATOM 1576 C CA . LYS A 1 202 ? -4.746 -0.833 -13.727 1 94.44 202 LYS A CA 1
ATOM 1577 C C . LYS A 1 202 ? -5.117 -1.782 -12.586 1 94.44 202 LYS A C 1
ATOM 1579 O O . LYS A 1 202 ? -4.562 -1.694 -11.492 1 94.44 202 LYS A O 1
ATOM 1584 N N . PHE A 1 203 ? -6.035 -2.68 -12.859 1 94.5 203 PHE A N 1
ATOM 1585 C CA . PHE A 1 203 ? -6.375 -3.688 -11.859 1 94.5 203 PHE A CA 1
ATOM 1586 C C . PHE A 1 203 ? -5.156 -4.543 -11.523 1 94.5 203 PHE A C 1
ATOM 1588 O O . PHE A 1 203 ? -4.883 -4.801 -10.352 1 94.5 203 PHE A O 1
ATOM 1595 N N . ILE A 1 204 ? -4.43 -4.922 -12.477 1 91 204 ILE A N 1
ATOM 1596 C CA . ILE A 1 204 ? -3.256 -5.77 -12.297 1 91 204 ILE A CA 1
ATOM 1597 C C . ILE A 1 204 ? -2.158 -4.984 -11.586 1 91 204 ILE A C 1
ATOM 1599 O O . ILE A 1 204 ? -1.602 -5.445 -10.586 1 91 204 ILE A O 1
ATOM 1603 N N . ASN A 1 205 ? -1.964 -3.777 -11.984 1 90.81 205 ASN A N 1
ATOM 1604 C CA . ASN A 1 205 ? -0.817 -2.994 -11.539 1 90.81 205 ASN A CA 1
ATOM 1605 C C . ASN A 1 205 ? -1.057 -2.387 -10.156 1 90.81 205 ASN A C 1
ATOM 1607 O O . ASN A 1 205 ? -0.156 -2.371 -9.32 1 90.81 205 ASN A O 1
ATOM 1611 N N . GLU A 1 206 ? -2.281 -1.92 -9.953 1 93.62 206 GLU A N 1
ATOM 1612 C CA . GLU A 1 206 ? -2.516 -1.093 -8.773 1 93.62 206 GLU A CA 1
ATOM 1613 C C . GLU A 1 206 ? -3.201 -1.891 -7.664 1 93.62 206 GLU A C 1
ATOM 1615 O O . GLU A 1 206 ? -3.152 -1.508 -6.492 1 93.62 206 GLU A O 1
ATOM 1620 N N . VAL A 1 207 ? -3.861 -2.928 -8.031 1 94.56 207 VAL A N 1
ATOM 1621 C CA . VAL A 1 207 ? -4.582 -3.689 -7.02 1 94.56 207 VAL A CA 1
ATOM 1622 C C . VAL A 1 207 ? -3.9 -5.039 -6.801 1 94.56 207 VAL A C 1
ATOM 1624 O O . VAL A 1 207 ? -3.25 -5.254 -5.777 1 94.56 207 VAL A O 1
ATOM 1627 N N . PHE A 1 208 ? -3.785 -5.82 -7.848 1 91.88 208 PHE A N 1
ATOM 1628 C CA . PHE A 1 208 ? -3.281 -7.18 -7.691 1 91.88 208 PHE A CA 1
ATOM 1629 C C . PHE A 1 208 ? -1.832 -7.168 -7.219 1 91.88 208 PHE A C 1
ATOM 1631 O O . PHE A 1 208 ? -1.489 -7.82 -6.23 1 91.88 208 PHE A O 1
ATOM 1638 N N . ALA A 1 209 ? -0.982 -6.445 -7.832 1 92.25 209 ALA A N 1
ATOM 1639 C CA . ALA A 1 209 ? 0.454 -6.461 -7.562 1 92.25 209 ALA A CA 1
ATOM 1640 C C . ALA A 1 209 ? 0.764 -5.844 -6.203 1 92.25 209 ALA A C 1
ATOM 1642 O O . ALA A 1 209 ? 1.869 -6 -5.68 1 92.25 209 ALA A O 1
ATOM 1643 N N . ARG A 1 210 ? -0.227 -5.152 -5.652 1 94.31 210 ARG A N 1
ATOM 1644 C CA . ARG A 1 210 ? 0.033 -4.441 -4.402 1 94.31 210 ARG A CA 1
ATOM 1645 C C . ARG A 1 210 ? -0.711 -5.09 -3.24 1 94.31 210 ARG A C 1
ATOM 1647 O O . ARG A 1 210 ? -0.2 -5.137 -2.119 1 94.31 210 ARG A O 1
ATOM 1654 N N . HIS A 1 211 ? -1.89 -5.555 -3.574 1 94.31 211 HIS A N 1
ATOM 1655 C CA . HIS A 1 211 ? -2.752 -5.973 -2.473 1 94.31 211 HIS A CA 1
ATOM 1656 C C . HIS A 1 211 ? -3.188 -7.422 -2.633 1 94.31 211 HIS A C 1
ATOM 1658 O O . HIS A 1 211 ? -3.891 -7.965 -1.776 1 94.31 211 HIS A O 1
ATOM 1664 N N . GLY A 1 212 ? -2.773 -8.109 -3.713 1 91 212 GLY A N 1
ATOM 1665 C CA . GLY A 1 212 ? -3.275 -9.438 -4.012 1 91 212 GLY A CA 1
ATOM 1666 C C . GLY A 1 212 ? -4.621 -9.43 -4.715 1 91 212 GLY A C 1
ATOM 1667 O O . GLY A 1 212 ? -5.234 -8.367 -4.867 1 91 212 GLY A O 1
ATOM 1668 N N . ALA A 1 213 ? -5.016 -10.586 -5.105 1 87.62 213 ALA A N 1
ATOM 1669 C CA . ALA A 1 213 ? -6.297 -10.688 -5.801 1 87.62 213 ALA A CA 1
ATOM 1670 C C . ALA A 1 213 ? -7.461 -10.609 -4.82 1 87.62 213 ALA A C 1
ATOM 1672 O O . ALA A 1 213 ? -7.531 -11.383 -3.861 1 87.62 213 ALA A O 1
ATOM 1673 N N . PRO A 1 214 ? -8.367 -9.633 -5.109 1 91.12 214 PRO A N 1
ATOM 1674 C CA . PRO A 1 214 ? -9.594 -9.648 -4.309 1 91.12 214 PRO A CA 1
ATOM 1675 C C . PRO A 1 214 ? -10.461 -10.875 -4.582 1 91.12 214 PRO A C 1
ATOM 1677 O O . PRO A 1 214 ? -10.461 -11.398 -5.699 1 91.12 214 PRO A O 1
ATOM 1680 N N . ARG A 1 215 ? -11.18 -11.258 -3.631 1 87 215 ARG A N 1
ATOM 1681 C CA . ARG A 1 215 ? -12.102 -12.375 -3.848 1 87 215 ARG A CA 1
ATOM 1682 C C . ARG A 1 215 ? -13.258 -11.953 -4.746 1 87 215 ARG A C 1
ATOM 1684 O O . ARG A 1 215 ? -13.633 -12.68 -5.664 1 87 215 ARG A O 1
ATOM 1691 N N . TYR A 1 216 ? -13.742 -10.75 -4.457 1 89.31 216 TYR A N 1
ATOM 1692 C CA . TYR A 1 216 ? -14.867 -10.234 -5.23 1 89.31 216 TYR A CA 1
ATOM 1693 C C . TYR A 1 216 ? -14.586 -8.828 -5.738 1 89.31 216 TYR A C 1
ATOM 1695 O O . TYR A 1 216 ? -14.102 -7.977 -4.988 1 89.31 216 TYR A O 1
ATOM 1703 N N . LEU A 1 217 ? -14.797 -8.625 -6.961 1 92.12 217 LEU A N 1
ATOM 1704 C CA . LEU A 1 217 ? -14.758 -7.277 -7.527 1 92.12 217 LEU A CA 1
ATOM 1705 C C . LEU A 1 217 ? -16.141 -6.832 -7.973 1 92.12 217 LEU A C 1
ATOM 1707 O O . LEU A 1 217 ? -16.812 -7.531 -8.742 1 92.12 217 LEU A O 1
ATOM 1711 N N . ILE A 1 218 ? -16.562 -5.73 -7.48 1 90 218 ILE A N 1
ATOM 1712 C CA . ILE A 1 218 ? -17.906 -5.223 -7.727 1 90 218 ILE A CA 1
ATOM 1713 C C . ILE A 1 218 ? -17.844 -4 -8.641 1 90 218 ILE A C 1
ATOM 1715 O O . ILE A 1 218 ? -17.047 -3.084 -8.406 1 90 218 ILE A O 1
ATOM 1719 N N . SER A 1 219 ? -18.562 -3.98 -9.711 1 90.06 219 SER A N 1
ATOM 1720 C CA . SER A 1 219 ? -18.641 -2.836 -10.609 1 90.06 219 SER A CA 1
ATOM 1721 C C . SER A 1 219 ? -20.047 -2.646 -11.148 1 90.06 219 SER A C 1
ATOM 1723 O O . SER A 1 219 ? -20.906 -3.516 -10.969 1 90.06 219 SER A O 1
ATOM 1725 N N . ASP A 1 220 ? -20.281 -1.496 -11.672 1 84.44 220 ASP A N 1
ATOM 1726 C CA . ASP A 1 220 ? -21.531 -1.302 -12.414 1 84.44 220 ASP A CA 1
ATOM 1727 C C . ASP A 1 220 ? -21.469 -2.002 -13.766 1 84.44 220 ASP A C 1
ATOM 1729 O O . ASP A 1 220 ? -20.547 -2.756 -14.047 1 84.44 220 ASP A O 1
ATOM 1733 N N . ARG A 1 221 ? -22.484 -1.85 -14.531 1 83.5 221 ARG A N 1
ATOM 1734 C CA . ARG A 1 221 ? -22.562 -2.559 -15.805 1 83.5 221 ARG A CA 1
ATOM 1735 C C . ARG A 1 221 ? -22.062 -1.687 -16.953 1 83.5 221 ARG A C 1
ATOM 1737 O O . ARG A 1 221 ? -22.547 -1.794 -18.078 1 83.5 221 ARG A O 1
ATOM 1744 N N . GLY A 1 222 ? -21.203 -0.81 -16.625 1 85.56 222 GLY A N 1
ATOM 1745 C CA . GLY A 1 222 ? -20.609 -0.017 -17.688 1 85.56 222 GLY A CA 1
ATOM 1746 C C . GLY A 1 222 ? -19.812 -0.848 -18.688 1 85.56 222 GLY A C 1
ATOM 1747 O O . GLY A 1 222 ? -19.234 -1.875 -18.312 1 85.56 222 GLY A O 1
ATOM 1748 N N . SER A 1 223 ? -19.688 -0.48 -19.828 1 86.81 223 SER A N 1
ATOM 1749 C CA . SER A 1 223 ? -19.109 -1.226 -20.938 1 86.81 223 SER A CA 1
ATOM 1750 C C . SER A 1 223 ? -17.688 -1.67 -20.625 1 86.81 223 SER A C 1
ATOM 1752 O O . SER A 1 223 ? -17.297 -2.791 -20.953 1 86.81 223 SER A O 1
ATOM 1754 N N . PRO A 1 224 ? -16.906 -0.824 -19.984 1 90.69 224 PRO A N 1
ATOM 1755 C CA . PRO A 1 224 ? -15.539 -1.274 -19.703 1 90.69 224 PRO A CA 1
ATOM 1756 C C . PRO A 1 224 ? -15.5 -2.494 -18.781 1 90.69 224 PRO A C 1
ATOM 1758 O O . PRO A 1 224 ? -14.555 -3.283 -18.844 1 90.69 224 PRO A O 1
ATOM 1761 N N . PHE A 1 225 ? -16.484 -2.693 -17.984 1 91.69 225 PHE A N 1
ATOM 1762 C CA . PHE A 1 225 ? -16.438 -3.721 -16.953 1 91.69 225 PHE A CA 1
ATOM 1763 C C . PHE A 1 225 ? -17.156 -4.984 -17.406 1 91.69 225 PHE A C 1
ATOM 1765 O O . PHE A 1 225 ? -16.984 -6.051 -16.812 1 91.69 225 PHE A O 1
ATOM 1772 N N . VAL A 1 226 ? -17.969 -4.871 -18.344 1 88.12 226 VAL A N 1
ATOM 1773 C CA . VAL A 1 226 ? -18.688 -6.047 -18.812 1 88.12 226 VAL A CA 1
ATOM 1774 C C . VAL A 1 226 ? -18.016 -6.602 -20.062 1 88.12 226 VAL A C 1
ATOM 1776 O O . VAL A 1 226 ? -18.5 -7.562 -20.656 1 88.12 226 VAL A O 1
ATOM 1779 N N . SER A 1 227 ? -16.922 -6.219 -20.391 1 89.25 227 SER A N 1
ATOM 1780 C CA . SER A 1 227 ? -16.172 -6.691 -21.547 1 89.25 227 SER A CA 1
ATOM 1781 C C . SER A 1 227 ? -15.562 -8.062 -21.281 1 89.25 227 SER A C 1
ATOM 1783 O O . SER A 1 227 ? -15.289 -8.422 -20.141 1 89.25 227 SER A O 1
ATOM 1785 N N . GLU A 1 228 ? -15.336 -8.766 -22.344 1 87.81 228 GLU A N 1
ATOM 1786 C CA . GLU A 1 228 ? -14.719 -10.078 -22.266 1 87.81 228 GLU A CA 1
ATOM 1787 C C . GLU A 1 228 ? -13.289 -9.984 -21.719 1 87.81 228 GLU A C 1
ATOM 1789 O O . GLU A 1 228 ? -12.859 -10.844 -20.953 1 87.81 228 GLU A O 1
ATOM 1794 N N . LEU A 1 229 ? -12.688 -9.008 -22.125 1 86.06 229 LEU A N 1
ATOM 1795 C CA . LEU A 1 229 ? -11.312 -8.82 -21.672 1 86.06 229 LEU A CA 1
ATOM 1796 C C . LEU A 1 229 ? -11.242 -8.664 -20.156 1 86.06 229 LEU A C 1
ATOM 1798 O O . LEU A 1 229 ? -10.469 -9.352 -19.5 1 86.06 229 LEU A O 1
ATOM 1802 N N . PHE A 1 230 ? -12.023 -7.812 -19.672 1 90.94 230 PHE A N 1
ATOM 1803 C CA . PHE A 1 230 ? -12 -7.547 -18.234 1 90.94 230 PHE A CA 1
ATOM 1804 C C . PHE A 1 230 ? -12.414 -8.789 -17.438 1 90.94 230 PHE A C 1
ATOM 1806 O O . PHE A 1 230 ? -11.766 -9.141 -16.453 1 90.94 230 PHE A O 1
ATOM 1813 N N . GLU A 1 231 ? -13.32 -9.469 -17.922 1 88.62 231 GLU A N 1
ATOM 1814 C CA . GLU A 1 231 ? -13.781 -10.695 -17.281 1 88.62 231 GLU A CA 1
ATOM 1815 C C . GLU A 1 231 ? -12.695 -11.773 -17.312 1 88.62 231 GLU A C 1
ATOM 1817 O O . GLU A 1 231 ? -12.516 -12.508 -16.328 1 88.62 231 GLU A O 1
ATOM 1822 N N . SER A 1 232 ? -12.094 -11.828 -18.375 1 87 232 SER A N 1
ATOM 1823 C CA . SER A 1 232 ? -11.039 -12.82 -18.516 1 87 232 SER A CA 1
ATOM 1824 C C . SER A 1 232 ? -9.891 -12.547 -17.562 1 87 232 SER A C 1
ATOM 1826 O O . SER A 1 232 ? -9.344 -13.477 -16.953 1 87 232 SER A O 1
ATOM 1828 N N . VAL A 1 233 ? -9.555 -11.297 -17.422 1 87.69 233 VAL A N 1
ATOM 1829 C CA . VAL A 1 233 ? -8.477 -10.914 -16.5 1 87.69 233 VAL A CA 1
ATOM 1830 C C . VAL A 1 233 ? -8.867 -11.266 -15.07 1 87.69 233 VAL A C 1
ATOM 1832 O O . VAL A 1 233 ? -8.07 -11.836 -14.328 1 87.69 233 VAL A O 1
ATOM 1835 N N . LEU A 1 234 ? -10.07 -10.977 -14.688 1 88.25 234 LEU A N 1
ATOM 1836 C CA . LEU A 1 234 ? -10.531 -11.273 -13.336 1 88.25 234 LEU A CA 1
ATOM 1837 C C . LEU A 1 234 ? -10.508 -12.773 -13.062 1 88.25 234 LEU A C 1
ATOM 1839 O O . LEU A 1 234 ? -10.023 -13.211 -12.016 1 88.25 234 LEU A O 1
ATOM 1843 N N . SER A 1 235 ? -10.953 -13.445 -14.039 1 81.69 235 SER A N 1
ATOM 1844 C CA . SER A 1 235 ? -11.008 -14.891 -13.898 1 81.69 235 SER A CA 1
ATOM 1845 C C . SER A 1 235 ? -9.609 -15.492 -13.789 1 81.69 235 SER A C 1
ATOM 1847 O O . SER A 1 235 ? -9.375 -16.391 -12.969 1 81.69 235 SER A O 1
ATOM 1849 N N . THR A 1 236 ? -8.742 -14.953 -14.523 1 81.12 236 THR A N 1
ATOM 1850 C CA . THR A 1 236 ? -7.367 -15.43 -14.523 1 81.12 236 THR A CA 1
ATOM 1851 C C . THR A 1 236 ? -6.707 -15.164 -13.172 1 81.12 236 THR A C 1
ATOM 1853 O O . THR A 1 236 ? -5.883 -15.961 -12.711 1 81.12 236 THR A O 1
ATOM 1856 N N . LEU A 1 237 ? -7.129 -14.125 -12.586 1 83.88 237 LEU A N 1
ATOM 1857 C CA . LEU A 1 237 ? -6.531 -13.758 -11.312 1 83.88 237 LEU A CA 1
ATOM 1858 C C . LEU A 1 237 ? -7.309 -14.367 -10.148 1 83.88 237 LEU A C 1
ATOM 1860 O O . LEU A 1 237 ? -6.957 -14.164 -8.984 1 83.88 237 LEU A O 1
ATOM 1864 N N . GLY A 1 238 ? -8.359 -15.07 -10.453 1 79.56 238 GLY A N 1
ATOM 1865 C CA . GLY A 1 238 ? -9.109 -15.805 -9.438 1 79.56 238 GLY A CA 1
ATOM 1866 C C . GLY A 1 238 ? -10.18 -14.969 -8.766 1 79.56 238 GLY A C 1
ATOM 1867 O O . GLY A 1 238 ? -10.758 -15.383 -7.762 1 79.56 238 GLY A O 1
ATOM 1868 N N . SER A 1 239 ? -10.422 -13.812 -9.25 1 87.19 239 SER A N 1
ATOM 1869 C CA . SER A 1 239 ? -11.43 -12.93 -8.664 1 87.19 239 SER A CA 1
ATOM 1870 C C . SER A 1 239 ? -12.797 -13.172 -9.289 1 87.19 239 SER A C 1
ATOM 1872 O O . SER A 1 239 ? -12.906 -13.406 -10.492 1 87.19 239 SER A O 1
ATOM 1874 N N . THR A 1 240 ? -13.828 -13.102 -8.477 1 87.75 240 THR A N 1
ATOM 1875 C CA . THR A 1 240 ? -15.203 -13.203 -8.969 1 87.75 240 THR A CA 1
ATOM 1876 C C . THR A 1 240 ? -15.789 -11.812 -9.211 1 87.75 240 THR A C 1
ATOM 1878 O O . THR A 1 240 ? -15.734 -10.945 -8.336 1 87.75 240 THR A O 1
ATOM 1881 N N . HIS A 1 241 ? -16.312 -11.68 -10.391 1 91 241 HIS A N 1
ATOM 1882 C CA . HIS A 1 241 ? -16.906 -10.398 -10.766 1 91 241 HIS A CA 1
ATOM 1883 C C . HIS A 1 241 ? -18.375 -10.336 -10.359 1 91 241 HIS A C 1
ATOM 1885 O O . HIS A 1 241 ? -19.156 -11.219 -10.703 1 91 241 HIS A O 1
ATOM 1891 N N . ARG A 1 242 ? -18.703 -9.352 -9.633 1 86.75 242 ARG A N 1
ATOM 1892 C CA . ARG A 1 242 ? -20.094 -9.117 -9.242 1 86.75 242 ARG A CA 1
ATOM 1893 C C . ARG A 1 242 ? -20.594 -7.789 -9.812 1 86.75 242 ARG A C 1
ATOM 1895 O O . ARG A 1 242 ? -20 -6.738 -9.555 1 86.75 242 ARG A O 1
ATOM 1902 N N . LEU A 1 243 ? -21.656 -7.879 -10.562 1 85.12 243 LEU A N 1
ATOM 1903 C CA . LEU A 1 243 ? -22.203 -6.688 -11.195 1 85.12 243 LEU A CA 1
ATOM 1904 C C . LEU A 1 243 ? -23.375 -6.137 -10.391 1 85.12 243 LEU A C 1
ATOM 1906 O O . LEU A 1 243 ? -24.203 -6.898 -9.883 1 85.12 243 LEU A O 1
ATOM 1910 N N . THR A 1 244 ? -23.359 -4.832 -10.219 1 76.62 244 THR A N 1
ATOM 1911 C CA . THR A 1 244 ? -24.453 -4.195 -9.508 1 76.62 244 THR A CA 1
ATOM 1912 C C . THR A 1 244 ? -25.625 -3.906 -10.461 1 76.62 244 THR A C 1
ATOM 1914 O O . THR A 1 244 ? -25.422 -3.816 -11.672 1 76.62 244 THR A O 1
ATOM 1917 N N . THR A 1 245 ? -26.875 -4.133 -9.945 1 60.41 245 THR A N 1
ATOM 1918 C CA . THR A 1 245 ? -28.047 -3.775 -10.75 1 60.41 245 THR A CA 1
ATOM 1919 C C . THR A 1 245 ? -28.266 -2.266 -10.734 1 60.41 245 THR A C 1
ATOM 1921 O O . THR A 1 245 ? -27.891 -1.586 -9.781 1 60.41 245 THR A O 1
ATOM 1924 N N . ALA A 1 246 ? -28.625 -1.585 -11.984 1 50.88 246 ALA A N 1
ATOM 1925 C CA . ALA A 1 246 ? -28.906 -0.164 -12.164 1 50.88 246 ALA A CA 1
ATOM 1926 C C . ALA A 1 246 ? -29.594 0.417 -10.938 1 50.88 246 ALA A C 1
ATOM 1928 O O . ALA A 1 246 ? -29.328 1.553 -10.539 1 50.88 246 ALA A O 1
ATOM 1929 N N . TYR A 1 247 ? -30.688 -0.171 -10.555 1 43.03 247 TYR A N 1
ATOM 1930 C CA . TYR A 1 247 ? -31.562 0.38 -9.523 1 43.03 247 TYR A CA 1
ATOM 1931 C C . TYR A 1 247 ? -30.875 0.351 -8.164 1 43.03 247 TYR A C 1
ATOM 1933 O O . TYR A 1 247 ? -31.297 1.055 -7.238 1 43.03 247 TYR A O 1
ATOM 1941 N N . HIS A 1 248 ? -29.969 -0.367 -7.895 1 46.56 248 HIS A N 1
ATOM 1942 C CA . HIS A 1 248 ? -29.406 -0.493 -6.551 1 46.56 248 HIS A CA 1
ATOM 1943 C C . HIS A 1 248 ? -28.016 0.129 -6.469 1 46.56 248 HIS A C 1
ATOM 1945 O O . HIS A 1 248 ? -27.031 -0.569 -6.203 1 46.56 248 HIS A O 1
ATOM 1951 N N . LEU A 1 249 ? -27.938 1.273 -7.047 1 45.34 249 LEU A N 1
ATOM 1952 C CA . LEU A 1 249 ? -26.75 2.125 -7.035 1 45.34 249 LEU A CA 1
ATOM 1953 C C . LEU A 1 249 ? -26.234 2.312 -5.613 1 45.34 249 LEU A C 1
ATOM 1955 O O . LEU A 1 249 ? -25.141 2.838 -5.414 1 45.34 249 LEU A O 1
ATOM 1959 N N . GLN A 1 250 ? -27.188 2.357 -4.652 1 43.62 250 GLN A N 1
ATOM 1960 C CA . GLN A 1 250 ? -26.906 2.855 -3.311 1 43.62 250 GLN A CA 1
ATOM 1961 C C . GLN A 1 250 ? -25.672 2.168 -2.711 1 43.62 250 GLN A C 1
ATOM 1963 O O . GLN A 1 250 ? -25.047 2.693 -1.789 1 43.62 250 GLN A O 1
ATOM 1968 N N . THR A 1 251 ? -25.641 0.911 -2.973 1 46.97 251 THR A N 1
ATOM 1969 C CA . THR A 1 251 ? -24.688 0.138 -2.197 1 46.97 251 THR A CA 1
ATOM 1970 C C . THR A 1 251 ? -23.25 0.579 -2.516 1 46.97 251 THR A C 1
ATOM 1972 O O . THR A 1 251 ? -22.297 0.061 -1.938 1 46.97 251 THR A O 1
ATOM 1975 N N . ASN A 1 252 ? -22.891 1.512 -3.402 1 58.28 252 ASN A N 1
ATOM 1976 C CA . ASN A 1 252 ? -21.547 1.25 -3.871 1 58.28 252 ASN A CA 1
ATOM 1977 C C . ASN A 1 252 ? -20.516 2.113 -3.139 1 58.28 252 ASN A C 1
ATOM 1979 O O . ASN A 1 252 ? -20.625 3.342 -3.135 1 58.28 252 ASN A O 1
ATOM 1983 N N . ALA A 1 253 ? -19.969 1.671 -1.944 1 64.56 253 ALA A N 1
ATOM 1984 C CA . ALA A 1 253 ? -18.797 2.252 -1.318 1 64.56 253 ALA A CA 1
ATOM 1985 C C . ALA A 1 253 ? -17.984 3.08 -2.32 1 64.56 253 ALA A C 1
ATOM 1987 O O . ALA A 1 253 ? -17.469 4.148 -1.98 1 64.56 253 ALA A O 1
ATOM 1988 N N . THR A 1 254 ? -18.25 2.824 -3.527 1 74.94 254 THR A N 1
ATOM 1989 C CA . THR A 1 254 ? -17.484 3.52 -4.551 1 74.94 254 THR A CA 1
ATOM 1990 C C . THR A 1 254 ? -18.109 4.871 -4.879 1 74.94 254 THR A C 1
ATOM 1992 O O . THR A 1 254 ? -17.391 5.848 -5.133 1 74.94 254 THR A O 1
ATOM 1995 N N . GLU A 1 255 ? -19.469 4.953 -4.789 1 73.31 255 GLU A N 1
ATOM 1996 C CA . GLU A 1 255 ? -20.156 6.203 -5.098 1 73.31 255 GLU A CA 1
ATOM 1997 C C . GLU A 1 255 ? -19.828 7.281 -4.066 1 73.31 255 GLU A C 1
ATOM 1999 O O . GLU A 1 255 ? -19.609 8.438 -4.422 1 73.31 255 GLU A O 1
ATOM 2004 N N . ARG A 1 256 ? -19.812 6.914 -2.863 1 73.94 256 ARG A N 1
ATOM 2005 C CA . ARG A 1 256 ? -19.484 7.871 -1.812 1 73.94 256 ARG A CA 1
ATOM 2006 C C . ARG A 1 256 ? -18.062 8.383 -1.966 1 73.94 256 ARG A C 1
ATOM 2008 O O . ARG A 1 256 ? -17.812 9.586 -1.821 1 73.94 256 ARG A O 1
ATOM 2015 N N . VAL A 1 257 ? -17.188 7.441 -2.246 1 81.62 257 VAL A N 1
ATOM 2016 C CA . VAL A 1 257 ? -15.789 7.82 -2.451 1 81.62 257 VAL A CA 1
ATOM 2017 C C . VAL A 1 257 ? -15.68 8.758 -3.652 1 81.62 257 VAL A C 1
ATOM 2019 O O . VAL A 1 257 ? -14.977 9.773 -3.596 1 81.62 257 VAL A O 1
ATOM 2022 N N . ASN A 1 258 ? -16.422 8.438 -4.691 1 81.94 258 ASN A N 1
ATOM 2023 C CA . ASN A 1 258 ? -16.359 9.25 -5.898 1 81.94 258 ASN A CA 1
ATOM 2024 C C . ASN A 1 258 ? -16.875 10.672 -5.641 1 81.94 258 ASN A C 1
ATOM 2026 O O . ASN A 1 258 ? -16.312 11.641 -6.16 1 81.94 258 ASN A O 1
ATOM 2030 N N . ARG A 1 259 ? -17.875 10.734 -4.859 1 81.44 259 ARG A N 1
ATOM 2031 C CA . ARG A 1 259 ? -18.391 12.047 -4.5 1 81.44 259 ARG A CA 1
ATOM 2032 C C . ARG A 1 259 ? -17.359 12.852 -3.725 1 81.44 259 ARG A C 1
ATOM 2034 O O . ARG A 1 259 ? -17.156 14.039 -4.012 1 81.44 259 ARG A O 1
ATOM 2041 N N . THR A 1 260 ? -16.812 12.227 -2.766 1 82.12 260 THR A N 1
ATOM 2042 C CA . THR A 1 260 ? -15.789 12.883 -1.959 1 82.12 260 THR A CA 1
ATOM 2043 C C . THR A 1 260 ? -14.602 13.289 -2.822 1 82.12 260 THR A C 1
ATOM 2045 O O . THR A 1 260 ? -14.078 14.398 -2.686 1 82.12 260 THR A O 1
ATOM 2048 N N . LEU A 1 261 ? -14.227 12.391 -3.695 1 84.19 261 LEU A N 1
ATOM 2049 C CA . LEU A 1 261 ? -13.109 12.648 -4.59 1 84.19 261 LEU A CA 1
ATOM 2050 C C . LEU A 1 261 ? -13.391 13.836 -5.5 1 84.19 261 LEU A C 1
ATOM 2052 O O . LEU A 1 261 ? -12.555 14.727 -5.641 1 84.19 261 LEU A O 1
ATOM 2056 N N . LYS A 1 262 ? -14.57 13.883 -6.039 1 82.75 262 LYS A N 1
ATOM 2057 C CA . LYS A 1 262 ? -14.953 14.977 -6.926 1 82.75 262 LYS A CA 1
ATOM 2058 C C . LYS A 1 262 ? -14.961 16.312 -6.184 1 82.75 262 LYS A C 1
ATOM 2060 O O . LYS A 1 262 ? -14.477 17.312 -6.703 1 82.75 262 LYS A O 1
ATOM 2065 N N . THR A 1 263 ? -15.484 16.234 -5.02 1 80.94 263 THR A N 1
ATOM 2066 C CA . THR A 1 263 ? -15.547 17.453 -4.211 1 80.94 263 THR A CA 1
ATOM 2067 C C . THR A 1 263 ? -14.148 17.953 -3.879 1 80.94 263 THR A C 1
ATOM 2069 O O . THR A 1 263 ? -13.883 19.156 -3.963 1 80.94 263 THR A O 1
ATOM 2072 N N . ALA A 1 264 ? -13.305 17.062 -3.52 1 82.38 264 ALA A N 1
ATOM 2073 C CA . ALA A 1 264 ? -11.93 17.438 -3.199 1 82.38 264 ALA A CA 1
ATOM 2074 C C . ALA A 1 264 ? -11.219 18 -4.422 1 82.38 264 ALA A C 1
ATOM 2076 O O . ALA A 1 264 ? -10.5 19 -4.328 1 82.38 264 ALA A O 1
ATOM 2077 N N . ILE A 1 265 ? -11.453 17.391 -5.535 1 81.81 265 ILE A N 1
ATOM 2078 C CA . ILE A 1 265 ? -10.805 17.828 -6.766 1 81.81 265 ILE A CA 1
ATOM 2079 C C . ILE A 1 265 ? -11.289 19.234 -7.121 1 81.81 265 ILE A C 1
ATOM 2081 O O . ILE A 1 265 ? -10.484 20.109 -7.457 1 81.81 265 ILE A O 1
ATOM 2085 N N . ARG A 1 266 ? -12.539 19.422 -6.996 1 80.56 266 ARG A N 1
ATOM 2086 C CA . ARG A 1 266 ? -13.125 20.719 -7.312 1 80.56 266 ARG A CA 1
ATOM 2087 C C . ARG A 1 266 ? -12.547 21.812 -6.414 1 80.56 266 ARG A C 1
ATOM 2089 O O . ARG A 1 266 ? -12.367 22.938 -6.848 1 80.56 266 ARG A O 1
ATOM 2096 N N . ALA A 1 267 ? -12.312 21.453 -5.238 1 79.81 267 ALA A N 1
ATOM 2097 C CA . ALA A 1 267 ? -11.797 22.406 -4.262 1 79.81 267 ALA A CA 1
ATOM 2098 C C . ALA A 1 267 ? -10.406 22.906 -4.656 1 79.81 267 ALA A C 1
ATOM 2100 O O . ALA A 1 267 ? -10.023 24.016 -4.312 1 79.81 267 ALA A O 1
ATOM 2101 N N . TYR A 1 268 ? -9.688 22.172 -5.391 1 77.56 268 TYR A N 1
ATOM 2102 C CA . TYR A 1 268 ? -8.305 22.531 -5.672 1 77.56 268 TYR A CA 1
ATOM 2103 C C . TYR A 1 268 ? -8.156 23.031 -7.102 1 77.56 268 TYR A C 1
ATOM 2105 O O . TYR A 1 268 ? -7.207 23.766 -7.414 1 77.56 268 TYR A O 1
ATOM 2113 N N . VAL A 1 269 ? -8.93 22.641 -8.023 1 76.12 269 VAL A N 1
ATOM 2114 C CA . VAL A 1 269 ? -8.797 22.969 -9.438 1 76.12 269 VAL A CA 1
ATOM 2115 C C . VAL A 1 269 ? -9.297 24.391 -9.68 1 76.12 269 VAL A C 1
ATOM 2117 O O . VAL A 1 269 ? -8.789 25.094 -10.555 1 76.12 269 VAL A O 1
ATOM 2120 N N . GLY A 1 270 ? -10.016 24.984 -8.852 1 64.62 270 GLY A N 1
ATOM 2121 C CA . GLY A 1 270 ? -10.539 26.312 -9.07 1 64.62 270 GLY A CA 1
ATOM 2122 C C . GLY A 1 270 ? -10.953 26.562 -10.508 1 64.62 270 GLY A C 1
ATOM 2123 O O . GLY A 1 270 ? -11.773 25.828 -11.055 1 64.62 270 GLY A O 1
ATOM 2124 N N . ASP A 1 271 ? -10.188 27.5 -11.102 1 65.06 271 ASP A N 1
ATOM 2125 C CA . ASP A 1 271 ? -10.469 27.891 -12.477 1 65.06 271 ASP A CA 1
ATOM 2126 C C . ASP A 1 271 ? -9.625 27.078 -13.461 1 65.06 271 ASP A C 1
ATOM 2128 O O . ASP A 1 271 ? -9.867 27.109 -14.672 1 65.06 271 ASP A O 1
ATOM 2132 N N . LYS A 1 272 ? -8.664 26.406 -12.992 1 69.88 272 LYS A N 1
ATOM 2133 C CA . LYS A 1 272 ? -7.805 25.609 -13.859 1 69.88 272 LYS A CA 1
ATOM 2134 C C . LYS A 1 272 ? -8.281 24.156 -13.914 1 69.88 272 LYS A C 1
ATOM 2136 O O . LYS A 1 272 ? -7.59 23.25 -13.43 1 69.88 272 LYS A O 1
ATOM 2141 N N . HIS A 1 273 ? -9.25 23.984 -14.711 1 75.06 273 HIS A N 1
ATOM 2142 C CA . HIS A 1 273 ? -9.977 22.719 -14.695 1 75.06 273 HIS A CA 1
ATOM 2143 C C . HIS A 1 273 ? -9.148 21.609 -15.328 1 75.06 273 HIS A C 1
ATOM 2145 O O . HIS A 1 273 ? -9.398 20.422 -15.078 1 75.06 273 HIS A O 1
ATOM 2151 N N . ALA A 1 274 ? -8.023 22.047 -15.961 1 77.75 274 ALA A N 1
ATOM 2152 C CA . ALA A 1 274 ? -7.258 21.047 -16.688 1 77.75 274 ALA A CA 1
ATOM 2153 C C . ALA A 1 274 ? -6.07 20.562 -15.867 1 77.75 274 ALA A C 1
ATOM 2155 O O . ALA A 1 274 ? -5.207 19.844 -16.375 1 77.75 274 ALA A O 1
ATOM 2156 N N . SER A 1 275 ? -6.043 20.812 -14.594 1 82.12 275 SER A N 1
ATOM 2157 C CA . SER A 1 275 ? -4.883 20.406 -13.805 1 82.12 275 SER A CA 1
ATOM 2158 C C . SER A 1 275 ? -5.289 19.516 -12.641 1 82.12 275 SER A C 1
ATOM 2160 O O . SER A 1 275 ? -4.543 19.375 -11.672 1 82.12 275 SER A O 1
ATOM 2162 N N . TRP A 1 276 ? -6.414 18.875 -12.844 1 86.06 276 TRP A N 1
ATOM 2163 C CA . TRP A 1 276 ? -6.977 18.125 -11.727 1 86.06 276 TRP A CA 1
ATOM 2164 C C . TRP A 1 276 ? -6.094 16.922 -11.375 1 86.06 276 TRP A C 1
ATOM 2166 O O . TRP A 1 276 ? -6.051 16.5 -10.219 1 86.06 276 TRP A O 1
ATOM 2176 N N . ASP A 1 277 ? -5.395 16.375 -12.336 1 87.5 277 ASP A N 1
ATOM 2177 C CA . ASP A 1 277 ? -4.621 15.148 -12.102 1 87.5 277 ASP A CA 1
ATOM 2178 C C . ASP A 1 277 ? -3.348 15.453 -11.312 1 87.5 277 ASP A C 1
ATOM 2180 O O . ASP A 1 277 ? -2.73 14.547 -10.75 1 87.5 277 ASP A O 1
ATOM 2184 N N . LYS A 1 278 ? -2.984 16.719 -11.195 1 82.5 278 LYS A N 1
ATOM 2185 C CA . LYS A 1 278 ? -1.781 17.109 -10.469 1 82.5 278 LYS A CA 1
ATOM 2186 C C . LYS A 1 278 ? -1.981 16.969 -8.961 1 82.5 278 LYS A C 1
ATOM 2188 O O . LYS A 1 278 ? -1.012 16.859 -8.211 1 82.5 278 LYS A O 1
ATOM 2193 N N . PHE A 1 279 ? -3.246 16.953 -8.523 1 82.69 279 PHE A N 1
ATOM 2194 C CA . PHE A 1 279 ? -3.535 16.969 -7.098 1 82.69 279 PHE A CA 1
ATOM 2195 C C . PHE A 1 279 ? -3.998 15.586 -6.633 1 82.69 279 PHE A C 1
ATOM 2197 O O . PHE A 1 279 ? -4.266 15.383 -5.445 1 82.69 279 PHE A O 1
ATOM 2204 N N . MET A 1 280 ? -3.996 14.641 -7.5 1 87.81 280 MET A N 1
ATOM 2205 C CA . MET A 1 280 ? -4.625 13.352 -7.215 1 87.81 280 MET A CA 1
ATOM 2206 C C . MET A 1 280 ? -3.889 12.625 -6.094 1 87.81 280 MET A C 1
ATOM 2208 O O . MET A 1 280 ? -4.516 12.078 -5.184 1 87.81 280 MET A O 1
ATOM 2212 N N . SER A 1 281 ? -2.582 12.664 -6.148 1 86.94 281 SER A N 1
ATOM 2213 C CA . SER A 1 281 ? -1.797 11.953 -5.145 1 86.94 281 SER A CA 1
ATOM 2214 C C . SER A 1 281 ? -2.021 12.539 -3.754 1 86.94 281 SER A C 1
ATOM 2216 O O . SER A 1 281 ? -2.154 11.797 -2.777 1 86.94 281 SER A O 1
ATOM 2218 N N . GLN A 1 282 ? -2.066 13.781 -3.668 1 85.69 282 GLN A N 1
ATOM 2219 C CA . GLN A 1 282 ? -2.277 14.453 -2.389 1 85.69 282 GLN A CA 1
ATOM 2220 C C . GLN A 1 282 ? -3.686 14.203 -1.861 1 85.69 282 GLN A C 1
ATOM 2222 O O . GLN A 1 282 ? -3.877 13.977 -0.665 1 85.69 282 GLN A O 1
ATOM 2227 N N . ILE A 1 283 ? -4.613 14.258 -2.76 1 87.12 283 ILE A N 1
ATOM 2228 C CA . ILE A 1 283 ? -5.996 13.992 -2.379 1 87.12 283 ILE A CA 1
ATOM 2229 C C . ILE A 1 283 ? -6.129 12.555 -1.887 1 87.12 283 ILE A C 1
ATOM 2231 O O . ILE A 1 283 ? -6.832 12.289 -0.909 1 87.12 283 ILE A O 1
ATOM 2235 N N . CYS A 1 284 ? -5.445 11.664 -2.57 1 92.5 284 CYS A N 1
ATOM 2236 C CA . CYS A 1 284 ? -5.453 10.273 -2.125 1 92.5 284 CYS A CA 1
ATOM 2237 C C . CYS A 1 284 ? -4.867 10.148 -0.724 1 92.5 284 CYS A C 1
ATOM 2239 O O . CYS A 1 284 ? -5.398 9.414 0.111 1 92.5 284 CYS A O 1
ATOM 2241 N N . PHE A 1 285 ? -3.787 10.828 -0.497 1 91.12 285 PHE A N 1
ATOM 2242 C CA . PHE A 1 285 ? -3.197 10.844 0.836 1 91.12 285 PHE A CA 1
ATOM 2243 C C . PHE A 1 285 ? -4.223 11.273 1.878 1 91.12 285 PHE A C 1
ATOM 2245 O O . PHE A 1 285 ? -4.332 10.664 2.941 1 91.12 285 PHE A O 1
ATOM 2252 N N . ALA A 1 286 ? -4.969 12.328 1.53 1 88.12 286 ALA A N 1
ATOM 2253 C CA . ALA A 1 286 ? -5.977 12.867 2.438 1 88.12 286 ALA A CA 1
ATOM 2254 C C . ALA A 1 286 ? -7.039 11.82 2.762 1 88.12 286 ALA A C 1
ATOM 2256 O O . ALA A 1 286 ? -7.406 11.641 3.926 1 88.12 286 ALA A O 1
ATOM 2257 N N . LEU A 1 287 ? -7.473 11.133 1.817 1 89.5 287 LEU A N 1
ATOM 2258 C CA . LEU A 1 287 ? -8.547 10.156 1.997 1 89.5 287 LEU A CA 1
ATOM 2259 C C . LEU A 1 287 ? -8.023 8.906 2.699 1 89.5 287 LEU A C 1
ATOM 2261 O O . LEU A 1 287 ? -8.75 8.281 3.473 1 89.5 287 LEU A O 1
ATOM 2265 N N . ARG A 1 288 ? -6.781 8.547 2.465 1 92.38 288 ARG A N 1
ATOM 2266 C CA . ARG A 1 288 ? -6.18 7.359 3.057 1 92.38 288 ARG A CA 1
ATOM 2267 C C . ARG A 1 288 ? -5.863 7.578 4.531 1 92.38 288 ARG A C 1
ATOM 2269 O O . ARG A 1 288 ? -5.762 6.621 5.301 1 92.38 288 ARG A O 1
ATOM 2276 N N . SER A 1 289 ? -5.676 8.859 4.879 1 88.12 289 SER A N 1
ATOM 2277 C CA . SER A 1 289 ? -5.184 9.156 6.219 1 88.12 289 SER A CA 1
ATOM 2278 C C . SER A 1 289 ? -6.293 9.711 7.105 1 88.12 289 SER A C 1
ATOM 2280 O O . SER A 1 289 ? -6.09 9.938 8.297 1 88.12 289 SER A O 1
ATOM 2282 N N . ALA A 1 290 ? -7.477 9.906 6.535 1 84.38 290 ALA A N 1
ATOM 2283 C CA . ALA A 1 290 ? -8.594 10.414 7.32 1 84.38 290 ALA A CA 1
ATOM 2284 C C . ALA A 1 290 ? -9.477 9.273 7.828 1 84.38 290 ALA A C 1
ATOM 2286 O O . ALA A 1 290 ? -9.742 8.32 7.102 1 84.38 290 ALA A O 1
ATOM 2287 N N . PRO A 1 291 ? -9.875 9.391 9.07 1 79.5 291 PRO A N 1
ATOM 2288 C CA . PRO A 1 291 ? -10.789 8.352 9.57 1 79.5 291 PRO A CA 1
ATOM 2289 C C . PRO A 1 291 ? -12.094 8.289 8.781 1 79.5 291 PRO A C 1
ATOM 2291 O O . PRO A 1 291 ? -12.625 9.32 8.375 1 79.5 291 PRO A O 1
ATOM 2294 N N . HIS A 1 292 ? -12.445 7.105 8.539 1 77.06 292 HIS A N 1
ATOM 2295 C CA . HIS A 1 292 ? -13.703 6.875 7.828 1 77.06 292 HIS A CA 1
ATOM 2296 C C . HIS A 1 292 ? -14.867 6.75 8.797 1 77.06 292 HIS A C 1
ATOM 2298 O O . HIS A 1 292 ? -14.727 6.152 9.867 1 77.06 292 HIS A O 1
ATOM 2304 N N . GLU A 1 293 ? -15.984 7.273 8.414 1 69.19 293 GLU A N 1
ATOM 2305 C CA . GLU A 1 293 ? -17.156 7.297 9.281 1 69.19 293 GLU A CA 1
ATOM 2306 C C . GLU A 1 293 ? -17.641 5.883 9.602 1 69.19 293 GLU A C 1
ATOM 2308 O O . GLU A 1 293 ? -18.078 5.609 10.719 1 69.19 293 GLU A O 1
ATOM 2313 N N . SER A 1 294 ? -17.531 4.996 8.664 1 66.56 294 SER A N 1
ATOM 2314 C CA . SER A 1 294 ? -18.062 3.65 8.82 1 66.56 294 SER A CA 1
ATOM 2315 C C . SER A 1 294 ? -17.203 2.812 9.758 1 66.56 294 SER A C 1
ATOM 2317 O O . SER A 1 294 ? -17.719 1.938 10.461 1 66.56 294 SER A O 1
ATOM 2319 N N . THR A 1 295 ? -15.859 3.105 9.852 1 68.69 295 THR A N 1
ATOM 2320 C CA . THR A 1 295 ? -14.961 2.275 10.641 1 68.69 295 THR A CA 1
ATOM 2321 C C . THR A 1 295 ? -14.43 3.045 11.852 1 68.69 295 THR A C 1
ATOM 2323 O O . THR A 1 295 ? -13.953 2.445 12.812 1 68.69 295 THR A O 1
ATOM 2326 N N . GLY A 1 296 ? -14.422 4.363 11.742 1 71.06 296 GLY A N 1
ATOM 2327 C CA . GLY A 1 296 ? -13.844 5.211 12.766 1 71.06 296 GLY A CA 1
ATOM 2328 C C . GLY A 1 296 ? -12.328 5.305 12.68 1 71.06 296 GLY A C 1
ATOM 2329 O O . GLY A 1 296 ? -11.703 6.012 13.469 1 71.06 296 GLY A O 1
ATOM 2330 N N . LEU A 1 297 ? -11.789 4.57 11.797 1 77.38 297 LEU A N 1
ATOM 2331 C CA . LEU A 1 297 ? -10.344 4.547 11.594 1 77.38 297 LEU A CA 1
ATOM 2332 C C . LEU A 1 297 ? -9.984 4.969 10.18 1 77.38 297 LEU A C 1
ATOM 2334 O O . LEU A 1 297 ? -10.812 4.879 9.266 1 77.38 297 LEU A O 1
ATOM 2338 N N . SER A 1 298 ? -8.805 5.41 10.102 1 84.38 298 SER A N 1
ATOM 2339 C CA . SER A 1 298 ? -8.359 5.742 8.75 1 84.38 298 SER A CA 1
ATOM 2340 C C . SER A 1 298 ? -8.086 4.484 7.934 1 84.38 298 SER A C 1
ATOM 2342 O O . SER A 1 298 ? -7.742 3.441 8.492 1 84.38 298 SER A O 1
ATOM 2344 N N . PRO A 1 299 ? -8.289 4.574 6.66 1 89.12 299 PRO A N 1
ATOM 2345 C CA . PRO A 1 299 ? -7.902 3.453 5.801 1 89.12 299 PRO A CA 1
ATOM 2346 C C . PRO A 1 299 ? -6.461 3.006 6.027 1 89.12 299 PRO A C 1
ATOM 2348 O O . PRO A 1 299 ? -6.168 1.808 6.004 1 89.12 299 PRO A O 1
ATOM 2351 N N . ALA A 1 300 ? -5.559 3.934 6.273 1 87.75 300 ALA A N 1
ATOM 2352 C CA . ALA A 1 300 ? -4.16 3.607 6.539 1 87.75 300 ALA A CA 1
ATOM 2353 C C . ALA A 1 300 ? -4.027 2.738 7.789 1 87.75 300 ALA A C 1
ATOM 2355 O O . ALA A 1 300 ? -3.305 1.739 7.785 1 87.75 300 ALA A O 1
ATOM 2356 N N . MET A 1 301 ? -4.727 3.129 8.758 1 82 301 MET A N 1
ATOM 2357 C CA . MET A 1 301 ? -4.695 2.348 9.992 1 82 301 MET A CA 1
ATOM 2358 C C . MET A 1 301 ? -5.266 0.951 9.766 1 82 301 MET A C 1
ATOM 2360 O O . MET A 1 301 ? -4.719 -0.035 10.266 1 82 301 MET A O 1
ATOM 2364 N N . MET A 1 302 ? -6.273 0.891 9.023 1 82.88 302 MET A N 1
ATOM 2365 C CA . MET A 1 302 ? -6.945 -0.382 8.781 1 82.88 302 MET A CA 1
ATOM 2366 C C . MET A 1 302 ? -6.09 -1.293 7.906 1 82.88 302 MET A C 1
ATOM 2368 O O . MET A 1 302 ? -6.121 -2.516 8.062 1 82.88 302 MET A O 1
ATOM 2372 N N . LEU A 1 303 ? -5.32 -0.69 7.051 1 87.25 303 LEU A N 1
ATOM 2373 C CA . LEU A 1 303 ? -4.562 -1.477 6.082 1 87.25 303 LEU A CA 1
ATOM 2374 C C . LEU A 1 303 ? -3.15 -1.752 6.59 1 87.25 303 LEU A C 1
ATOM 2376 O O . LEU A 1 303 ? -2.646 -2.869 6.457 1 87.25 303 LEU A O 1
ATOM 2380 N N . TYR A 1 304 ? -2.52 -0.678 7.109 1 83.69 304 TYR A N 1
ATOM 2381 C CA . TYR A 1 304 ? -1.111 -0.753 7.48 1 83.69 304 TYR A CA 1
ATOM 2382 C C . TYR A 1 304 ? -0.954 -0.994 8.977 1 83.69 304 TYR A C 1
ATOM 2384 O O . TYR A 1 304 ? 0.127 -1.361 9.445 1 83.69 304 TYR A O 1
ATOM 2392 N N . GLY A 1 305 ? -1.968 -0.728 9.75 1 77.81 305 GLY A N 1
ATOM 2393 C CA . GLY A 1 305 ? -1.842 -0.755 11.195 1 77.81 305 GLY A CA 1
ATOM 2394 C C . GLY A 1 305 ? -1.135 0.465 11.758 1 77.81 305 GLY A C 1
ATOM 2395 O O . GLY A 1 305 ? -0.669 0.449 12.898 1 77.81 305 GLY A O 1
ATOM 2396 N N . ARG A 1 306 ? -0.988 1.427 10.867 1 77.81 306 ARG A N 1
ATOM 2397 C CA . ARG A 1 306 ? -0.33 2.666 11.266 1 77.81 306 ARG A CA 1
ATOM 2398 C C . ARG A 1 306 ? -0.886 3.855 10.492 1 77.81 306 ARG A C 1
ATOM 2400 O O . ARG A 1 306 ? -1.441 3.688 9.398 1 77.81 306 ARG A O 1
ATOM 2407 N N . GLU A 1 307 ? -0.707 4.992 11.078 1 81.25 307 GLU A N 1
ATOM 2408 C CA . GLU A 1 307 ? -1.106 6.219 10.391 1 81.25 307 GLU A CA 1
ATOM 2409 C C . GLU A 1 307 ? -0.001 6.723 9.469 1 81.25 307 GLU A C 1
ATOM 2411 O O . GLU A 1 307 ? 1.172 6.395 9.664 1 81.25 307 GLU A O 1
ATOM 2416 N N . LEU A 1 308 ? -0.383 7.461 8.5 1 86.06 308 LEU A N 1
ATOM 2417 C CA . LEU A 1 308 ? 0.576 8.078 7.586 1 86.06 308 LEU A CA 1
ATOM 2418 C C . LEU A 1 308 ? 1.1 9.391 8.156 1 86.06 308 LEU A C 1
ATOM 2420 O O . LEU A 1 308 ? 0.317 10.242 8.586 1 86.06 308 LEU A O 1
ATOM 2424 N N . GLU A 1 309 ? 2.338 9.484 8.117 1 80.06 309 GLU A N 1
ATOM 2425 C CA . GLU A 1 309 ? 2.949 10.68 8.688 1 80.06 309 GLU A CA 1
ATOM 2426 C C . GLU A 1 309 ? 2.943 11.828 7.684 1 80.06 309 GLU A C 1
ATOM 2428 O O . GLU A 1 309 ? 3.24 11.633 6.504 1 80.06 309 GLU A O 1
ATOM 2433 N N . THR A 1 310 ? 2.525 12.992 8.164 1 77.56 310 THR A N 1
ATOM 2434 C CA . THR A 1 310 ? 2.629 14.227 7.395 1 77.56 310 THR A CA 1
ATOM 2435 C C . THR A 1 310 ? 3.961 14.922 7.66 1 77.56 310 THR A C 1
ATOM 2437 O O . THR A 1 310 ? 4.656 14.594 8.625 1 77.56 310 THR A O 1
ATOM 2440 N N . PRO A 1 311 ? 4.27 15.836 6.832 1 70.75 311 PRO A N 1
ATOM 2441 C CA . PRO A 1 311 ? 5.5 16.594 7.078 1 70.75 311 PRO A CA 1
ATOM 2442 C C . PRO A 1 311 ? 5.516 17.25 8.453 1 70.75 311 PRO A C 1
ATOM 2444 O O . PRO A 1 311 ? 6.559 17.312 9.109 1 70.75 311 PRO A O 1
ATOM 2447 N N . LEU A 1 312 ? 4.414 17.688 8.891 1 72.75 312 LEU A N 1
ATOM 2448 C CA . LEU A 1 312 ? 4.34 18.375 10.18 1 72.75 312 LEU A CA 1
ATOM 2449 C C . LEU A 1 312 ? 4.5 17.391 11.328 1 72.75 312 LEU A C 1
ATOM 2451 O O . LEU A 1 312 ? 4.996 17.766 12.398 1 72.75 312 LEU A O 1
ATOM 2455 N N . ASP A 1 313 ? 4.105 16.172 11.117 1 75.38 313 ASP A N 1
ATOM 2456 C CA . ASP A 1 313 ? 4.27 15.148 12.141 1 75.38 313 ASP A CA 1
ATOM 2457 C C . ASP A 1 313 ? 5.742 14.953 12.492 1 75.38 313 ASP A C 1
ATOM 2459 O O . ASP A 1 313 ? 6.086 14.734 13.656 1 75.38 313 ASP A O 1
ATOM 2463 N N . LEU A 1 314 ? 6.551 15.055 11.531 1 67.25 314 LEU A N 1
ATOM 2464 C CA . LEU A 1 314 ? 7.973 14.812 11.734 1 67.25 314 LEU A CA 1
ATOM 2465 C C . LEU A 1 314 ? 8.586 15.891 12.625 1 67.25 314 LEU A C 1
ATOM 2467 O O . LEU A 1 314 ? 9.578 15.648 13.312 1 67.25 314 LEU A O 1
ATOM 2471 N N . LEU A 1 315 ? 7.84 17.016 12.695 1 66.62 315 LEU A N 1
ATOM 2472 C CA . LEU A 1 315 ? 8.336 18.141 13.492 1 66.62 315 LEU A CA 1
ATOM 2473 C C . LEU A 1 315 ? 7.672 18.172 14.859 1 66.62 315 LEU A C 1
ATOM 2475 O O . LEU A 1 315 ? 8.258 18.656 15.828 1 66.62 315 LEU A O 1
ATOM 2479 N N . THR A 1 316 ? 6.508 17.656 14.875 1 73.19 316 THR A N 1
ATOM 2480 C CA . THR A 1 316 ? 5.703 17.875 16.078 1 73.19 316 THR A CA 1
ATOM 2481 C C . THR A 1 316 ? 5.633 16.609 16.922 1 73.19 316 THR A C 1
ATOM 2483 O O . THR A 1 316 ? 5.293 16.672 18.109 1 73.19 316 THR A O 1
ATOM 2486 N N . LYS A 1 317 ? 5.984 15.562 16.266 1 72.75 317 LYS A N 1
ATOM 2487 C CA . LYS A 1 317 ? 5.902 14.305 17.016 1 72.75 317 LYS A CA 1
ATOM 2488 C C . LYS A 1 317 ? 6.996 14.219 18.078 1 72.75 317 LYS A C 1
ATOM 2490 O O . LYS A 1 317 ? 8.141 14.609 17.828 1 72.75 317 LYS A O 1
ATOM 2495 N N . PRO A 1 318 ? 6.551 13.883 19.312 1 68.06 318 PRO A N 1
ATOM 2496 C CA . PRO A 1 318 ? 7.551 13.734 20.375 1 68.06 318 PRO A CA 1
ATOM 2497 C C . PRO A 1 318 ? 8.609 12.688 20.047 1 68.06 318 PRO A C 1
ATOM 2499 O O . PRO A 1 318 ? 8.305 11.68 19.391 1 68.06 318 PRO A O 1
ATOM 2502 N N . SER A 1 319 ? 9.82 13.133 20.5 1 56.53 319 SER A N 1
ATOM 2503 C CA . SER A 1 319 ? 10.945 12.211 20.375 1 56.53 319 SER A CA 1
ATOM 2504 C C . SER A 1 319 ? 10.766 11 21.281 1 56.53 319 SER A C 1
ATOM 2506 O O . SER A 1 319 ? 10.195 11.109 22.375 1 56.53 319 SER A O 1
ATOM 2508 N N . GLY A 1 320 ? 10.852 9.719 20.891 1 53.34 320 GLY A N 1
ATOM 2509 C CA . GLY A 1 320 ? 10.82 8.562 21.766 1 53.34 320 GLY A CA 1
ATOM 2510 C C . GLY A 1 320 ? 9.508 7.809 21.719 1 53.34 320 GLY A C 1
ATOM 2511 O O . GLY A 1 320 ? 9.367 6.746 22.344 1 53.34 320 GLY A O 1
ATOM 2512 N N . GLU A 1 321 ? 8.516 8.617 21.672 1 48.78 321 GLU A N 1
ATOM 2513 C CA . GLU A 1 321 ? 7.297 7.816 21.625 1 48.78 321 GLU A CA 1
ATOM 2514 C C . GLU A 1 321 ? 7.539 6.469 20.953 1 48.78 321 GLU A C 1
ATOM 2516 O O . GLU A 1 321 ? 6.863 5.488 21.266 1 48.78 321 GLU A O 1
ATOM 2521 N N . ASN A 1 322 ? 8.297 6.516 20.016 1 43.28 322 ASN A N 1
ATOM 2522 C CA . ASN A 1 322 ? 8.594 5.207 19.438 1 43.28 322 ASN A CA 1
ATOM 2523 C C . ASN A 1 322 ? 9.508 4.391 20.359 1 43.28 322 ASN A C 1
ATOM 2525 O O . ASN A 1 322 ? 9.789 3.225 20.078 1 43.28 322 ASN A O 1
ATOM 2529 N N . GLU A 1 323 ? 10.203 5.098 21.219 1 38.78 323 GLU A N 1
ATOM 2530 C CA . GLU A 1 323 ? 11.25 4.41 21.953 1 38.78 323 GLU A CA 1
ATOM 2531 C C . GLU A 1 323 ? 10.664 3.447 22.984 1 38.78 323 GLU A C 1
ATOM 2533 O O . GLU A 1 323 ? 11.234 2.389 23.25 1 38.78 323 GLU A O 1
ATOM 2538 N N . GLU A 1 324 ? 9.797 4.098 23.828 1 37.31 324 GLU A N 1
ATOM 2539 C CA . GLU A 1 324 ? 9.586 3.344 25.062 1 37.31 324 GLU A CA 1
ATOM 2540 C C . GLU A 1 324 ? 8.727 2.105 24.812 1 37.31 324 GLU A C 1
ATOM 2542 O O . GLU A 1 324 ? 8.32 1.421 25.75 1 37.31 324 GLU A O 1
ATOM 2547 N N . SER A 1 325 ? 7.855 2.244 23.891 1 38.75 325 SER A N 1
ATOM 2548 C CA . SER A 1 325 ? 7.09 1.012 24.047 1 38.75 325 SER A CA 1
ATOM 2549 C C . SER A 1 325 ? 8 -0.212 24.016 1 38.75 325 SER A C 1
ATOM 2551 O O . SER A 1 325 ? 8.781 -0.389 23.078 1 38.75 325 SER A O 1
ATOM 2553 N N . SER A 1 326 ? 8.297 -0.483 25.125 1 41.69 326 SER A N 1
ATOM 2554 C CA . SER A 1 326 ? 9.008 -1.727 25.406 1 41.69 326 SER A CA 1
ATOM 2555 C C . SER A 1 326 ? 8.648 -2.809 24.391 1 41.69 326 SER A C 1
ATOM 2557 O O . SER A 1 326 ? 9.305 -3.848 24.328 1 41.69 326 SER A O 1
ATOM 2559 N N . MET A 1 327 ? 7.469 -2.564 23.875 1 42.69 327 MET A N 1
ATOM 2560 C CA . MET A 1 327 ? 7.051 -3.652 22.984 1 42.69 327 MET A CA 1
ATOM 2561 C C . MET A 1 327 ? 7.539 -3.42 21.562 1 42.69 327 MET A C 1
ATOM 2563 O O . MET A 1 327 ? 7.453 -2.305 21.047 1 42.69 327 MET A O 1
ATOM 2567 N N . PRO A 1 328 ? 8.141 -4.262 21.047 1 46.75 328 PRO A N 1
ATOM 2568 C CA . PRO A 1 328 ? 8.641 -4.215 19.672 1 46.75 328 PRO A CA 1
ATOM 2569 C C . PRO A 1 328 ? 7.566 -3.791 18.672 1 46.75 328 PRO A C 1
ATOM 2571 O O . PRO A 1 328 ? 6.383 -4.086 18.875 1 46.75 328 PRO A O 1
ATOM 2574 N N . TYR A 1 329 ? 7.703 -2.707 17.891 1 49.38 329 TYR A N 1
ATOM 2575 C CA . TYR A 1 329 ? 6.816 -2.062 16.922 1 49.38 329 TYR A CA 1
ATOM 2576 C C . TYR A 1 329 ? 5.879 -3.076 16.281 1 49.38 329 TYR A C 1
ATOM 2578 O O . TYR A 1 329 ? 4.676 -2.832 16.156 1 49.38 329 TYR A O 1
ATOM 2586 N N . PRO A 1 330 ? 6.438 -4.23 15.859 1 47.53 330 PRO A N 1
ATOM 2587 C CA . PRO A 1 330 ? 5.5 -5.168 15.242 1 47.53 330 PRO A CA 1
ATOM 2588 C C . PRO A 1 330 ? 4.324 -5.512 16.156 1 47.53 330 PRO A C 1
ATOM 2590 O O . PRO A 1 330 ? 3.205 -5.711 15.672 1 47.53 330 PRO A O 1
ATOM 2593 N N . GLU A 1 331 ? 4.645 -5.316 17.5 1 49.44 331 GLU A N 1
ATOM 2594 C CA . GLU A 1 331 ? 3.59 -5.578 18.469 1 49.44 331 GLU A CA 1
ATOM 2595 C C . GLU A 1 331 ? 2.598 -4.422 18.531 1 49.44 331 GLU A C 1
ATOM 2597 O O . GLU A 1 331 ? 1.389 -4.641 18.641 1 49.44 331 GLU A O 1
ATOM 2602 N N . THR A 1 332 ? 3.135 -3.348 18.5 1 55.12 332 THR A N 1
ATOM 2603 C CA . THR A 1 332 ? 2.285 -2.162 18.547 1 55.12 332 THR A CA 1
ATOM 2604 C C . THR A 1 332 ? 1.43 -2.053 17.297 1 55.12 332 THR A C 1
ATOM 2606 O O . THR A 1 332 ? 0.25 -1.702 17.375 1 55.12 332 THR A O 1
ATOM 2609 N N . LEU A 1 333 ? 1.991 -2.578 16.266 1 53.22 333 LEU A N 1
ATOM 2610 C CA . LEU A 1 333 ? 1.254 -2.506 15.016 1 53.22 333 LEU A CA 1
ATOM 2611 C C . LEU A 1 333 ? 0.107 -3.512 15 1 53.22 333 LEU A C 1
ATOM 2613 O O . LEU A 1 333 ? -1.021 -3.166 14.641 1 53.22 333 LEU A O 1
ATOM 2617 N N . LYS A 1 334 ? 0.428 -4.68 15.312 1 53.16 334 LYS A N 1
ATOM 2618 C CA . LYS A 1 334 ? -0.586 -5.727 15.398 1 53.16 334 LYS A CA 1
ATOM 2619 C C . LYS A 1 334 ? -1.738 -5.305 16.312 1 53.16 334 LYS A C 1
ATOM 2621 O O . LYS A 1 334 ? -2.906 -5.484 15.953 1 53.16 334 LYS A O 1
ATOM 2626 N N . ALA A 1 335 ? -1.232 -4.777 17.422 1 55.78 335 ALA A N 1
ATOM 2627 C CA . ALA A 1 335 ? -2.238 -4.305 18.375 1 55.78 335 ALA A CA 1
ATOM 2628 C C . ALA A 1 335 ? -3.066 -3.172 17.766 1 55.78 335 ALA A C 1
ATOM 2630 O O . ALA A 1 335 ? -4.289 -3.141 17.922 1 55.78 335 ALA A O 1
ATOM 2631 N N . SER A 1 336 ? -2.377 -2.463 17.094 1 56.75 336 SER A N 1
ATOM 2632 C CA . SER A 1 336 ? -3.059 -1.306 16.516 1 56.75 336 SER A CA 1
ATOM 2633 C C . SER A 1 336 ? -4.02 -1.722 15.414 1 56.75 336 SER A C 1
ATOM 2635 O O . SER A 1 336 ? -5.164 -1.268 15.375 1 56.75 336 SER A O 1
ATOM 2637 N N . LEU A 1 337 ? -3.545 -2.631 14.594 1 58.19 337 LEU A N 1
ATOM 2638 C CA . LEU A 1 337 ? -4.391 -3.045 13.477 1 58.19 337 LEU A CA 1
ATOM 2639 C C . LEU A 1 337 ? -5.559 -3.898 13.969 1 58.19 337 LEU A C 1
ATOM 2641 O O . LEU A 1 337 ? -6.68 -3.766 13.469 1 58.19 337 LEU A O 1
ATOM 2645 N N . GLN A 1 338 ? -5.223 -4.738 14.867 1 55.97 338 GLN A N 1
ATOM 2646 C CA . GLN A 1 338 ? -6.289 -5.539 15.461 1 55.97 338 GLN A CA 1
ATOM 2647 C C . GLN A 1 338 ? -7.379 -4.648 16.062 1 55.97 338 GLN A C 1
ATOM 2649 O O . GLN A 1 338 ? -8.57 -4.883 15.836 1 55.97 338 GLN A O 1
ATOM 2654 N 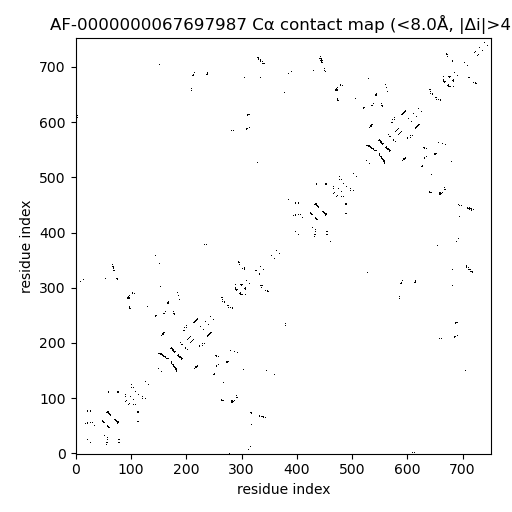N . GLU A 1 339 ? -6.809 -3.766 16.797 1 55.53 339 GLU A N 1
ATOM 2655 C CA . GLU A 1 339 ? -7.75 -2.834 17.422 1 55.53 339 GLU A CA 1
ATOM 2656 C C . GLU A 1 339 ? -8.531 -2.057 16.359 1 55.53 339 GLU A C 1
ATOM 2658 O O . GLU A 1 339 ? -9.75 -1.9 16.469 1 55.53 339 GLU A O 1
ATOM 2663 N N . ALA A 1 340 ? -7.906 -1.75 15.453 1 55.12 340 ALA A N 1
ATOM 2664 C CA . ALA A 1 340 ? -8.555 -0.959 14.414 1 55.12 340 ALA A CA 1
ATOM 2665 C C . ALA A 1 340 ? -9.594 -1.788 13.664 1 55.12 340 ALA A C 1
ATOM 2667 O O . ALA A 1 340 ? -10.711 -1.327 13.422 1 55.12 340 ALA A O 1
ATOM 2668 N N . HIS A 1 341 ? -9.227 -3.006 13.312 1 55.16 341 HIS A N 1
ATOM 2669 C CA . HIS A 1 341 ? -10.125 -3.846 12.531 1 55.16 341 HIS A CA 1
ATOM 2670 C C . HIS A 1 341 ? -11.336 -4.281 13.352 1 55.16 341 HIS A C 1
ATOM 2672 O O . HIS A 1 341 ? -12.453 -4.34 12.828 1 55.16 341 HIS A O 1
ATOM 2678 N N . ASP A 1 342 ? -11.078 -4.598 14.57 1 55.94 342 ASP A N 1
ATOM 2679 C CA . ASP A 1 342 ? -12.188 -4.93 15.453 1 55.94 342 ASP A CA 1
ATOM 2680 C C . ASP A 1 342 ? -13.188 -3.777 15.531 1 55.94 342 ASP A C 1
ATOM 2682 O O . ASP A 1 342 ? -14.398 -3.988 15.453 1 55.94 342 ASP A O 1
ATOM 2686 N N . ARG A 1 343 ? -12.586 -2.709 15.766 1 54.06 343 ARG A N 1
ATOM 2687 C CA . ARG A 1 343 ? -13.43 -1.521 15.828 1 54.06 343 ARG A CA 1
ATOM 2688 C C . ARG A 1 343 ? -14.18 -1.319 14.516 1 54.06 343 ARG A C 1
ATOM 2690 O O . ARG A 1 343 ? -15.367 -0.98 14.523 1 54.06 343 ARG A O 1
ATOM 2697 N N . ALA A 1 344 ? -13.469 -1.589 13.516 1 55.78 344 ALA A N 1
ATOM 2698 C CA . ALA A 1 344 ? -14.078 -1.376 12.203 1 55.78 344 ALA A CA 1
ATOM 2699 C C . ALA A 1 344 ? -15.203 -2.385 11.953 1 55.78 344 ALA A C 1
ATOM 2701 O O . ALA A 1 344 ? -16.266 -2.025 11.445 1 55.78 344 ALA A O 1
ATOM 2702 N N . ARG A 1 345 ? -14.93 -3.592 12.25 1 55.97 345 ARG A N 1
ATOM 2703 C CA . ARG A 1 345 ? -15.938 -4.625 12.047 1 55.97 345 ARG A CA 1
ATOM 2704 C C . ARG A 1 345 ? -17.188 -4.336 12.859 1 55.97 345 ARG A C 1
ATOM 2706 O O . ARG A 1 345 ? -18.312 -4.504 12.375 1 55.97 345 ARG A O 1
ATOM 2713 N N . GLU A 1 346 ? -16.859 -3.994 14.086 1 54.94 346 GLU A N 1
ATOM 2714 C CA . GLU A 1 346 ? -17.984 -3.631 14.945 1 54.94 346 GLU A CA 1
ATOM 2715 C C . GLU A 1 346 ? -18.781 -2.477 14.344 1 54.94 346 GLU A C 1
ATOM 2717 O O . GLU A 1 346 ? -20.016 -2.516 14.32 1 54.94 346 GLU A O 1
ATOM 2722 N N . THR A 1 347 ? -18.031 -1.618 13.969 1 53.41 347 THR A N 1
ATOM 2723 C CA . THR A 1 347 ? -18.703 -0.437 13.43 1 53.41 347 THR A CA 1
ATOM 2724 C C . THR A 1 347 ? -19.375 -0.759 12.102 1 53.41 347 THR A C 1
ATOM 2726 O O . THR A 1 347 ? -20.5 -0.308 11.852 1 53.41 347 THR A O 1
ATOM 2729 N N . LEU A 1 348 ? -18.672 -1.588 11.305 1 55.09 348 LEU A N 1
ATOM 2730 C CA . LEU A 1 348 ? -19.234 -1.952 10.008 1 55.09 348 LEU A CA 1
ATOM 2731 C C . LEU A 1 348 ? -20.5 -2.801 10.188 1 55.09 348 LEU A C 1
ATOM 2733 O O . LEU A 1 348 ? -21.469 -2.641 9.453 1 55.09 348 LEU A O 1
ATOM 2737 N N . ALA A 1 349 ? -20.406 -3.734 11.102 1 54.75 349 ALA A N 1
ATOM 2738 C CA . ALA A 1 349 ? -21.578 -4.547 11.43 1 54.75 349 ALA A CA 1
ATOM 2739 C C . ALA A 1 349 ? -22.719 -3.678 11.938 1 54.75 349 ALA A C 1
ATOM 2741 O O . ALA A 1 349 ? -23.875 -3.893 11.57 1 54.75 349 ALA A O 1
ATOM 2742 N N . ARG A 1 350 ? -22.344 -2.74 12.781 1 51.5 350 ARG A N 1
ATOM 2743 C CA . ARG A 1 350 ? -23.359 -1.835 13.328 1 51.5 350 ARG A CA 1
ATOM 2744 C C . ARG A 1 350 ? -23.969 -0.968 12.227 1 51.5 350 ARG A C 1
ATOM 2746 O O . ARG A 1 350 ? -25.172 -0.747 12.203 1 51.5 350 ARG A O 1
ATOM 2753 N N . THR A 1 351 ? -23.047 -0.593 11.492 1 49.16 351 THR A N 1
ATOM 2754 C CA . THR A 1 351 ? -23.531 0.266 10.414 1 49.16 351 THR A CA 1
ATOM 2755 C C . THR A 1 351 ? -24.328 -0.543 9.391 1 49.16 351 THR A C 1
ATOM 2757 O O . THR A 1 351 ? -25.281 -0.045 8.805 1 49.16 351 THR A O 1
ATOM 2760 N N . ALA A 1 352 ? -23.828 -1.735 9.203 1 48.94 352 ALA A N 1
ATOM 2761 C CA . ALA A 1 352 ? -24.594 -2.621 8.328 1 48.94 352 ALA A CA 1
ATOM 2762 C C . ALA A 1 352 ? -25.969 -2.914 8.914 1 48.94 352 ALA A C 1
ATOM 2764 O O . ALA A 1 352 ? -26.969 -2.934 8.188 1 48.94 352 ALA A O 1
ATOM 2765 N N . CYS A 1 353 ? -26 -3.174 10.234 1 42.03 353 CYS A N 1
ATOM 2766 C CA . CYS A 1 353 ? -27.266 -3.418 10.914 1 42.03 353 CYS A CA 1
ATOM 2767 C C . CYS A 1 353 ? -28.141 -2.172 10.898 1 42.03 353 CYS A C 1
ATOM 2769 O O . CYS A 1 353 ? -29.344 -2.26 10.656 1 42.03 353 CYS A O 1
ATOM 2771 N N . CYS A 1 354 ? -27.5 -1.138 11.305 1 40.25 354 CYS A N 1
ATOM 2772 C CA . CYS A 1 354 ? -28.297 0.086 11.328 1 40.25 354 CYS A CA 1
ATOM 2773 C C . CYS A 1 354 ? -28.828 0.426 9.945 1 40.25 354 CYS A C 1
ATOM 2775 O O . CYS A 1 354 ? -29.953 0.896 9.805 1 40.25 354 CYS A O 1
ATOM 2777 N N . ALA A 1 355 ? -28 0.127 9.094 1 41.38 355 ALA A N 1
ATOM 2778 C CA . ALA A 1 355 ? -28.469 0.348 7.723 1 41.38 355 ALA A CA 1
ATOM 2779 C C . ALA A 1 355 ? -29.625 -0.583 7.387 1 41.38 355 ALA A C 1
ATOM 2781 O O . ALA A 1 355 ? -30.578 -0.181 6.711 1 41.38 355 ALA A O 1
ATOM 2782 N N . VAL A 1 356 ? -29.594 -1.767 8 1 39.94 356 VAL A N 1
ATOM 2783 C CA . VAL A 1 356 ? -30.719 -2.684 7.848 1 39.94 356 VAL A CA 1
ATOM 2784 C C . VAL A 1 356 ? -31.906 -2.17 8.648 1 39.94 356 VAL A C 1
ATOM 2786 O O . VAL A 1 356 ? -33.031 -2.186 8.156 1 39.94 356 VAL A O 1
ATOM 2789 N N . SER A 1 357 ? -31.688 -1.774 9.883 1 37.94 357 SER A N 1
ATOM 2790 C CA . SER A 1 357 ? -32.812 -1.312 10.703 1 37.94 357 SER A CA 1
ATOM 2791 C C . SER A 1 357 ? -33.406 -0.031 10.141 1 37.94 357 SER A C 1
ATOM 2793 O O . SER A 1 357 ? -34.625 0.136 10.148 1 37.94 357 SER A O 1
ATOM 2795 N N . PHE A 1 358 ? -32.625 0.828 9.875 1 33.53 358 PHE A N 1
ATOM 2796 C CA . PHE A 1 358 ? -33.156 2.059 9.305 1 33.53 358 PHE A CA 1
ATOM 2797 C C . PHE A 1 358 ? -33.875 1.778 7.996 1 33.53 358 PHE A C 1
ATOM 2799 O O . PHE A 1 358 ? -34.906 2.383 7.711 1 33.53 358 PHE A O 1
ATOM 2806 N N . GLN A 1 359 ? -33.375 0.828 7.359 1 35.47 359 GLN A N 1
ATOM 2807 C CA . GLN A 1 359 ? -34.062 0.385 6.141 1 35.47 359 GLN A CA 1
ATOM 2808 C C . GLN A 1 359 ? -35.375 -0.315 6.465 1 35.47 359 GLN A C 1
ATOM 2810 O O . GLN A 1 359 ? -36.375 -0.137 5.758 1 35.47 359 GLN A O 1
ATOM 2815 N N . ASN A 1 360 ? -35.25 -1.07 7.469 1 35.56 360 ASN A N 1
ATOM 2816 C CA . ASN A 1 360 ? -36.531 -1.633 7.906 1 35.56 360 ASN A CA 1
ATOM 2817 C C . ASN A 1 360 ? -37.5 -0.544 8.367 1 35.56 360 ASN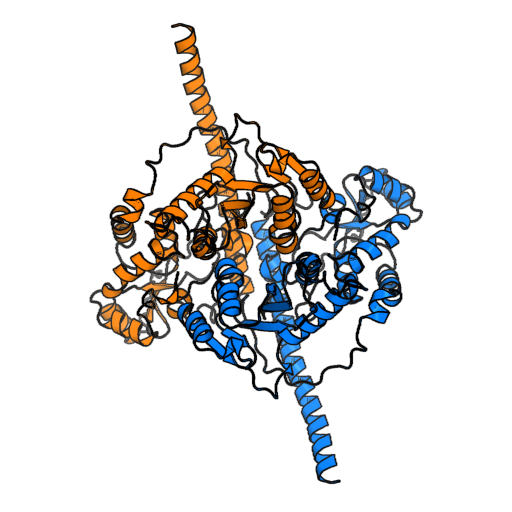 A C 1
ATOM 2819 O O . ASN A 1 360 ? -38.719 -0.64 8.141 1 35.56 360 ASN A O 1
ATOM 2823 N N . THR A 1 361 ? -36.969 0.394 8.992 1 34.53 361 THR A N 1
ATOM 2824 C CA . THR A 1 361 ? -37.875 1.463 9.406 1 34.53 361 THR A CA 1
ATOM 2825 C C . THR A 1 361 ? -38.312 2.307 8.211 1 34.53 361 THR A C 1
ATOM 2827 O O . THR A 1 361 ? -39.469 2.717 8.117 1 34.53 361 THR A O 1
ATOM 2830 N N . LEU A 1 362 ? -37.375 2.494 7.281 1 35.94 362 LEU A N 1
ATOM 2831 C CA . LEU A 1 362 ? -37.781 3.25 6.098 1 35.94 362 LEU A CA 1
ATOM 2832 C C . LEU A 1 362 ? -38.656 2.406 5.188 1 35.94 362 LEU A C 1
ATOM 2834 O O . LEU A 1 362 ? -39.594 2.926 4.566 1 35.94 362 LEU A O 1
ATOM 2838 N N . PHE A 1 363 ? -38.375 1.153 5.121 1 35.09 363 PHE A N 1
ATOM 2839 C CA . PHE A 1 363 ? -39.375 0.281 4.48 1 35.09 363 PHE A CA 1
ATOM 2840 C C . PHE A 1 363 ? -40.719 0.374 5.18 1 35.09 363 PHE A C 1
ATOM 2842 O O . PHE A 1 363 ? -41.75 0.386 4.527 1 35.09 363 PHE A O 1
ATOM 2849 N N . MET A 1 364 ? -40.594 0.476 6.41 1 35.56 364 MET A N 1
ATOM 2850 C CA . MET A 1 364 ? -41.875 0.644 7.086 1 35.56 364 MET A CA 1
ATOM 2851 C C . MET A 1 364 ? -42.469 2.01 6.781 1 35.56 364 MET A C 1
ATOM 2853 O O . MET A 1 364 ? -43.688 2.129 6.578 1 35.56 364 MET A O 1
ATOM 2857 N N . VAL A 1 365 ? -41.562 2.928 6.637 1 34.81 365 VAL A N 1
ATOM 2858 C CA . VAL A 1 365 ? -42.125 4.242 6.355 1 34.81 365 VAL A CA 1
ATOM 2859 C C . VAL A 1 365 ? -42.469 4.348 4.875 1 34.81 365 VAL A C 1
ATOM 2861 O O . VAL A 1 365 ? -43.531 4.855 4.516 1 34.81 365 VAL A O 1
ATOM 2864 N N . THR A 1 366 ? -41.531 3.842 4.008 1 35.75 366 THR A N 1
ATOM 2865 C CA . THR A 1 366 ? -41.906 3.932 2.602 1 35.75 366 THR A CA 1
ATOM 2866 C C . THR A 1 366 ? -43 2.906 2.26 1 35.75 366 THR A C 1
ATOM 2868 O O . THR A 1 366 ? -43.812 3.133 1.365 1 35.75 366 THR A O 1
ATOM 2871 N N . TYR A 1 367 ? -42.906 1.766 2.803 1 34 367 TYR A N 1
ATOM 2872 C CA . TYR A 1 367 ? -44.062 0.901 2.66 1 34 367 TYR A CA 1
ATOM 2873 C C . TYR A 1 367 ? -45.344 1.586 3.188 1 34 367 TYR A C 1
ATOM 2875 O O . TYR A 1 367 ? -46.406 1.472 2.594 1 34 367 TYR A O 1
ATOM 2883 N N . ASN A 1 368 ? -45.094 2.295 4.207 1 34.56 368 ASN A N 1
ATOM 2884 C CA . ASN A 1 368 ? -46.25 3.041 4.66 1 34.56 368 ASN A CA 1
ATOM 2885 C C . ASN A 1 368 ? -46.625 4.168 3.697 1 34.56 368 ASN A C 1
ATOM 2887 O O . ASN A 1 368 ? -47.781 4.457 3.477 1 34.56 368 ASN A O 1
ATOM 2891 N N . PHE A 1 369 ? -45.594 4.691 3.109 1 32.88 369 PHE A N 1
ATOM 2892 C CA . PHE A 1 369 ? -45.938 5.766 2.188 1 32.88 369 PHE A CA 1
ATOM 2893 C C . PHE A 1 369 ? -46.469 5.203 0.873 1 32.88 369 PHE A C 1
ATOM 2895 O O . PHE A 1 369 ? -47.406 5.746 0.288 1 32.88 369 PHE A O 1
ATOM 2902 N N . ARG A 1 370 ? -45.844 4.125 0.354 1 34 370 ARG A N 1
ATOM 2903 C CA . ARG A 1 370 ? -46.469 3.553 -0.844 1 34 370 ARG A CA 1
ATOM 2904 C C . ARG A 1 370 ? -47.844 3.004 -0.544 1 34 370 ARG A C 1
ATOM 2906 O O . ARG A 1 370 ? -48.75 3.039 -1.401 1 34 370 ARG A O 1
ATOM 2913 N N . VAL A 1 371 ? -48 2.49 0.553 1 35.38 371 VAL A N 1
ATOM 2914 C CA . VAL A 1 371 ? -49.344 2.094 0.858 1 35.38 371 VAL A CA 1
ATOM 2915 C C . VAL A 1 371 ? -50.25 3.326 0.875 1 35.38 371 VAL A C 1
ATOM 2917 O O . VAL A 1 371 ? -51.406 3.262 0.453 1 35.38 371 VAL A O 1
ATOM 2920 N N . MET A 1 372 ? -49.688 4.391 1.233 1 33.25 372 MET A N 1
ATOM 2921 C CA . MET A 1 372 ? -50.594 5.539 1.208 1 33.25 372 MET A CA 1
ATOM 2922 C C . MET A 1 372 ? -50.781 6.035 -0.219 1 33.25 372 MET A C 1
ATOM 2924 O O . MET A 1 372 ? -51.906 6.469 -0.575 1 33.25 372 MET A O 1
ATOM 2928 N N . TRP A 1 373 ? -49.719 6.012 -1.106 1 31.55 373 TRP A N 1
ATOM 2929 C CA . TRP A 1 373 ? -50 6.641 -2.396 1 31.55 373 TRP A CA 1
ATOM 2930 C C . TRP A 1 373 ? -50.781 5.703 -3.301 1 31.55 373 TRP A C 1
ATOM 2932 O O . TRP A 1 373 ? -51.406 6.145 -4.273 1 31.55 373 TRP A O 1
ATOM 2942 N N . ALA A 1 374 ? -50.625 4.414 -3.168 1 30.77 374 ALA A N 1
ATOM 2943 C CA . ALA A 1 374 ? -51.469 3.574 -3.994 1 30.77 374 ALA A CA 1
ATOM 2944 C C . ALA A 1 374 ? -52.969 3.832 -3.688 1 30.77 374 ALA A C 1
ATOM 2946 O O . ALA A 1 374 ? -53.812 3.566 -4.52 1 30.77 374 ALA A O 1
ATOM 2947 N N . LYS A 1 375 ? -53.188 4.211 -2.49 1 32.72 375 LYS A N 1
ATOM 2948 C CA . LYS A 1 375 ? -54.594 4.496 -2.258 1 32.72 375 LYS A CA 1
ATOM 2949 C C . LYS A 1 375 ? -54.969 5.902 -2.729 1 32.72 375 LYS A C 1
ATOM 2951 O O . LYS A 1 375 ? -56.125 6.27 -2.758 1 32.72 375 LYS A O 1
ATOM 2956 N N . ALA A 1 376 ? -53.969 6.703 -3.086 1 25.02 376 ALA A N 1
ATOM 2957 C CA . ALA A 1 376 ? -54.469 7.957 -3.631 1 25.02 376 ALA A CA 1
ATOM 2958 C C . ALA A 1 376 ? -54.594 7.887 -5.152 1 25.02 376 ALA A C 1
ATOM 2960 O O . ALA A 1 376 ? -53.75 7.285 -5.816 1 25.02 376 ALA A O 1
ATOM 2961 N N . MET B 1 1 ? 2.396 -8.734 -22.656 1 25.47 1 MET B N 1
ATOM 2962 C CA . MET B 1 1 ? 2.49 -10.031 -22 1 25.47 1 MET B CA 1
ATOM 2963 C C . MET B 1 1 ? 1.139 -10.445 -21.422 1 25.47 1 MET B C 1
ATOM 2965 O O . MET B 1 1 ? 0.529 -9.703 -20.656 1 25.47 1 MET B O 1
ATOM 2969 N N . ASP B 1 2 ? 0.508 -11.203 -22.125 1 29.67 2 ASP B N 1
ATOM 2970 C CA . ASP B 1 2 ? -0.831 -11.773 -22 1 29.67 2 ASP B CA 1
ATOM 2971 C C . ASP B 1 2 ? -0.947 -12.633 -20.75 1 29.67 2 ASP B C 1
ATOM 2973 O O . ASP B 1 2 ? -0.469 -13.773 -20.719 1 29.67 2 ASP B O 1
ATOM 2977 N N . LEU B 1 3 ? -0.792 -12.055 -19.703 1 36.94 3 LEU B N 1
ATOM 2978 C CA . LEU B 1 3 ? -1.028 -12.852 -18.5 1 36.94 3 LEU B CA 1
ATOM 2979 C C . LEU B 1 3 ? -2.041 -13.961 -18.781 1 36.94 3 LEU B C 1
ATOM 2981 O O . LEU B 1 3 ? -2.164 -14.906 -18 1 36.94 3 LEU B O 1
ATOM 2985 N N . ARG B 1 4 ? -2.811 -13.773 -19.812 1 34.94 4 ARG 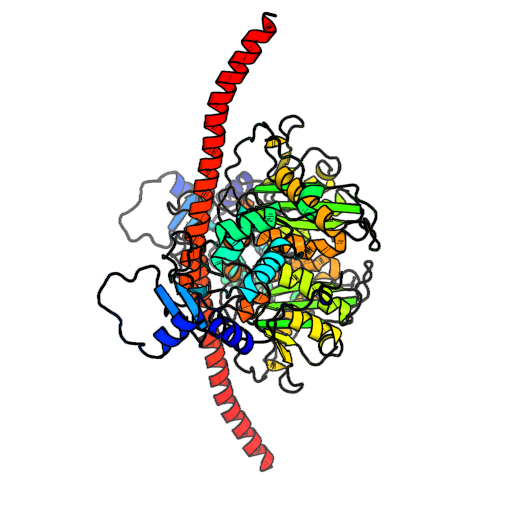B N 1
ATOM 2986 C CA . ARG B 1 4 ? -3.889 -14.625 -20.312 1 34.94 4 ARG B CA 1
ATOM 2987 C C . ARG B 1 4 ? -3.336 -15.906 -20.922 1 34.94 4 ARG B C 1
ATOM 2989 O O . ARG B 1 4 ? -4.086 -16.844 -21.188 1 34.94 4 ARG B O 1
ATOM 2996 N N . ALA B 1 5 ? -2.258 -15.734 -21.547 1 36.66 5 ALA B N 1
ATOM 2997 C CA . ALA B 1 5 ? -1.855 -16.875 -22.359 1 36.66 5 ALA B CA 1
ATOM 2998 C C . ALA B 1 5 ? -1.302 -18 -21.469 1 36.66 5 ALA B C 1
ATOM 3000 O O . ALA B 1 5 ? -0.835 -19.016 -21.984 1 36.66 5 ALA B O 1
ATOM 3001 N N . GLN B 1 6 ? -0.926 -17.609 -20.266 1 39.34 6 GLN B N 1
ATOM 3002 C CA . GLN B 1 6 ? -0.469 -18.812 -19.578 1 39.34 6 GLN B CA 1
ATOM 3003 C C . GLN B 1 6 ? -1.643 -19.719 -19.219 1 39.34 6 GLN B C 1
ATOM 3005 O O . GLN B 1 6 ? -2.725 -19.234 -18.875 1 39.34 6 GLN B O 1
ATOM 3010 N N . PRO B 1 7 ? -1.615 -20.812 -19.703 1 39.38 7 PRO B N 1
ATOM 3011 C CA . PRO B 1 7 ? -2.707 -21.719 -19.344 1 39.38 7 PRO B CA 1
ATOM 3012 C C . PRO B 1 7 ? -3.162 -21.547 -17.891 1 39.38 7 PRO B C 1
ATOM 3014 O O . PRO B 1 7 ? -2.334 -21.359 -17 1 39.38 7 PRO B O 1
ATOM 3017 N N . PRO B 1 8 ? -4.328 -20.828 -17.75 1 41.25 8 PRO B N 1
ATOM 3018 C CA . PRO B 1 8 ? -4.922 -20.797 -16.406 1 41.25 8 PRO B CA 1
ATOM 3019 C C . PRO B 1 8 ? -4.504 -22 -15.562 1 41.25 8 PRO B C 1
ATOM 3021 O O . PRO B 1 8 ? -4.207 -23.062 -16.094 1 41.25 8 PRO B O 1
ATOM 3024 N N . LEU B 1 9 ? -3.771 -21.812 -14.562 1 46.88 9 LEU B N 1
ATOM 3025 C CA . LEU B 1 9 ? -3.723 -23 -13.727 1 46.88 9 LEU B CA 1
ATOM 3026 C C . LEU B 1 9 ? -4.969 -23.859 -13.93 1 46.88 9 LEU B C 1
ATOM 3028 O O . LEU B 1 9 ? -6.078 -23.328 -14.055 1 46.88 9 LEU B O 1
ATOM 3032 N N . LEU B 1 10 ? -4.797 -24.906 -14.609 1 49.28 10 LEU B N 1
ATOM 3033 C CA . LEU B 1 10 ? -5.715 -25.984 -14.938 1 49.28 10 LEU B CA 1
ATOM 3034 C C . LEU B 1 10 ? -6.684 -26.25 -13.789 1 49.28 10 LEU B C 1
ATOM 3036 O O . LEU B 1 10 ? -7.453 -27.219 -13.836 1 49.28 10 LEU B O 1
ATOM 3040 N N . LEU B 1 11 ? -6.434 -25.672 -12.656 1 57.38 11 LEU B N 1
ATOM 3041 C CA . LEU B 1 11 ? -7.422 -26.078 -11.664 1 57.38 11 LEU B CA 1
ATOM 3042 C C . LEU B 1 11 ? -8.648 -25.188 -11.711 1 57.38 11 LEU B C 1
ATOM 3044 O O . LEU B 1 11 ? -8.555 -23.984 -11.477 1 57.38 11 LEU B O 1
ATOM 3048 N N . GLU B 1 12 ? -9.578 -25.531 -12.531 1 58.06 12 GLU B N 1
ATOM 3049 C CA . GLU B 1 12 ? -10.805 -24.766 -12.75 1 58.06 12 GLU B CA 1
ATOM 3050 C C . GLU B 1 12 ? -11.617 -24.656 -11.461 1 58.06 12 GLU B C 1
ATOM 3052 O O . GLU B 1 12 ? -12.281 -23.641 -11.227 1 58.06 12 GLU B O 1
ATOM 3057 N N . ASP B 1 13 ? -11.633 -25.781 -10.703 1 66.69 13 ASP B N 1
ATOM 3058 C CA . ASP B 1 13 ? -12.484 -25.734 -9.523 1 66.69 13 ASP B CA 1
ATOM 3059 C C . ASP B 1 13 ? -12.008 -26.719 -8.461 1 66.69 13 ASP B C 1
ATOM 3061 O O . ASP B 1 13 ? -11.102 -27.516 -8.703 1 66.69 13 ASP B O 1
ATOM 3065 N N . GLN B 1 14 ? -12.469 -26.578 -7.312 1 77.81 14 GLN B N 1
ATOM 3066 C CA . GLN B 1 14 ? -12.141 -27.406 -6.156 1 77.81 14 GLN B CA 1
ATOM 3067 C C . GLN B 1 14 ? -12.508 -28.875 -6.406 1 77.81 14 GLN B C 1
ATOM 3069 O O . GLN B 1 14 ? -11.891 -29.781 -5.844 1 77.81 14 GLN B O 1
ATOM 3074 N N . THR B 1 15 ? -13.406 -29.031 -7.34 1 80.12 15 THR B N 1
ATOM 3075 C CA . THR B 1 15 ? -13.82 -30.391 -7.664 1 80.12 15 THR B CA 1
ATOM 3076 C C . THR B 1 15 ? -12.711 -31.141 -8.391 1 80.12 15 THR B C 1
ATOM 3078 O O . THR B 1 15 ? -12.5 -32.344 -8.164 1 80.12 15 THR B O 1
ATOM 3081 N N . GLN B 1 16 ? -12.062 -30.391 -9.18 1 82.88 16 GLN B N 1
ATOM 3082 C CA . GLN B 1 16 ? -10.945 -31 -9.898 1 82.88 16 GLN B CA 1
ATOM 3083 C C . GLN B 1 16 ? -9.805 -31.344 -8.953 1 82.88 16 GLN B C 1
ATOM 3085 O O . GLN B 1 16 ? -9.156 -32.375 -9.094 1 82.88 16 GLN B O 1
ATOM 3090 N N . LEU B 1 17 ? -9.586 -30.562 -8.016 1 86.75 17 LEU B N 1
ATOM 3091 C CA . LEU B 1 17 ? -8.531 -30.781 -7.027 1 86.75 17 LEU B CA 1
ATOM 3092 C C . LEU B 1 17 ? -8.82 -32 -6.188 1 86.75 17 LEU B C 1
ATOM 3094 O O . LEU B 1 17 ? -7.906 -32.781 -5.891 1 86.75 17 LEU B O 1
ATOM 3098 N N . ARG B 1 18 ? -10.078 -32.156 -5.836 1 90.12 18 ARG B N 1
ATOM 3099 C CA . ARG B 1 18 ? -10.477 -33.312 -5.055 1 90.12 18 ARG B CA 1
ATOM 3100 C C . ARG B 1 18 ? -10.234 -34.625 -5.832 1 90.12 18 ARG B C 1
ATOM 3102 O O . ARG B 1 18 ? -9.734 -35.594 -5.281 1 90.12 18 ARG B O 1
ATOM 3109 N N . GLN B 1 19 ? -10.625 -34.562 -7.102 1 90.12 19 GLN B N 1
ATOM 3110 C CA . GLN B 1 19 ? -10.438 -35.75 -7.938 1 90.12 19 GLN B CA 1
ATOM 3111 C C . GLN B 1 19 ? -8.953 -36.094 -8.07 1 90.12 19 GLN B C 1
ATOM 3113 O O . GLN B 1 19 ? -8.586 -37.281 -8.047 1 90.12 19 GLN B O 1
ATOM 3118 N N . LEU B 1 20 ? -8.133 -35.094 -8.156 1 90.31 20 LEU B N 1
ATOM 3119 C CA . LEU B 1 20 ? -6.695 -35.312 -8.258 1 90.31 20 LEU B CA 1
ATOM 3120 C C . LEU B 1 20 ? -6.145 -35.906 -6.973 1 90.31 20 LEU B C 1
ATOM 3122 O O . LEU B 1 20 ? -5.273 -36.781 -7.012 1 90.31 20 LEU B O 1
ATOM 3126 N N . GLN B 1 21 ? -6.605 -35.531 -5.848 1 93.25 21 GLN B N 1
ATOM 3127 C CA . GLN B 1 21 ? -6.18 -36.094 -4.57 1 93.25 21 GLN B CA 1
ATOM 3128 C C . GLN B 1 21 ? -6.641 -37.531 -4.418 1 93.25 21 GLN B C 1
ATOM 3130 O O . GLN B 1 21 ? -5.891 -38.406 -3.945 1 93.25 21 GLN B O 1
ATOM 3135 N N . LEU B 1 22 ? -7.863 -37.781 -4.855 1 93.5 22 LEU B N 1
ATOM 3136 C CA . LEU B 1 22 ? -8.414 -39.125 -4.758 1 93.5 22 LEU B CA 1
ATOM 3137 C C . LEU B 1 22 ? -7.629 -40.094 -5.633 1 93.5 22 LEU B C 1
ATOM 3139 O O . LEU B 1 22 ? -7.449 -41.25 -5.266 1 93.5 22 LEU B O 1
ATOM 3143 N N . ASP B 1 23 ? -7.156 -39.594 -6.723 1 93.44 23 ASP B N 1
ATOM 3144 C CA . ASP B 1 23 ? -6.441 -40.469 -7.672 1 93.44 23 ASP B CA 1
ATOM 3145 C C . ASP B 1 23 ? -4.973 -40.594 -7.277 1 93.44 23 ASP B C 1
ATOM 3147 O O . ASP B 1 23 ? -4.266 -41.469 -7.816 1 93.44 23 ASP B O 1
ATOM 3151 N N . ASP B 1 24 ? -4.508 -39.875 -6.379 1 93.81 24 ASP B N 1
ATOM 3152 C CA . ASP B 1 24 ? -3.115 -39.875 -5.949 1 93.81 24 ASP B CA 1
ATOM 3153 C C . ASP B 1 24 ? -2.84 -41.031 -5.004 1 93.81 24 ASP B C 1
ATOM 3155 O O . ASP B 1 24 ? -3.58 -41.25 -4.043 1 93.81 24 ASP B O 1
ATOM 3159 N N . PRO B 1 25 ? -1.798 -41.75 -5.301 1 92.56 25 PRO B N 1
ATOM 3160 C CA . PRO B 1 25 ? -1.52 -42.906 -4.477 1 92.56 25 PRO B CA 1
ATOM 3161 C C . PRO B 1 25 ? -1.196 -42.562 -3.025 1 92.56 25 PRO B C 1
ATOM 3163 O O . PRO B 1 25 ? -1.421 -43.375 -2.123 1 92.56 25 PRO B O 1
ATOM 3166 N N . GLY B 1 26 ? -0.614 -41.438 -2.842 1 90.38 26 GLY B N 1
ATOM 3167 C CA . GLY B 1 26 ? -0.277 -41 -1.489 1 90.38 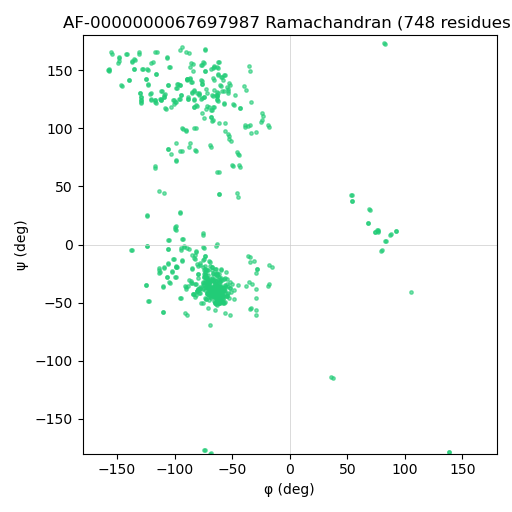26 GLY B CA 1
ATOM 3168 C C . GLY B 1 26 ? -1.431 -40.344 -0.766 1 90.38 26 GLY B C 1
ATOM 3169 O O . GLY B 1 26 ? -1.771 -40.719 0.356 1 90.38 26 GLY B O 1
ATOM 3170 N N . ALA B 1 27 ? -2.152 -39.531 -1.402 1 92.44 27 ALA B N 1
ATOM 3171 C CA . ALA B 1 27 ? -3.197 -38.688 -0.789 1 92.44 27 ALA B CA 1
ATOM 3172 C C . ALA B 1 27 ? -4.539 -39.438 -0.806 1 92.44 27 ALA B C 1
ATOM 3174 O O . ALA B 1 27 ? -5.328 -39.312 0.136 1 92.44 27 ALA B O 1
ATOM 3175 N N . GLY B 1 28 ? -4.844 -40.125 -1.781 1 92.75 28 GLY B N 1
ATOM 3176 C CA . GLY B 1 28 ? -6.137 -40.781 -1.986 1 92.75 28 GLY B CA 1
ATOM 3177 C C . GLY B 1 28 ? -6.574 -41.625 -0.816 1 92.75 28 GLY B C 1
ATOM 3178 O O . GLY B 1 28 ? -7.625 -41.375 -0.221 1 92.75 28 GLY B O 1
ATOM 3179 N N . PRO B 1 29 ? -5.73 -42.625 -0.53 1 92.38 29 PRO B N 1
ATOM 3180 C CA . PRO B 1 29 ? -6.086 -43.5 0.597 1 92.38 29 PRO B CA 1
ATOM 3181 C C . PRO B 1 29 ? -6.246 -42.719 1.905 1 92.38 29 PRO B C 1
ATOM 3183 O O . PRO B 1 29 ? -7.137 -43.031 2.701 1 92.38 29 PRO B O 1
ATOM 3186 N N . LYS B 1 30 ? -5.418 -41.75 2.092 1 90.62 30 LYS B N 1
ATOM 3187 C CA . LYS B 1 30 ? -5.492 -40.938 3.316 1 90.62 30 LYS B CA 1
ATOM 3188 C C . LYS B 1 30 ? -6.793 -40.156 3.379 1 90.62 30 LYS B C 1
ATOM 3190 O O . LYS B 1 30 ? -7.414 -40.062 4.438 1 90.62 30 LYS B O 1
ATOM 3195 N N . LEU B 1 31 ? -7.145 -39.594 2.242 1 92.5 31 LEU B N 1
ATOM 3196 C CA . LEU B 1 31 ? -8.375 -38.812 2.15 1 92.5 31 LEU B CA 1
ATOM 3197 C C . LEU B 1 31 ? -9.594 -39.688 2.418 1 92.5 31 LEU B C 1
ATOM 3199 O O . LEU B 1 31 ? -10.477 -39.281 3.186 1 92.5 31 LEU B O 1
ATOM 3203 N N . ARG B 1 32 ? -9.664 -40.844 1.892 1 90.12 32 ARG B N 1
ATOM 3204 C CA . ARG B 1 32 ? -10.781 -41.75 2.072 1 90.12 32 ARG B CA 1
ATOM 3205 C C . ARG B 1 32 ? -10.859 -42.25 3.514 1 90.12 32 ARG B C 1
ATOM 3207 O O . ARG B 1 32 ? -11.945 -42.344 4.09 1 90.12 32 ARG B O 1
ATOM 3214 N N . ASP B 1 33 ? -9.695 -42.531 4.062 1 88.19 33 ASP B N 1
ATOM 3215 C CA . ASP B 1 33 ? -9.633 -43.031 5.43 1 88.19 33 ASP B CA 1
ATOM 3216 C C . ASP B 1 33 ? -10.164 -42 6.422 1 88.19 33 ASP B C 1
ATOM 3218 O O . ASP B 1 33 ? -10.891 -42.344 7.359 1 88.19 33 ASP B O 1
ATOM 3222 N N . LEU B 1 34 ? -9.758 -40.812 6.23 1 87.5 34 LEU B N 1
ATOM 3223 C CA . LEU B 1 34 ? -10.141 -39.75 7.16 1 87.5 34 LEU B CA 1
ATOM 3224 C C . LEU B 1 34 ? -11.617 -39.406 7 1 87.5 34 LEU B C 1
ATOM 3226 O O . LEU B 1 34 ? -12.273 -39 7.965 1 87.5 34 LEU B O 1
ATOM 3230 N N . GLU B 1 35 ? -12.148 -39.469 5.859 1 86.44 35 GLU B N 1
ATOM 3231 C CA . GLU B 1 35 ? -13.562 -39.156 5.637 1 86.44 35 GLU B CA 1
ATOM 3232 C C . GLU B 1 35 ? -14.453 -40.25 6.23 1 86.44 35 GLU B C 1
ATOM 3234 O O . GLU B 1 35 ? -15.562 -39.969 6.688 1 86.44 35 GLU B O 1
ATOM 3239 N N . CYS B 1 36 ? -14.086 -41.5 6.227 1 79.75 36 CYS B N 1
ATOM 3240 C CA . CYS B 1 36 ? -14.859 -42.594 6.758 1 79.75 36 CYS B CA 1
ATOM 3241 C C . CYS B 1 36 ? -14.773 -42.656 8.281 1 79.75 36 CYS B C 1
ATOM 3243 O O . CYS B 1 36 ? -15.703 -43.094 8.945 1 79.75 36 CYS B O 1
ATOM 3245 N N . SER B 1 37 ? -13.617 -42.375 8.969 1 68.44 37 SER B N 1
ATOM 3246 C CA . SER B 1 37 ? -13.484 -42.469 10.422 1 68.44 37 SER B CA 1
ATOM 3247 C C . SER B 1 37 ? -13.18 -41.094 11.023 1 68.44 37 SER B C 1
ATOM 3249 O O . SER B 1 37 ? -12.031 -40.812 11.367 1 68.44 37 SER B O 1
ATOM 3251 N N . PRO B 1 38 ? -14.188 -40.188 10.898 1 57.78 38 PRO B N 1
ATOM 3252 C CA . PRO B 1 38 ? -13.867 -38.875 11.398 1 57.78 38 PRO B CA 1
ATOM 3253 C C . PRO B 1 38 ? -13.359 -38.875 12.844 1 57.78 38 PRO B C 1
ATOM 3255 O O . PRO B 1 38 ? -12.594 -38 13.242 1 57.78 38 PRO B O 1
ATOM 3258 N N . ASP B 1 39 ? -14.039 -39.75 13.781 1 49.88 39 ASP B N 1
ATOM 3259 C CA . ASP B 1 39 ? -13.906 -39.75 15.234 1 49.88 39 ASP B CA 1
ATOM 3260 C C . ASP B 1 39 ? -12.57 -40.344 15.672 1 49.88 39 ASP B C 1
ATOM 3262 O O . ASP B 1 39 ? -12.344 -40.594 16.859 1 49.88 39 ASP B O 1
ATOM 3266 N N . LEU B 1 40 ? -11.875 -41.156 14.961 1 43.88 40 LEU B N 1
ATOM 3267 C CA . LEU B 1 40 ? -10.773 -41.781 15.711 1 43.88 40 LEU B CA 1
ATOM 3268 C C . LEU B 1 40 ? -9.805 -40.688 16.203 1 43.88 40 LEU B C 1
ATOM 3270 O O . LEU B 1 40 ? -8.859 -40.344 15.492 1 43.88 40 LEU B O 1
ATOM 3274 N N . GLY B 1 41 ? -10.258 -39.656 16.688 1 40.22 41 GLY B N 1
ATOM 3275 C CA . GLY B 1 41 ? -9.5 -38.719 17.516 1 40.22 41 GLY B CA 1
ATOM 3276 C C . GLY B 1 41 ? -8.664 -39.406 18.578 1 40.22 41 GLY B C 1
ATOM 3277 O O . GLY B 1 41 ? -9.117 -39.594 19.703 1 40.22 41 GLY B O 1
ATOM 3278 N N . SER B 1 42 ? -7.977 -40.562 18.312 1 38.12 42 SER B N 1
ATOM 3279 C CA . SER B 1 42 ? -7.211 -41.062 19.453 1 38.12 42 SER B CA 1
ATOM 3280 C C . SER B 1 42 ? -6.555 -39.906 20.203 1 38.12 42 SER B C 1
ATOM 3282 O O . SER B 1 42 ? -6.316 -38.844 19.656 1 38.12 42 SER B O 1
ATOM 3284 N N . ASP B 1 43 ? -6.609 -39.906 21.578 1 37.94 43 ASP B N 1
ATOM 3285 C CA . ASP B 1 43 ? -6.066 -39.094 22.688 1 37.94 43 ASP B CA 1
ATOM 3286 C C . ASP B 1 43 ? -4.66 -38.594 22.359 1 37.94 43 ASP B C 1
ATOM 3288 O O . ASP B 1 43 ? -3.973 -38.062 23.219 1 37.94 43 ASP B O 1
ATOM 3292 N N . VAL B 1 44 ? -3.846 -39.438 21.547 1 37.62 44 VAL B N 1
ATOM 3293 C CA . VAL B 1 44 ? -2.422 -39.156 21.625 1 37.62 44 VAL B CA 1
ATOM 3294 C C . VAL B 1 44 ? -2.15 -37.781 21.031 1 37.62 44 VAL B C 1
ATOM 3296 O O . VAL B 1 44 ? -2.902 -37.312 20.172 1 37.62 44 VAL B O 1
ATOM 3299 N N . SER B 1 45 ? -1.125 -37.031 21.391 1 41.53 45 SER B N 1
ATOM 3300 C CA . SER B 1 45 ? -0.553 -35.75 21.016 1 41.53 45 SER B CA 1
ATOM 3301 C C . SER B 1 45 ? -0.612 -35.531 19.5 1 41.53 45 SER B C 1
ATOM 3303 O O . SER B 1 45 ? -0.181 -36.406 18.734 1 41.53 45 SER B O 1
ATOM 3305 N N . PRO B 1 46 ? -1.51 -34.781 18.875 1 43.19 46 PRO B N 1
ATOM 3306 C CA . PRO B 1 46 ? -1.796 -34.688 17.438 1 43.19 46 PRO B CA 1
ATOM 3307 C C . PRO B 1 46 ? -0.533 -34.562 16.594 1 43.19 46 PRO B C 1
ATOM 3309 O O . PRO B 1 46 ? 0.254 -33.625 16.797 1 43.19 46 PRO B O 1
ATOM 3312 N N . PRO B 1 47 ? 0.315 -35.5 16.203 1 46.44 47 PRO B N 1
ATOM 3313 C CA . PRO B 1 47 ? 1.368 -35.312 15.195 1 46.44 47 PRO B CA 1
ATOM 3314 C C . PRO B 1 47 ? 0.958 -34.375 14.07 1 46.44 47 PRO B C 1
ATOM 3316 O O . PRO B 1 47 ? -0.229 -34.094 13.898 1 46.44 47 PRO B O 1
ATOM 3319 N N . PRO B 1 48 ? 1.93 -33.688 13.406 1 56.28 48 PRO B N 1
ATOM 3320 C CA . PRO B 1 48 ? 1.523 -32.969 12.203 1 56.28 48 PRO B CA 1
ATOM 3321 C C . PRO B 1 48 ? 0.405 -33.688 11.438 1 56.28 48 PRO B C 1
ATOM 3323 O O . PRO B 1 48 ? 0.51 -34.875 11.148 1 56.28 48 PRO B O 1
ATOM 3326 N N . SER B 1 49 ? -0.93 -33.312 11.648 1 77.62 49 SER B N 1
ATOM 3327 C CA . SER B 1 49 ? -2.133 -34.094 11.375 1 77.62 49 SER B CA 1
ATOM 3328 C C . SER B 1 49 ? -2.779 -33.656 10.062 1 77.62 49 SER B C 1
ATOM 3330 O O . SER B 1 49 ? -2.625 -32.5 9.633 1 77.62 49 SER B O 1
ATOM 3332 N N . LEU B 1 50 ? -2.857 -34.75 9.156 1 87.38 50 LEU B N 1
ATOM 3333 C CA . LEU B 1 50 ? -3.68 -34.594 7.965 1 87.38 50 LEU B CA 1
ATOM 3334 C C . LEU B 1 50 ? -5.148 -34.406 8.336 1 87.38 50 LEU B C 1
ATOM 3336 O O . LEU B 1 50 ? -5.641 -35.062 9.258 1 87.38 50 LEU B O 1
ATOM 3340 N N . VAL B 1 51 ? -5.73 -33.406 7.82 1 87.75 51 VAL B N 1
ATOM 3341 C CA . VAL B 1 51 ? -7.137 -33.125 8.094 1 87.75 51 VAL B CA 1
ATOM 3342 C C . VAL B 1 51 ? -7.887 -32.938 6.773 1 87.75 51 VAL B C 1
ATOM 3344 O O . VAL B 1 51 ? -7.297 -32.562 5.758 1 87.75 51 VAL B O 1
ATOM 3347 N N . VAL B 1 52 ? -9.164 -33.281 6.828 1 88.25 52 VAL B N 1
ATOM 3348 C CA . VAL B 1 52 ? -10.008 -33.031 5.66 1 88.25 52 VAL B CA 1
ATOM 3349 C C . VAL B 1 52 ? -10.844 -31.781 5.867 1 88.25 52 VAL B C 1
ATOM 3351 O O . VAL B 1 52 ? -11.469 -31.609 6.918 1 88.25 52 VAL B O 1
ATOM 3354 N N . ASN B 1 53 ? -10.703 -30.875 4.941 1 85.69 53 ASN B N 1
ATOM 3355 C CA . ASN B 1 53 ? -11.492 -29.641 4.938 1 85.69 53 ASN B CA 1
ATOM 3356 C C . ASN B 1 53 ? -12.148 -29.406 3.58 1 85.69 53 ASN B C 1
ATOM 3358 O O . ASN B 1 53 ? -11.461 -29.297 2.562 1 85.69 53 ASN B O 1
ATOM 3362 N N . ASP B 1 54 ? -13.43 -29.297 3.59 1 80.75 54 ASP B N 1
ATOM 3363 C CA . ASP B 1 54 ? -14.203 -29.062 2.373 1 80.75 54 ASP B CA 1
ATOM 3364 C C . ASP B 1 54 ? -13.883 -30.109 1.311 1 80.75 54 ASP B C 1
ATOM 3366 O O . ASP B 1 54 ? -13.648 -29.766 0.148 1 80.75 54 ASP B O 1
ATOM 3370 N N . GLY B 1 55 ? -13.695 -31.281 1.806 1 86.25 55 GLY B N 1
ATOM 3371 C CA . GLY B 1 55 ? -13.516 -32.406 0.897 1 86.25 55 GLY B CA 1
ATOM 3372 C C . GLY B 1 55 ? -12.086 -32.531 0.401 1 86.25 55 GLY B C 1
ATOM 3373 O O . GLY B 1 55 ? -11.789 -33.406 -0.417 1 86.25 55 GLY B O 1
ATOM 3374 N N . LEU B 1 56 ? -11.227 -31.656 0.92 1 90.12 56 LEU B N 1
ATOM 3375 C CA . LEU B 1 56 ? -9.836 -31.703 0.49 1 90.12 56 LEU B CA 1
ATOM 3376 C C . LEU B 1 56 ? -8.922 -32.062 1.652 1 90.12 56 LEU B C 1
ATOM 3378 O O . LEU B 1 56 ? -9.227 -31.766 2.809 1 90.12 56 LEU B O 1
ATOM 3382 N N . LEU B 1 57 ? -7.879 -32.781 1.28 1 91.81 57 LEU B N 1
ATOM 3383 C CA . LEU B 1 57 ? -6.895 -33.188 2.271 1 91.81 57 LEU B CA 1
ATOM 3384 C C . LEU B 1 57 ? -5.879 -32.094 2.527 1 91.81 57 LEU B C 1
ATOM 3386 O O . LEU B 1 57 ? -5.273 -31.562 1.588 1 91.81 57 LEU B O 1
ATOM 3390 N N . TYR B 1 58 ? -5.727 -31.719 3.756 1 91.5 58 TYR B N 1
ATOM 3391 C CA . TYR B 1 58 ? -4.781 -30.688 4.176 1 91.5 58 TYR B CA 1
ATOM 3392 C C . TYR B 1 58 ? -3.824 -31.219 5.23 1 91.5 58 TYR B C 1
ATOM 3394 O O . TYR B 1 58 ? -4.129 -32.188 5.914 1 91.5 58 TYR B O 1
ATOM 3402 N N . TYR B 1 59 ? -2.656 -30.625 5.203 1 90.19 59 TYR B N 1
ATOM 3403 C CA . TYR B 1 59 ? -1.664 -30.875 6.242 1 90.19 59 TYR B CA 1
ATOM 3404 C C . TYR B 1 59 ? -1.664 -29.75 7.273 1 90.19 59 TYR B C 1
ATOM 3406 O O . TYR B 1 59 ? -1.609 -28.578 6.922 1 90.19 59 TYR B O 1
ATOM 3414 N N . ARG B 1 60 ? -1.884 -30.156 8.453 1 83.94 60 ARG B N 1
ATOM 3415 C CA . ARG B 1 60 ? -1.825 -29.172 9.531 1 83.94 60 ARG B CA 1
ATOM 3416 C C . ARG B 1 60 ? -0.431 -29.125 10.148 1 83.94 60 ARG B C 1
ATOM 3418 O O . ARG B 1 60 ? 0.004 -30.078 10.797 1 83.94 60 ARG B O 1
ATOM 3425 N N . GLY B 1 61 ? 0.263 -28.141 9.68 1 71.38 61 GLY B N 1
ATOM 3426 C CA . GLY B 1 61 ? 1.616 -27.984 10.188 1 71.38 61 GLY B CA 1
ATOM 3427 C C . GLY B 1 61 ? 1.664 -27.422 11.594 1 71.38 61 GLY B C 1
ATOM 3428 O O . GLY B 1 61 ? 0.631 -27.047 12.156 1 71.38 61 GLY B O 1
ATOM 3429 N N . PRO B 1 62 ? 2.873 -27.797 12.188 1 60.59 62 PRO B N 1
ATOM 3430 C CA . PRO B 1 62 ? 3.012 -27.25 13.539 1 60.59 62 PRO B CA 1
ATOM 3431 C C . PRO B 1 62 ? 2.834 -25.734 13.578 1 60.59 62 PRO B C 1
ATOM 3433 O O . PRO B 1 62 ? 3.023 -25.062 12.562 1 60.59 62 PRO B O 1
ATOM 3436 N N . LYS B 1 63 ? 2.141 -25.406 14.477 1 52.25 63 LYS B N 1
ATOM 3437 C CA . LYS B 1 63 ? 2.002 -23.969 14.703 1 52.25 63 LYS B CA 1
ATOM 3438 C C . LYS B 1 63 ? 3.348 -23.25 14.578 1 52.25 63 LYS B C 1
ATOM 3440 O O . LYS B 1 63 ? 4.312 -23.609 15.258 1 52.25 63 LYS B O 1
ATOM 3445 N N . HIS B 1 64 ? 3.812 -23.281 13.383 1 42.5 64 HIS B N 1
ATOM 3446 C CA . HIS B 1 64 ? 5.082 -22.562 13.32 1 42.5 64 HIS B CA 1
ATOM 3447 C C . HIS B 1 64 ? 4.98 -21.203 14.016 1 42.5 64 HIS B C 1
ATOM 3449 O O . HIS B 1 64 ? 3.928 -20.562 13.984 1 42.5 64 HIS B O 1
ATOM 3455 N N . LYS B 1 65 ? 5.875 -20.969 14.875 1 39.69 65 LYS B N 1
ATOM 3456 C CA . LYS B 1 65 ? 6.012 -19.703 15.602 1 39.69 65 LYS B CA 1
ATOM 3457 C C . LYS B 1 65 ? 5.867 -18.5 14.664 1 39.69 65 LYS B C 1
ATOM 3459 O O . LYS B 1 65 ? 5.867 -17.359 15.117 1 39.69 65 LYS B O 1
ATOM 3464 N N . ARG B 1 66 ? 6.418 -18.875 13.492 1 37.62 66 ARG B N 1
ATOM 3465 C CA . ARG B 1 66 ? 6.586 -17.75 12.586 1 37.62 66 ARG B CA 1
ATOM 3466 C C . ARG B 1 66 ? 5.238 -17.281 12.047 1 37.62 66 ARG B C 1
ATOM 3468 O O . ARG B 1 66 ? 5.152 -16.219 11.414 1 37.62 66 ARG B O 1
ATOM 3475 N N . ASN B 1 67 ? 4.344 -18.375 12 1 39.81 67 ASN B N 1
ATOM 3476 C CA . ASN B 1 67 ? 3.092 -18.062 11.32 1 39.81 67 ASN B CA 1
ATOM 3477 C C . ASN B 1 67 ? 2.107 -17.359 12.258 1 39.81 67 ASN B C 1
ATOM 3479 O O . ASN B 1 67 ? 1.759 -17.906 13.305 1 39.81 67 ASN B O 1
ATOM 3483 N N . LEU B 1 68 ? 2.301 -16.156 12.383 1 39.03 68 LEU B N 1
ATOM 3484 C CA . LEU B 1 68 ? 1.493 -15.25 13.203 1 39.03 68 LEU B CA 1
ATOM 3485 C C . LEU B 1 68 ? 0.021 -15.648 13.148 1 39.03 68 LEU B C 1
ATOM 3487 O O . LEU B 1 68 ? -0.841 -14.906 13.633 1 39.03 68 LEU B O 1
ATOM 3491 N N . ARG B 1 69 ? -0.227 -16.609 12.195 1 38.97 69 ARG B N 1
ATOM 3492 C CA . ARG B 1 69 ? -1.604 -17.094 12.25 1 38.97 69 ARG B CA 1
ATOM 3493 C C . ARG B 1 69 ? -1.771 -18.141 13.336 1 38.97 69 ARG B C 1
ATOM 3495 O O . ARG B 1 69 ? -0.995 -19.094 13.406 1 38.97 69 ARG B O 1
ATOM 3502 N N . PRO B 1 70 ? -2.312 -17.688 14.477 1 39.72 70 PRO B N 1
ATOM 3503 C CA . PRO B 1 70 ? -2.477 -18.719 15.492 1 39.72 70 PRO B CA 1
ATOM 3504 C C . PRO B 1 70 ? -2.703 -20.109 14.891 1 39.72 70 PRO B C 1
ATOM 3506 O O . PRO B 1 70 ? -2.369 -21.109 15.516 1 39.72 70 PRO B O 1
ATOM 3509 N N . GLN B 1 71 ? -3.73 -20.25 14.164 1 42 71 GLN B N 1
ATOM 3510 C CA . GLN B 1 71 ? -4.148 -21.609 13.875 1 42 71 GLN B CA 1
ATOM 3511 C C . GLN B 1 71 ? -3.197 -22.281 12.891 1 42 71 GLN B C 1
ATOM 3513 O O . GLN B 1 71 ? -2.703 -21.641 11.961 1 42 71 GLN B O 1
ATOM 3518 N N . GLY B 1 72 ? -2.578 -23.266 13.297 1 51.25 72 GLY B N 1
ATOM 3519 C CA . GLY B 1 72 ? -1.795 -24.141 12.445 1 51.25 72 GLY 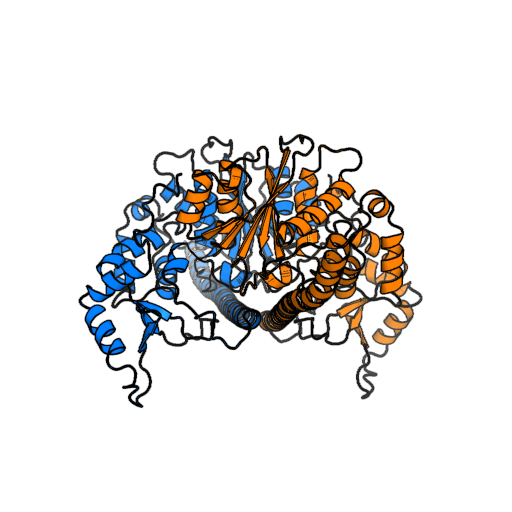B CA 1
ATOM 3520 C C . GLY B 1 72 ? -2.158 -24.016 10.977 1 51.25 72 GLY B C 1
ATOM 3521 O O . GLY B 1 72 ? -3.34 -23.984 10.625 1 51.25 72 GLY B O 1
ATOM 3522 N N . GLU B 1 73 ? -1.364 -23.297 10.055 1 68.94 73 GLU B N 1
ATOM 3523 C CA . GLU B 1 73 ? -1.688 -23.031 8.656 1 68.94 73 GLU B CA 1
ATOM 3524 C C . GLU B 1 73 ? -1.958 -24.312 7.883 1 68.94 73 GLU B C 1
ATOM 3526 O O . GLU B 1 73 ? -1.181 -25.266 7.965 1 68.94 73 GLU B O 1
ATOM 3531 N N . LEU B 1 74 ? -3.285 -24.594 7.598 1 81.12 74 LEU B N 1
ATOM 3532 C CA . LEU B 1 74 ? -3.623 -25.703 6.715 1 81.12 74 LEU B CA 1
ATOM 3533 C C . LEU B 1 74 ? -2.953 -25.547 5.355 1 81.12 74 LEU B C 1
ATOM 3535 O O . LEU B 1 74 ? -3.018 -24.469 4.754 1 81.12 74 LEU B O 1
ATOM 3539 N N . LYS B 1 75 ? -2.209 -26.531 5.086 1 88.94 75 LYS B N 1
ATOM 3540 C CA . LYS B 1 75 ? -1.549 -26.594 3.783 1 88.94 75 LYS B CA 1
ATOM 3541 C C . LYS B 1 75 ? -2.158 -27.688 2.906 1 88.94 75 LYS B C 1
AT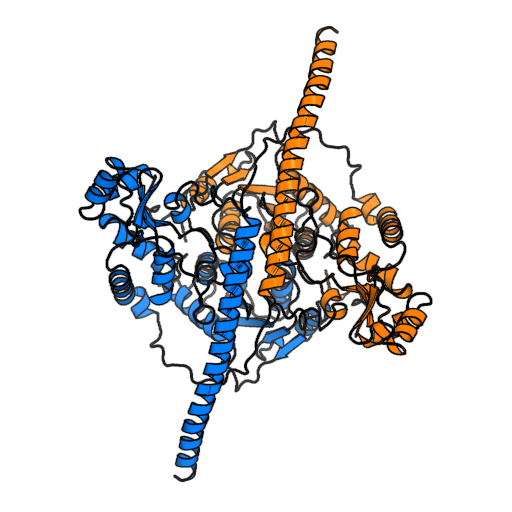OM 3543 O O . LYS B 1 75 ? -2.344 -28.812 3.354 1 88.94 75 LYS B O 1
ATOM 3548 N N . LEU B 1 76 ? -2.518 -27.359 1.754 1 90 76 LEU B N 1
ATOM 3549 C CA . LEU B 1 76 ? -3.111 -28.328 0.843 1 90 76 LEU B CA 1
ATOM 3550 C C . LEU B 1 76 ? -2.131 -29.453 0.532 1 90 76 LEU B C 1
ATOM 3552 O O . LEU B 1 76 ? -0.973 -29.203 0.191 1 90 76 LEU B O 1
ATOM 3556 N N . TYR B 1 77 ? -2.557 -30.641 0.791 1 93.44 77 TYR B N 1
ATOM 3557 C CA . TYR B 1 77 ? -1.755 -31.781 0.337 1 93.44 77 TYR B CA 1
ATOM 3558 C C . TYR B 1 77 ? -1.768 -31.875 -1.183 1 93.44 77 TYR B C 1
ATOM 3560 O O . TYR B 1 77 ? -2.768 -32.281 -1.774 1 93.44 77 TYR B O 1
ATOM 3568 N N . ALA B 1 78 ? -0.651 -31.578 -1.795 1 93.62 78 ALA B N 1
ATOM 3569 C CA . ALA B 1 78 ? -0.604 -31.516 -3.254 1 93.62 78 ALA B CA 1
ATOM 3570 C C . ALA B 1 78 ? -0.416 -32.906 -3.854 1 93.62 78 ALA B C 1
ATOM 3572 O O . ALA B 1 78 ? 0.558 -33.594 -3.545 1 93.62 78 ALA B O 1
ATOM 3573 N N . PRO B 1 79 ? -1.357 -33.344 -4.633 1 92.69 79 PRO B N 1
ATOM 3574 C CA . PRO B 1 79 ? -1.164 -34.594 -5.34 1 92.69 79 PRO B CA 1
ATOM 3575 C C . PRO B 1 79 ? 0.018 -34.562 -6.305 1 92.69 79 PRO B C 1
ATOM 3577 O O . PRO B 1 79 ? 0.397 -33.5 -6.781 1 92.69 79 PRO B O 1
ATOM 3580 N N . MET B 1 80 ? 0.537 -35.688 -6.609 1 92.88 80 MET B N 1
ATOM 3581 C CA . MET B 1 80 ? 1.732 -35.812 -7.438 1 92.88 80 MET B CA 1
ATOM 3582 C C . MET B 1 80 ? 1.523 -35.156 -8.797 1 92.88 80 MET B C 1
ATOM 3584 O O . MET B 1 80 ? 2.426 -34.5 -9.32 1 92.88 80 MET B O 1
ATOM 3588 N N . ALA B 1 81 ? 0.389 -35.281 -9.359 1 89.38 81 ALA B N 1
ATOM 3589 C CA . ALA B 1 81 ? 0.079 -34.781 -10.695 1 89.38 81 ALA B CA 1
ATOM 3590 C C . ALA B 1 81 ? 0.149 -33.25 -10.742 1 89.38 81 ALA B C 1
ATOM 3592 O O . ALA B 1 81 ? 0.34 -32.688 -11.812 1 89.38 81 ALA B O 1
ATOM 3593 N N . LEU B 1 82 ? 0.035 -32.625 -9.602 1 90 82 LEU B N 1
ATOM 3594 C CA . LEU B 1 82 ? -0.043 -31.188 -9.562 1 90 82 LEU B CA 1
ATOM 3595 C C . LEU B 1 82 ? 1.302 -30.578 -9.18 1 90 82 LEU B C 1
ATOM 3597 O O . LEU B 1 82 ? 1.51 -29.375 -9.328 1 90 82 LEU B O 1
ATOM 3601 N N . ARG B 1 83 ? 2.213 -31.312 -8.719 1 92.06 83 ARG B N 1
ATOM 3602 C CA . ARG B 1 83 ? 3.426 -30.812 -8.086 1 92.06 83 ARG B CA 1
ATOM 3603 C C . ARG B 1 83 ? 4.309 -30.078 -9.094 1 92.06 83 ARG B C 1
ATOM 3605 O O . ARG B 1 83 ? 4.855 -29.016 -8.789 1 92.06 83 ARG B O 1
ATOM 3612 N N . GLY B 1 84 ? 4.449 -30.625 -10.266 1 89.25 84 GLY B N 1
ATOM 3613 C CA . GLY B 1 84 ? 5.199 -29.938 -11.312 1 89.25 84 GLY B CA 1
ATOM 3614 C C . GLY B 1 84 ? 4.598 -28.609 -11.703 1 89.25 84 GLY B C 1
ATOM 3615 O O . GLY B 1 84 ? 5.316 -27.609 -11.844 1 89.25 84 GLY B O 1
ATOM 3616 N N . THR B 1 85 ? 3.316 -28.609 -11.805 1 86 85 THR B N 1
ATOM 3617 C CA . THR B 1 85 ? 2.598 -27.391 -12.156 1 86 85 THR B CA 1
ATOM 3618 C C . THR B 1 85 ? 2.758 -26.328 -11.062 1 86 85 THR B C 1
ATOM 3620 O O . THR B 1 85 ? 2.928 -25.156 -11.359 1 86 85 THR B O 1
ATOM 3623 N N . LEU B 1 86 ? 2.693 -26.766 -9.867 1 90.38 86 LEU B N 1
ATOM 3624 C CA . LEU B 1 86 ? 2.857 -25.859 -8.75 1 90.38 86 LEU B CA 1
ATOM 3625 C C . LEU B 1 86 ? 4.262 -25.25 -8.734 1 90.38 86 LEU B C 1
ATOM 3627 O O . LEU B 1 86 ? 4.426 -24.062 -8.516 1 90.38 86 LEU B O 1
ATOM 3631 N N . CYS B 1 87 ? 5.246 -26.078 -9 1 92.38 87 CYS B N 1
ATOM 3632 C CA . CYS B 1 87 ? 6.613 -25.578 -9.07 1 92.38 87 CYS B CA 1
ATOM 3633 C C . CYS B 1 87 ? 6.758 -24.531 -10.164 1 92.38 87 CYS B C 1
ATOM 3635 O O . CYS B 1 87 ? 7.375 -23.484 -9.953 1 92.38 87 CYS B O 1
ATOM 3637 N N . GLY B 1 88 ? 6.195 -24.844 -11.273 1 88.75 88 GLY B N 1
ATOM 3638 C CA . GLY B 1 88 ? 6.234 -23.891 -12.375 1 88.75 88 GLY B CA 1
ATOM 3639 C C . GLY B 1 88 ? 5.543 -22.578 -12.055 1 88.75 88 GLY B C 1
ATOM 3640 O O . GLY B 1 88 ? 6.082 -21.516 -12.328 1 88.75 88 GLY B O 1
ATOM 3641 N N . TYR B 1 89 ? 4.453 -22.672 -11.414 1 86.25 89 TYR B N 1
ATOM 3642 C CA . TYR B 1 89 ? 3.67 -21.484 -11.094 1 86.25 89 TYR B CA 1
ATOM 3643 C C . TYR B 1 89 ? 4.387 -20.625 -10.07 1 86.25 89 TYR B C 1
ATOM 3645 O O . TYR B 1 89 ? 4.449 -19.406 -10.219 1 86.25 89 TYR B O 1
ATOM 3653 N N . TYR B 1 90 ? 4.926 -21.219 -9.117 1 90.19 90 TYR B N 1
ATOM 3654 C CA . TYR B 1 90 ? 5.48 -20.469 -8 1 90.19 90 TYR B CA 1
ATOM 3655 C C . TYR B 1 90 ? 6.965 -20.188 -8.219 1 90.19 90 TYR B C 1
ATOM 3657 O O . TYR B 1 90 ? 7.629 -19.609 -7.348 1 90.19 90 TYR B O 1
ATOM 3665 N N . HIS B 1 91 ? 7.504 -20.547 -9.367 1 89.56 91 HIS B N 1
ATOM 3666 C CA . HIS B 1 91 ? 8.883 -20.234 -9.711 1 89.56 91 HIS B CA 1
ATOM 3667 C C . HIS B 1 91 ? 8.961 -19.438 -11.008 1 89.56 91 HIS B C 1
ATOM 3669 O O . HIS B 1 91 ? 9.57 -18.359 -11.047 1 89.56 91 HIS B O 1
ATOM 3675 N N . ASP B 1 92 ? 8.266 -19.922 -11.992 1 85.12 92 ASP B N 1
ATOM 3676 C CA . ASP B 1 92 ? 8.469 -19.422 -13.352 1 85.12 92 ASP B CA 1
ATOM 3677 C C . ASP B 1 92 ? 7.52 -18.266 -13.648 1 85.12 92 ASP B C 1
ATOM 3679 O O . ASP B 1 92 ? 7.852 -17.359 -14.43 1 85.12 92 ASP B O 1
ATOM 3683 N N . HIS B 1 93 ? 6.34 -18.359 -13.117 1 82.69 93 HIS B N 1
ATOM 3684 C CA . HIS B 1 93 ? 5.336 -17.344 -13.414 1 82.69 93 HIS B CA 1
ATOM 3685 C C . HIS B 1 93 ? 5.84 -15.953 -13.039 1 82.69 93 HIS B C 1
ATOM 3687 O O . HIS B 1 93 ? 6.562 -15.797 -12.055 1 82.69 93 HIS B O 1
ATOM 3693 N N . PRO B 1 94 ? 5.461 -14.969 -13.781 1 77.44 94 PRO B N 1
ATOM 3694 C CA . PRO B 1 94 ? 5.973 -13.625 -13.5 1 77.44 94 PRO B CA 1
ATOM 3695 C C . PRO B 1 94 ? 5.684 -13.164 -12.07 1 77.44 94 PRO B C 1
ATOM 3697 O O . PRO B 1 94 ? 6.445 -12.375 -11.508 1 77.44 94 PRO B O 1
ATOM 3700 N N . THR B 1 95 ? 4.617 -13.672 -11.523 1 79.06 95 THR B N 1
ATOM 3701 C CA . THR B 1 95 ? 4.301 -13.305 -10.148 1 79.06 95 THR B CA 1
ATOM 3702 C C . THR B 1 95 ? 5.219 -14.031 -9.172 1 79.06 95 THR B C 1
ATOM 3704 O O . THR B 1 95 ? 5.152 -13.812 -7.961 1 79.06 95 THR B O 1
ATOM 3707 N N . ALA B 1 96 ? 6.09 -14.883 -9.703 1 86.44 96 ALA B N 1
ATOM 3708 C CA . ALA B 1 96 ? 7.027 -15.602 -8.844 1 86.44 96 ALA B CA 1
ATOM 3709 C C . ALA B 1 96 ? 8.461 -15.156 -9.109 1 86.44 96 ALA B C 1
ATOM 3711 O O . ALA B 1 96 ? 9.359 -15.43 -8.305 1 86.44 96 ALA B O 1
ATOM 3712 N N . GLY B 1 97 ? 8.812 -14.594 -10.227 1 81.44 97 GLY B N 1
ATOM 3713 C CA . GLY B 1 97 ? 10.008 -13.805 -10.484 1 81.44 97 GLY B CA 1
ATOM 3714 C C . GLY B 1 97 ? 11.258 -14.648 -10.633 1 81.44 97 GLY B C 1
ATOM 3715 O O . GLY B 1 97 ? 12.375 -14.141 -10.531 1 81.44 97 GLY B O 1
ATOM 3716 N N . HIS B 1 98 ? 11.117 -16 -10.773 1 87.56 98 HIS B N 1
ATOM 3717 C CA . HIS B 1 98 ? 12.273 -16.906 -10.844 1 87.56 98 HIS B CA 1
ATOM 3718 C C . HIS B 1 98 ? 13.203 -16.688 -9.664 1 87.56 98 HIS B C 1
ATOM 3720 O O . HIS B 1 98 ? 14.422 -16.625 -9.836 1 87.56 98 HIS B O 1
ATOM 3726 N N . LEU B 1 99 ? 12.594 -16.547 -8.578 1 85.88 99 LEU B N 1
ATOM 3727 C CA . LEU B 1 99 ? 13.383 -16.328 -7.371 1 85.88 99 LEU B CA 1
ATOM 3728 C C . LEU B 1 99 ? 14.078 -17.609 -6.934 1 85.88 99 LEU B C 1
ATOM 3730 O O . LEU B 1 99 ? 13.766 -18.703 -7.434 1 85.88 99 LEU B O 1
ATOM 3734 N N . GLY B 1 100 ? 15.008 -17.578 -6.035 1 85.38 100 GLY B N 1
ATOM 3735 C CA . GLY B 1 100 ? 15.867 -18.688 -5.648 1 85.38 100 GLY B CA 1
ATOM 3736 C C . GLY B 1 100 ? 15.125 -19.781 -4.914 1 85.38 100 GLY B C 1
ATOM 3737 O O . GLY B 1 100 ? 13.914 -19.703 -4.719 1 85.38 100 GLY B O 1
ATOM 3738 N N . ILE B 1 101 ? 15.852 -20.797 -4.543 1 89.62 101 ILE B N 1
ATOM 3739 C CA . ILE B 1 101 ? 15.312 -22.016 -3.939 1 89.62 101 ILE B CA 1
ATOM 3740 C C . ILE B 1 101 ? 14.594 -21.672 -2.637 1 89.62 101 ILE B C 1
ATOM 3742 O O . ILE B 1 101 ? 13.438 -22.062 -2.434 1 89.62 101 ILE B O 1
ATOM 3746 N N . ALA B 1 102 ? 15.219 -20.891 -1.826 1 88 102 ALA B N 1
ATOM 3747 C CA . ALA B 1 102 ? 14.672 -20.594 -0.505 1 88 102 ALA B CA 1
ATOM 3748 C C . ALA B 1 102 ? 13.352 -19.828 -0.619 1 88 102 ALA B C 1
ATOM 3750 O O . ALA B 1 102 ? 12.383 -20.156 0.065 1 88 102 ALA B O 1
ATOM 3751 N N . LYS B 1 103 ? 13.281 -18.906 -1.461 1 87.38 103 LYS B N 1
ATOM 3752 C CA . LYS B 1 103 ? 12.086 -18.094 -1.603 1 87.38 103 LYS B CA 1
ATOM 3753 C C . LYS B 1 103 ? 10.953 -18.891 -2.258 1 87.38 103 LYS B C 1
ATOM 3755 O O . LYS B 1 103 ? 9.797 -18.781 -1.848 1 87.38 103 LYS B O 1
ATOM 3760 N N . THR B 1 104 ? 11.32 -19.641 -3.264 1 90.69 104 THR B N 1
ATOM 3761 C CA . THR B 1 104 ? 10.32 -20.484 -3.922 1 90.69 104 THR B CA 1
ATOM 3762 C C . THR B 1 104 ? 9.734 -21.5 -2.943 1 90.69 104 THR B C 1
ATOM 3764 O O . THR B 1 104 ? 8.516 -21.672 -2.879 1 90.69 104 THR B O 1
ATOM 3767 N N . LEU B 1 105 ? 10.625 -22.047 -2.184 1 91.5 105 LEU B N 1
ATOM 3768 C CA . LEU B 1 105 ? 10.195 -23.047 -1.208 1 91.5 105 LEU B CA 1
ATOM 3769 C C . LEU B 1 105 ? 9.312 -22.422 -0.138 1 91.5 105 LEU B C 1
ATOM 3771 O O . LEU B 1 105 ? 8.273 -22.969 0.223 1 91.5 105 LEU B O 1
ATOM 3775 N N . ALA B 1 106 ? 9.68 -21.328 0.343 1 87.12 106 ALA B N 1
ATOM 3776 C CA . ALA B 1 106 ? 8.914 -20.641 1.385 1 87.12 106 ALA B CA 1
ATOM 3777 C C . ALA B 1 106 ? 7.504 -20.312 0.906 1 87.12 106 ALA B C 1
ATOM 3779 O O . ALA B 1 106 ? 6.531 -20.5 1.645 1 87.12 106 ALA B O 1
ATOM 3780 N N . ARG B 1 107 ? 7.375 -19.859 -0.299 1 86.56 107 ARG B N 1
ATOM 3781 C CA . ARG B 1 107 ? 6.082 -19.531 -0.884 1 86.56 107 ARG B CA 1
ATOM 3782 C C . ARG B 1 107 ? 5.191 -20.766 -0.982 1 86.56 107 ARG B C 1
ATOM 3784 O O . ARG B 1 107 ? 3.99 -20.688 -0.716 1 86.56 107 ARG B O 1
ATOM 3791 N N . MET B 1 108 ? 5.793 -21.812 -1.322 1 89.44 108 MET B N 1
ATOM 3792 C CA . MET B 1 108 ? 5.02 -23.031 -1.546 1 89.44 108 MET B CA 1
ATOM 3793 C C . MET B 1 108 ? 4.715 -23.734 -0.226 1 89.44 108 MET B C 1
ATOM 3795 O O . MET B 1 108 ? 3.615 -24.266 -0.039 1 89.44 108 MET B O 1
ATOM 3799 N N . GLN B 1 109 ? 5.645 -23.641 0.692 1 88.56 109 GLN B N 1
ATOM 3800 C CA . GLN B 1 109 ? 5.492 -24.344 1.964 1 88.56 109 GLN B CA 1
ATOM 3801 C C . GLN B 1 109 ? 4.402 -23.703 2.816 1 88.56 109 GLN B C 1
ATOM 3803 O O . GLN B 1 109 ? 3.828 -24.359 3.689 1 88.56 109 GLN B O 1
ATOM 3808 N N . SER B 1 110 ? 4.125 -22.547 2.559 1 83.56 110 SER B N 1
ATOM 3809 C CA . SER B 1 110 ? 3.055 -21.875 3.299 1 83.56 110 SER B CA 1
ATOM 3810 C C . SER B 1 110 ? 1.687 -22.234 2.732 1 83.56 110 SER B C 1
ATOM 3812 O O . SER B 1 110 ? 0.659 -21.969 3.359 1 83.56 110 SER B O 1
ATOM 3814 N N . ARG B 1 111 ? 1.647 -22.953 1.646 1 86.56 111 ARG B N 1
ATOM 3815 C CA . ARG B 1 111 ? 0.393 -23.188 0.941 1 86.56 111 ARG B CA 1
ATOM 3816 C C . ARG B 1 111 ? 0.14 -24.688 0.764 1 86.56 111 ARG B C 1
ATOM 3818 O O . ARG B 1 111 ? -1.005 -25.141 0.831 1 86.56 111 ARG B O 1
ATOM 3825 N N . PHE B 1 112 ? 1.254 -25.359 0.566 1 90.12 112 PHE B N 1
ATOM 3826 C CA . PHE B 1 112 ? 1.13 -26.75 0.157 1 90.12 112 PHE B CA 1
ATOM 3827 C C . PHE B 1 112 ? 2.01 -27.656 1.019 1 90.12 112 PHE B C 1
ATOM 3829 O O . PHE B 1 112 ? 2.9 -27.172 1.721 1 90.12 112 PHE B O 1
ATOM 3836 N N . TYR B 1 113 ? 1.68 -28.891 0.898 1 92.25 113 TYR B N 1
ATOM 3837 C CA . TYR B 1 113 ? 2.502 -29.922 1.531 1 92.25 113 TYR B CA 1
ATOM 3838 C C . TYR B 1 113 ? 2.539 -31.188 0.686 1 92.25 113 TYR B C 1
ATOM 3840 O O . TYR B 1 113 ? 1.52 -31.594 0.125 1 92.25 113 TYR B O 1
ATOM 3848 N N . TRP B 1 114 ? 3.682 -31.75 0.553 1 93.81 114 TRP B N 1
ATOM 3849 C CA . TRP B 1 114 ? 3.869 -33.125 0.117 1 93.81 114 TRP B CA 1
ATOM 3850 C C . TRP B 1 114 ? 5.215 -33.688 0.583 1 93.81 114 TRP B C 1
ATOM 3852 O O . TRP B 1 114 ? 6.137 -32.906 0.862 1 93.81 114 TRP B O 1
ATOM 3862 N N . PRO B 1 115 ? 5.242 -34.969 0.805 1 91.94 115 PRO B N 1
ATOM 3863 C CA . PRO B 1 115 ? 6.516 -35.531 1.247 1 91.94 115 PRO B CA 1
ATOM 3864 C C . PRO B 1 115 ? 7.676 -35.188 0.314 1 91.94 115 PRO B C 1
ATOM 3866 O O . PRO B 1 115 ? 7.531 -35.25 -0.909 1 91.94 115 PRO B O 1
ATOM 3869 N N . LYS B 1 116 ? 8.812 -34.719 0.856 1 93.94 116 LYS B N 1
ATOM 3870 C CA . LYS B 1 116 ? 10.055 -34.406 0.158 1 93.94 116 LYS B CA 1
ATOM 3871 C C . LYS B 1 116 ? 9.891 -33.188 -0.741 1 93.94 116 LYS B C 1
ATOM 3873 O O . LYS B 1 116 ? 10.516 -33.094 -1.797 1 93.94 116 LYS B O 1
ATOM 3878 N N . MET B 1 117 ? 9.031 -32.312 -0.337 1 95.19 117 MET B N 1
ATOM 3879 C CA . MET B 1 117 ? 8.766 -31.109 -1.103 1 95.19 117 MET B CA 1
ATOM 3880 C C . MET B 1 117 ? 10.031 -30.281 -1.279 1 95.19 117 MET B C 1
ATOM 3882 O O . MET B 1 117 ? 10.305 -29.781 -2.369 1 95.19 117 MET B O 1
ATOM 3886 N N . ALA B 1 118 ? 10.805 -30.156 -0.242 1 94.94 118 ALA B N 1
ATOM 3887 C CA . ALA B 1 118 ? 12.008 -29.328 -0.289 1 94.94 118 ALA B CA 1
ATOM 3888 C C . ALA B 1 118 ? 12.969 -29.828 -1.365 1 94.94 118 ALA B C 1
ATOM 3890 O O . ALA B 1 118 ? 13.516 -29.031 -2.133 1 94.94 118 ALA B O 1
ATOM 3891 N N . SER B 1 119 ? 13.125 -31.109 -1.408 1 95.88 119 SER B N 1
ATOM 3892 C CA . SER B 1 119 ? 14.008 -31.719 -2.4 1 95.88 119 SER B CA 1
ATOM 3893 C C . SER B 1 119 ? 13.477 -31.5 -3.814 1 95.88 119 SER B C 1
ATOM 3895 O O . SER B 1 119 ? 14.25 -31.234 -4.738 1 95.88 119 SER B O 1
ATOM 3897 N N . ASP B 1 120 ? 12.234 -31.672 -3.975 1 96.12 120 ASP B N 1
ATOM 3898 C CA . ASP B 1 120 ? 11.617 -31.5 -5.285 1 96.12 120 ASP B CA 1
ATOM 3899 C C . ASP B 1 120 ? 11.758 -30.078 -5.789 1 96.12 120 ASP B C 1
ATOM 3901 O O . ASP B 1 120 ? 12.094 -29.844 -6.953 1 96.12 120 ASP B O 1
ATOM 3905 N N . VAL B 1 121 ? 11.5 -29.094 -4.883 1 96.06 121 VAL B N 1
ATOM 3906 C CA . VAL B 1 121 ? 11.586 -27.688 -5.242 1 96.06 121 VAL B CA 1
ATOM 3907 C C . VAL B 1 121 ? 13.031 -27.328 -5.586 1 96.06 121 VAL B C 1
ATOM 3909 O O . VAL B 1 121 ? 13.289 -26.641 -6.578 1 96.06 121 VAL B O 1
ATOM 3912 N N . LYS B 1 122 ? 13.93 -27.812 -4.801 1 95.19 122 LYS B N 1
ATOM 3913 C CA . LYS B 1 122 ? 15.352 -27.594 -5.062 1 95.19 122 LYS B CA 1
ATOM 3914 C C . LYS B 1 122 ? 15.75 -28.109 -6.441 1 95.19 122 LYS B C 1
ATOM 3916 O O . LYS B 1 122 ? 16.391 -27.406 -7.215 1 95.19 122 LYS B O 1
ATOM 3921 N N . ARG B 1 123 ? 15.383 -29.297 -6.688 1 94.88 123 ARG B N 1
ATOM 3922 C CA . ARG B 1 123 ? 15.695 -29.906 -7.977 1 94.88 123 ARG B CA 1
ATOM 3923 C C . ARG B 1 123 ? 15.109 -29.094 -9.125 1 94.88 123 ARG B C 1
ATOM 3925 O O . ARG B 1 123 ? 15.766 -28.891 -10.148 1 94.88 123 ARG B O 1
ATOM 3932 N N . TYR B 1 124 ? 13.914 -28.688 -8.938 1 94.56 124 TYR B N 1
ATOM 3933 C CA . TYR B 1 124 ? 13.234 -27.938 -9.977 1 94.56 124 TYR B CA 1
ATOM 3934 C C . TYR B 1 124 ? 13.969 -26.625 -10.273 1 94.56 124 TYR B C 1
ATOM 3936 O O . TYR B 1 124 ? 14.25 -26.312 -11.43 1 94.56 124 TYR B O 1
ATOM 3944 N N . VAL B 1 125 ? 14.266 -25.875 -9.258 1 93.19 125 VAL B N 1
ATOM 3945 C CA . VAL B 1 125 ? 14.891 -24.562 -9.414 1 93.19 125 VAL B CA 1
ATOM 3946 C C . VAL B 1 125 ? 16.281 -24.719 -10.023 1 93.19 125 VAL B C 1
ATOM 3948 O O . VAL B 1 125 ? 16.672 -23.938 -10.898 1 93.19 125 VAL B O 1
ATOM 3951 N N . LEU B 1 126 ? 17.016 -25.719 -9.578 1 92.31 126 LEU B N 1
ATOM 3952 C CA . LEU B 1 126 ? 18.375 -25.953 -10.078 1 92.31 126 LEU B CA 1
ATOM 3953 C C . LEU B 1 126 ? 18.344 -26.359 -11.547 1 92.31 126 LEU B C 1
ATOM 3955 O O . LEU B 1 126 ? 19.312 -26.125 -12.273 1 92.31 126 LEU B O 1
ATOM 3959 N N . SER B 1 127 ? 17.266 -26.875 -11.938 1 92.81 127 SER B N 1
ATOM 3960 C CA . SER B 1 127 ? 17.172 -27.359 -13.312 1 92.81 127 SER B CA 1
ATOM 3961 C C . SER B 1 127 ? 16.578 -26.297 -14.234 1 92.81 127 SER B C 1
ATOM 3963 O O . SER B 1 127 ? 16.422 -26.531 -15.438 1 92.81 127 SER B O 1
ATOM 3965 N N . CYS B 1 128 ? 16.156 -25.203 -13.711 1 90.12 128 CYS B N 1
ATOM 3966 C CA . CYS B 1 128 ? 15.508 -24.172 -14.516 1 90.12 128 CYS B CA 1
ATOM 3967 C C . CYS B 1 128 ? 16.484 -23.562 -15.523 1 90.12 128 CYS B C 1
ATOM 3969 O O . CYS B 1 128 ? 17.484 -22.953 -15.133 1 90.12 128 CYS B O 1
ATOM 3971 N N . PRO B 1 129 ? 16.25 -23.672 -16.734 1 85.62 129 PRO B N 1
ATOM 3972 C CA . PRO B 1 129 ? 17.172 -23.156 -17.75 1 85.62 129 PRO B CA 1
ATOM 3973 C C . PRO B 1 129 ? 17.281 -21.641 -17.734 1 85.62 129 PRO B C 1
ATOM 3975 O O . PRO B 1 129 ? 18.344 -21.078 -17.969 1 85.62 129 PRO B O 1
ATOM 3978 N N . VAL B 1 130 ? 16.203 -21.031 -17.469 1 84.06 130 VAL B N 1
ATOM 3979 C CA . VAL B 1 130 ? 16.188 -19.562 -17.438 1 84.06 130 VAL B CA 1
ATOM 3980 C C . VAL B 1 130 ? 17.109 -19.047 -16.344 1 84.06 130 VAL B C 1
ATOM 3982 O O . VAL B 1 130 ? 17.906 -18.141 -16.562 1 84.06 130 VAL B O 1
ATOM 3985 N N . CYS B 1 131 ? 16.938 -19.625 -15.234 1 85.75 131 CYS B N 1
ATOM 3986 C CA . CYS B 1 131 ? 17.766 -19.203 -14.109 1 85.75 131 CYS B CA 1
ATOM 3987 C C . CYS B 1 131 ? 19.25 -19.484 -14.383 1 85.75 131 CYS B C 1
ATOM 3989 O O . CYS B 1 131 ? 20.109 -18.719 -13.977 1 85.75 131 CYS B O 1
ATOM 3991 N N . GLN B 1 132 ? 19.594 -20.547 -14.977 1 82.75 132 GLN B N 1
ATOM 3992 C CA . GLN B 1 132 ? 20.969 -20.906 -15.297 1 82.75 132 GLN B CA 1
ATOM 3993 C C . GLN B 1 132 ? 21.594 -19.875 -16.234 1 82.75 132 GLN B C 1
ATOM 3995 O O . GLN B 1 132 ? 22.781 -19.578 -16.141 1 82.75 132 GLN B O 1
ATOM 4000 N N . LEU B 1 133 ? 20.797 -19.328 -17.031 1 76.19 133 LEU B N 1
ATOM 4001 C CA . LEU B 1 133 ? 21.281 -18.375 -18.031 1 76.19 133 LEU B CA 1
ATOM 4002 C C . LEU B 1 133 ? 21.359 -16.969 -17.453 1 76.19 133 LEU B C 1
ATOM 4004 O O . LEU B 1 133 ? 22.172 -16.156 -17.891 1 76.19 133 LEU B O 1
ATOM 4008 N N . THR B 1 134 ? 20.5 -16.688 -16.547 1 76.31 134 THR B N 1
ATOM 4009 C CA . THR B 1 134 ? 20.328 -15.281 -16.172 1 76.31 134 THR B CA 1
ATOM 4010 C C . THR B 1 134 ? 21 -14.992 -14.828 1 76.31 134 THR B C 1
ATOM 4012 O O . THR B 1 134 ? 21.359 -13.852 -14.539 1 76.31 134 THR B O 1
ATOM 4015 N N . LYS B 1 135 ? 21.047 -15.914 -13.906 1 71.19 135 LYS B N 1
ATOM 4016 C CA . LYS B 1 135 ? 21.531 -15.641 -12.555 1 71.19 135 LYS B CA 1
ATOM 4017 C C . LYS B 1 135 ? 23.047 -15.656 -12.508 1 71.19 135 LYS B C 1
ATOM 4019 O O . LYS B 1 135 ? 23.688 -16.594 -12.992 1 71.19 135 LYS B O 1
ATOM 4024 N N . PRO B 1 136 ? 23.531 -14.367 -12.094 1 60.97 136 PRO B N 1
ATOM 4025 C CA . PRO B 1 136 ? 24.984 -14.312 -12.023 1 60.97 136 PRO B CA 1
ATOM 4026 C C . PRO B 1 136 ? 25.562 -15.219 -10.938 1 60.97 136 PRO B C 1
ATOM 4028 O O . PRO B 1 136 ? 24.875 -15.539 -9.961 1 60.97 136 PRO B O 1
ATOM 4031 N N . SER B 1 137 ? 26.703 -15.898 -11.148 1 51.03 137 SER B N 1
ATOM 4032 C CA . SER B 1 137 ? 27.469 -16.656 -10.164 1 51.03 137 SER B CA 1
ATOM 4033 C C . SER B 1 137 ? 27.75 -15.828 -8.922 1 51.03 137 SER B C 1
ATOM 4035 O O . SER B 1 137 ? 28.234 -14.695 -9.023 1 51.03 137 SER B O 1
ATOM 4037 N N . GLN B 1 138 ? 26.891 -15.891 -8.023 1 48.69 138 GLN B N 1
ATOM 4038 C CA . GLN B 1 138 ? 26.781 -15.078 -6.816 1 48.69 138 GLN B CA 1
ATOM 4039 C C . GLN B 1 138 ? 28.109 -15.008 -6.074 1 48.69 138 GLN B C 1
ATOM 4041 O O . GLN B 1 138 ? 28.562 -15.992 -5.496 1 48.69 138 GLN B O 1
ATOM 4046 N N . ARG B 1 139 ? 29.141 -14.398 -6.555 1 39.22 139 ARG B N 1
ATOM 4047 C CA . ARG B 1 139 ? 30.188 -14.125 -5.582 1 39.22 139 ARG B CA 1
ATOM 4048 C C . ARG B 1 139 ? 29.734 -13.109 -4.547 1 39.22 139 ARG B C 1
ATOM 4050 O O . ARG B 1 139 ? 28.984 -12.18 -4.867 1 39.22 139 ARG B O 1
ATOM 4057 N N . LYS B 1 140 ? 29.844 -13.336 -3.273 1 43.81 140 LYS B N 1
ATOM 4058 C CA . LYS B 1 140 ? 29.438 -12.656 -2.047 1 43.81 140 LYS B CA 1
ATOM 4059 C C . LYS B 1 140 ? 29.938 -11.211 -2.027 1 43.81 140 LYS B C 1
ATOM 4061 O O . LYS B 1 140 ? 31.141 -10.961 -2.152 1 43.81 140 LYS B O 1
ATOM 4066 N N . PRO B 1 141 ? 29.188 -10.234 -2.424 1 41.81 141 PRO B N 1
ATOM 4067 C CA . PRO B 1 141 ? 29.906 -8.961 -2.359 1 41.81 141 PRO B CA 1
ATOM 4068 C C . PRO B 1 141 ? 30.297 -8.578 -0.936 1 41.81 141 PRO B C 1
ATOM 4070 O O . PRO B 1 141 ? 29.578 -8.898 0.016 1 41.81 141 PRO B O 1
ATOM 4073 N N . ALA B 1 142 ? 31.594 -8.211 -0.589 1 37.94 142 ALA B N 1
ATOM 4074 C CA . ALA B 1 142 ? 32.281 -7.93 0.657 1 37.94 142 ALA B CA 1
ATOM 4075 C C . ALA B 1 142 ? 31.906 -6.566 1.216 1 37.94 142 ALA B C 1
ATOM 4077 O O . ALA B 1 142 ? 32.5 -6.094 2.191 1 37.94 142 ALA B O 1
ATOM 4078 N N . GLY B 1 143 ? 30.844 -5.805 0.679 1 39.91 143 GLY B N 1
ATOM 4079 C CA . GLY B 1 143 ? 30.953 -4.41 1.068 1 39.91 143 GLY B CA 1
ATOM 4080 C C . GLY B 1 143 ? 30.375 -4.117 2.434 1 39.91 143 GLY B C 1
ATOM 4081 O O . GLY B 1 143 ? 29.609 -4.93 2.977 1 39.91 143 GLY B O 1
ATOM 4082 N N . PHE B 1 144 ? 30.984 -2.998 3.258 1 38.56 144 PHE B N 1
ATOM 4083 C CA . PHE B 1 144 ? 30.719 -2.451 4.586 1 38.56 144 PHE B CA 1
ATOM 4084 C C . PHE B 1 144 ? 29.359 -1.775 4.633 1 38.56 144 PHE B C 1
ATOM 4086 O O . PHE B 1 144 ? 29.016 -0.973 3.76 1 38.56 144 PHE B O 1
ATOM 4093 N N . MET B 1 145 ? 28.391 -2.398 5.297 1 44.41 145 MET B N 1
ATOM 4094 C CA . MET B 1 145 ? 27.078 -1.766 5.406 1 44.41 145 MET B CA 1
ATOM 4095 C C . MET B 1 145 ? 27 -0.88 6.648 1 44.41 145 MET B C 1
ATOM 4097 O O . MET B 1 145 ? 27.469 -1.268 7.723 1 44.41 145 MET B O 1
ATOM 4101 N N . VAL B 1 146 ? 27.156 0.422 6.711 1 45.38 146 VAL B N 1
ATOM 4102 C CA . VAL B 1 146 ? 26.734 1.217 7.855 1 45.38 146 VAL B CA 1
ATOM 4103 C C . VAL B 1 146 ? 25.344 0.751 8.32 1 45.38 146 VAL B C 1
ATOM 4105 O O . VAL B 1 146 ? 24.406 0.719 7.535 1 45.38 146 VAL B O 1
ATOM 4108 N N . PRO B 1 147 ? 25.312 0.232 9.609 1 55.56 147 PRO B N 1
ATOM 4109 C CA . PRO B 1 147 ? 24.094 -0.439 10.07 1 55.56 147 PRO B CA 1
ATOM 4110 C C . PRO B 1 147 ? 22.922 0.527 10.273 1 55.56 147 PRO B C 1
ATOM 4112 O O . PRO B 1 147 ? 23.047 1.498 11.023 1 55.56 147 PRO B O 1
ATOM 4115 N N . ILE B 1 148 ? 22.172 0.852 9.367 1 65.12 148 ILE B N 1
ATOM 4116 C CA . ILE B 1 148 ? 20.875 1.49 9.586 1 65.12 148 ILE B CA 1
ATOM 4117 C C . ILE B 1 148 ? 19.922 0.499 10.227 1 65.12 148 ILE B C 1
ATOM 4119 O O . ILE B 1 148 ? 19.781 -0.634 9.766 1 65.12 148 ILE B O 1
ATOM 4123 N N . SER B 1 149 ? 19.5 0.813 11.469 1 69.88 149 SER B N 1
ATOM 4124 C CA . SER B 1 149 ? 18.516 -0.015 12.164 1 69.88 149 SER B CA 1
ATOM 4125 C C . SER B 1 149 ? 17.141 0.651 12.195 1 69.88 149 SER B C 1
ATOM 4127 O O . SER B 1 149 ? 16.781 1.283 13.18 1 69.88 149 SER B O 1
ATOM 4129 N N . PRO B 1 150 ? 16.453 0.472 11.078 1 77 150 PRO B N 1
ATOM 4130 C CA . PRO B 1 150 ? 15.117 1.062 11.062 1 77 150 PRO B CA 1
ATOM 4131 C C . PRO B 1 150 ? 14.203 0.464 12.125 1 77 150 PRO B C 1
ATOM 4133 O O . PRO B 1 150 ? 14.273 -0.734 12.406 1 77 150 PRO B O 1
ATOM 4136 N N . GLN B 1 151 ? 13.32 1.253 12.656 1 72.25 151 GLN B N 1
ATOM 4137 C CA . GLN B 1 151 ? 12.453 0.803 13.742 1 72.25 151 GLN B CA 1
ATOM 4138 C C . GLN B 1 151 ? 11.016 0.643 13.266 1 72.25 151 GLN B C 1
ATOM 4140 O O . GLN B 1 151 ? 10.203 -0.017 13.922 1 72.25 151 GLN B O 1
ATOM 4145 N N . ARG B 1 152 ? 10.695 1.253 12.203 1 80.12 152 ARG B N 1
ATOM 4146 C CA . ARG B 1 152 ? 9.336 1.195 11.672 1 80.12 152 ARG B CA 1
ATOM 4147 C C . ARG B 1 152 ? 9.336 1.283 10.148 1 80.12 152 ARG B C 1
ATOM 4149 O O . ARG B 1 152 ? 10.32 1.729 9.547 1 80.12 152 ARG B O 1
ATOM 4156 N N . PRO B 1 153 ? 8.242 0.861 9.578 1 87.38 153 PRO B N 1
ATOM 4157 C CA . PRO B 1 153 ? 8.18 0.96 8.117 1 87.38 153 PRO B CA 1
ATOM 4158 C C . PRO B 1 153 ? 8.352 2.393 7.617 1 87.38 153 PRO B C 1
ATOM 4160 O O . PRO B 1 153 ? 7.773 3.322 8.188 1 87.38 153 PRO B O 1
ATOM 4163 N N . TRP B 1 154 ? 9.195 2.52 6.652 1 90.06 154 TRP B N 1
ATOM 4164 C CA . TRP B 1 154 ? 9.414 3.744 5.891 1 90.06 154 TRP B CA 1
ATOM 4165 C C . TRP B 1 154 ? 10.047 4.82 6.766 1 90.06 154 TRP B C 1
ATOM 4167 O O . TRP B 1 154 ? 9.922 6.016 6.48 1 90.06 154 TRP B O 1
ATOM 4177 N N . GLU B 1 155 ? 10.633 4.441 7.867 1 85.94 155 GLU B N 1
ATOM 4178 C CA . GLU B 1 155 ? 11.508 5.363 8.586 1 85.94 155 GLU B CA 1
ATOM 4179 C C . GLU B 1 155 ? 12.734 5.727 7.746 1 85.94 155 GLU B C 1
ATOM 4181 O O . GLU B 1 155 ? 13.055 6.906 7.586 1 85.94 155 GLU B O 1
ATOM 4186 N N . TYR B 1 156 ? 13.375 4.664 7.27 1 87.44 156 TYR B N 1
ATOM 4187 C CA . TYR B 1 156 ? 14.469 4.785 6.316 1 87.44 156 TYR B CA 1
ATOM 4188 C C . TYR B 1 156 ? 14.07 4.23 4.953 1 87.44 156 TYR B C 1
ATOM 4190 O O . TYR B 1 156 ? 13.586 3.1 4.855 1 87.44 156 TYR B O 1
ATOM 4198 N N . ALA B 1 157 ? 14.203 5.07 3.955 1 92.94 157 ALA B N 1
ATOM 4199 C CA . ALA B 1 157 ? 13.922 4.617 2.596 1 92.94 157 ALA B CA 1
ATOM 4200 C C . ALA B 1 157 ? 15.109 4.863 1.678 1 92.94 157 ALA B C 1
ATOM 4202 O O . ALA B 1 157 ? 15.852 5.836 1.854 1 92.94 157 ALA B O 1
ATOM 4203 N N . GLY B 1 158 ? 15.352 3.945 0.786 1 92.06 158 GLY B N 1
ATOM 4204 C CA . GLY B 1 158 ? 16.344 4.125 -0.258 1 92.06 158 GLY B CA 1
ATOM 4205 C C . GLY B 1 158 ? 15.742 4.422 -1.617 1 92.06 158 GLY B C 1
ATOM 4206 O O . GLY B 1 158 ? 14.602 4.031 -1.893 1 92.06 158 GLY B O 1
ATOM 4207 N N . VAL B 1 159 ? 16.531 5.133 -2.451 1 93.81 159 VAL B N 1
ATOM 4208 C CA . VAL B 1 159 ? 16.078 5.391 -3.816 1 93.81 159 VAL B CA 1
ATOM 4209 C C . VAL B 1 159 ? 17.25 5.242 -4.781 1 93.81 159 VAL B C 1
ATOM 4211 O O . VAL B 1 159 ? 18.391 5.566 -4.434 1 93.81 159 VAL B O 1
ATOM 4214 N N . ASP B 1 160 ? 16.953 4.691 -5.906 1 91.81 160 ASP B N 1
ATOM 4215 C CA . ASP B 1 160 ? 17.969 4.516 -6.938 1 91.81 160 ASP B CA 1
ATOM 4216 C C . ASP B 1 160 ? 17.344 4.383 -8.32 1 91.81 160 ASP B C 1
ATOM 4218 O O . ASP B 1 160 ? 16.203 3.936 -8.445 1 91.81 160 ASP B O 1
ATOM 4222 N N . PHE B 1 161 ? 18.094 4.824 -9.328 1 93 161 PHE B N 1
ATOM 4223 C CA . PHE B 1 161 ? 17.703 4.594 -10.711 1 93 161 PHE B CA 1
ATOM 4224 C C . PHE B 1 161 ? 18.422 3.383 -11.281 1 93 161 PHE B C 1
ATOM 4226 O O . PHE B 1 161 ? 19.609 3.186 -11.016 1 93 161 PHE B O 1
ATOM 4233 N N . VAL B 1 162 ? 17.703 2.611 -12 1 90.56 162 VAL B N 1
ATOM 4234 C CA . VAL B 1 162 ? 18.281 1.513 -12.766 1 90.56 162 VAL B CA 1
ATOM 4235 C C . VAL B 1 162 ? 18.172 1.808 -14.258 1 90.56 162 VAL B C 1
ATOM 4237 O O . VAL B 1 162 ? 17.078 2.07 -14.766 1 90.56 162 VAL B O 1
ATOM 4240 N N . GLY B 1 163 ? 19.25 1.629 -14.961 1 87.31 163 GLY B N 1
ATOM 4241 C CA . GLY B 1 163 ? 19.25 1.859 -16.406 1 87.31 163 GLY B CA 1
ATOM 4242 C C . GLY B 1 163 ? 20.5 2.568 -16.891 1 87.31 163 GLY B C 1
ATOM 4243 O O . GLY B 1 163 ? 21.453 2.754 -16.125 1 87.31 163 GLY B O 1
ATOM 4244 N N . PRO B 1 164 ? 20.656 2.875 -18.125 1 89.94 164 PRO B N 1
ATOM 4245 C CA . PRO B 1 164 ? 19.578 2.803 -19.109 1 89.94 164 PRO B CA 1
ATOM 4246 C C . PRO B 1 164 ? 19.281 1.373 -19.562 1 89.94 164 PRO B C 1
ATOM 4248 O O . PRO B 1 164 ? 20.203 0.565 -19.703 1 89.94 164 PRO B O 1
ATOM 4251 N N . LEU B 1 165 ? 18 1.113 -19.734 1 90.19 165 LEU B N 1
ATOM 4252 C CA . LEU B 1 165 ? 17.5 -0.129 -20.312 1 90.19 165 LEU B CA 1
ATOM 4253 C C . LEU B 1 165 ? 16.984 0.094 -21.719 1 90.19 165 LEU B C 1
ATOM 4255 O O . LEU B 1 165 ? 16.859 1.237 -22.172 1 90.19 165 LEU B O 1
ATOM 4259 N N . PRO B 1 166 ? 16.875 -0.989 -22.469 1 89.81 166 PRO B N 1
ATOM 4260 C CA . PRO B 1 166 ? 16.328 -0.806 -23.812 1 89.81 166 PRO B CA 1
ATOM 4261 C C . PRO B 1 166 ? 14.984 -0.062 -23.797 1 89.81 166 PRO B C 1
ATOM 4263 O O . PRO B 1 166 ? 14.148 -0.304 -22.922 1 89.81 166 PRO B O 1
ATOM 4266 N N . HIS B 1 167 ? 14.898 0.805 -24.766 1 92.44 167 HIS B N 1
ATOM 4267 C CA . HIS B 1 167 ? 13.695 1.626 -24.875 1 92.44 167 HIS B CA 1
ATOM 4268 C C . HIS B 1 167 ? 12.469 0.768 -25.141 1 92.44 167 HIS B C 1
ATOM 4270 O O . HIS B 1 167 ? 12.477 -0.073 -26.047 1 92.44 167 HIS B O 1
ATOM 4276 N N . THR B 1 168 ? 11.461 1.026 -24.375 1 92.19 168 THR B N 1
ATOM 4277 C CA . THR B 1 168 ? 10.25 0.231 -24.531 1 92.19 168 THR B CA 1
ATOM 4278 C C . THR B 1 168 ? 9.258 0.929 -25.453 1 92.19 168 THR B C 1
ATOM 4280 O O . THR B 1 168 ? 9.453 2.096 -25.812 1 92.19 168 THR B O 1
ATOM 4283 N N . ALA B 1 169 ? 8.242 0.215 -25.875 1 86.88 169 ALA B N 1
ATOM 4284 C CA . ALA B 1 169 ? 7.188 0.769 -26.719 1 86.88 169 ALA B CA 1
ATOM 4285 C C . ALA B 1 169 ? 6.453 1.903 -26.016 1 86.88 169 ALA B C 1
ATOM 4287 O O . ALA B 1 169 ? 5.984 2.846 -26.656 1 86.88 169 ALA B O 1
ATOM 4288 N N . SER B 1 170 ? 6.461 1.883 -24.688 1 88.19 170 SER B N 1
ATOM 4289 C CA . SER B 1 170 ? 5.793 2.916 -23.891 1 88.19 170 SER B CA 1
ATOM 4290 C C . SER B 1 170 ? 6.719 4.098 -23.641 1 88.19 170 SER B C 1
ATOM 4292 O O . SER B 1 170 ? 6.328 5.07 -22.984 1 88.19 170 SER B O 1
ATOM 4294 N N . GLY B 1 171 ? 7.934 4 -24.078 1 91.88 171 GLY B N 1
ATOM 4295 C CA . GLY B 1 171 ? 8.875 5.105 -24.016 1 91.88 171 GLY B CA 1
ATOM 4296 C C . GLY B 1 171 ? 9.719 5.09 -22.75 1 91.88 171 GLY B C 1
ATOM 4297 O O . GLY B 1 171 ? 10.375 6.082 -22.422 1 91.88 171 GLY B O 1
ATOM 4298 N N . ASN B 1 172 ? 9.719 4.031 -21.984 1 94.5 172 ASN B N 1
ATOM 4299 C CA . ASN B 1 172 ? 10.5 3.932 -20.75 1 94.5 172 ASN B CA 1
ATOM 4300 C C . ASN B 1 172 ? 11.914 3.445 -21.016 1 94.5 172 ASN B C 1
ATOM 4302 O O . ASN B 1 172 ? 12.133 2.605 -21.891 1 94.5 172 ASN B O 1
ATOM 4306 N N . SER B 1 173 ? 12.875 3.984 -20.281 1 95.69 173 SER B N 1
ATOM 4307 C CA . SER B 1 173 ? 14.266 3.561 -20.453 1 95.69 173 SER B CA 1
ATOM 4308 C C . SER B 1 173 ? 14.961 3.391 -19.094 1 95.69 173 SER B C 1
ATOM 4310 O O . SER B 1 173 ? 16.125 3.016 -19.047 1 95.69 173 SER B O 1
ATOM 4312 N N . TYR B 1 174 ? 14.258 3.73 -18.016 1 95.12 174 TYR B N 1
ATOM 4313 C CA . TYR B 1 174 ? 14.828 3.625 -16.672 1 95.12 174 TYR B CA 1
ATOM 4314 C C . TYR B 1 174 ? 13.812 3.031 -15.703 1 95.12 174 TYR B C 1
ATOM 4316 O O . TYR B 1 174 ? 12.609 3.004 -15.992 1 95.12 174 TYR B O 1
ATOM 4324 N N . ILE B 1 175 ? 14.359 2.471 -14.625 1 95 175 ILE B N 1
ATOM 4325 C CA . ILE B 1 175 ? 13.531 2.059 -13.492 1 95 175 ILE B CA 1
ATOM 4326 C C . ILE B 1 175 ? 13.922 2.859 -12.25 1 95 175 ILE B C 1
ATOM 4328 O O . ILE B 1 175 ? 15.109 3.004 -11.953 1 95 175 ILE B O 1
ATOM 4332 N N . LEU B 1 176 ? 13.016 3.502 -11.664 1 96.06 176 LEU B N 1
ATOM 4333 C CA . LEU B 1 176 ? 13.211 4.148 -10.367 1 96.06 176 LEU B CA 1
ATOM 4334 C C . LEU B 1 176 ? 12.719 3.252 -9.234 1 96.06 176 LEU B C 1
ATOM 4336 O O . LEU B 1 176 ? 11.57 2.799 -9.25 1 96.06 176 LEU B O 1
ATOM 4340 N N . VAL B 1 177 ? 13.578 2.99 -8.289 1 95.06 177 VAL B N 1
ATOM 4341 C CA . VAL B 1 177 ? 13.258 2.043 -7.223 1 95.06 177 VAL B CA 1
ATOM 4342 C C . VAL B 1 177 ? 13.328 2.742 -5.867 1 95.06 177 VAL B C 1
ATOM 4344 O O . VAL B 1 177 ? 14.32 3.416 -5.562 1 95.06 177 VAL B O 1
ATOM 4347 N N . PHE B 1 178 ? 12.234 2.668 -5.113 1 95.75 178 PHE B N 1
ATOM 4348 C CA . PHE B 1 178 ? 12.242 3.01 -3.695 1 95.75 178 PHE B CA 1
ATOM 4349 C C . PHE B 1 178 ? 12.172 1.754 -2.836 1 95.75 178 PHE B C 1
ATOM 4351 O O . PHE B 1 178 ? 11.43 0.822 -3.145 1 95.75 178 PHE B O 1
ATOM 4358 N N . VAL B 1 179 ? 12.992 1.729 -1.768 1 93.31 179 VAL B N 1
ATOM 4359 C CA . VAL B 1 179 ? 13.008 0.56 -0.894 1 93.31 179 VAL B CA 1
ATOM 4360 C C . VAL B 1 179 ? 12.836 0.998 0.559 1 93.31 179 VAL B C 1
ATOM 4362 O O . VAL B 1 179 ? 13.523 1.917 1.02 1 93.31 179 VAL B O 1
ATOM 4365 N N . ASP B 1 180 ? 11.898 0.423 1.213 1 92.69 180 ASP B N 1
ATOM 4366 C CA . ASP B 1 180 ? 11.789 0.58 2.66 1 92.69 180 ASP B CA 1
ATOM 4367 C C . ASP B 1 180 ? 12.789 -0.32 3.385 1 92.69 180 ASP B C 1
ATOM 4369 O O . ASP B 1 180 ? 12.773 -1.54 3.213 1 92.69 180 ASP B O 1
ATOM 4373 N N . TYR B 1 181 ? 13.539 0.209 4.254 1 85.38 181 TYR B N 1
ATOM 4374 C CA . TYR B 1 181 ? 14.617 -0.548 4.875 1 85.38 181 TYR B CA 1
ATOM 4375 C C . TYR B 1 181 ? 14.086 -1.458 5.977 1 85.38 181 TYR B C 1
ATOM 4377 O O . TYR B 1 181 ? 14.773 -2.393 6.402 1 85.38 181 TYR B O 1
ATOM 4385 N N . PHE B 1 182 ? 12.938 -1.202 6.445 1 85 182 PHE B N 1
ATOM 4386 C CA . PHE B 1 182 ? 12.375 -2.002 7.527 1 85 182 PHE B CA 1
ATOM 4387 C C . PHE B 1 182 ? 11.602 -3.193 6.973 1 85 182 PHE B C 1
ATOM 4389 O O . PHE B 1 182 ? 11.977 -4.344 7.203 1 85 182 PHE B O 1
ATOM 4396 N N . SER B 1 183 ? 10.578 -2.939 6.188 1 86.69 183 SER B N 1
ATOM 4397 C CA . SER B 1 183 ? 9.711 -3.992 5.676 1 86.69 183 SER B CA 1
ATOM 4398 C C . SER B 1 183 ? 10.289 -4.617 4.41 1 86.69 183 SER B C 1
ATOM 4400 O O . SER B 1 183 ? 9.844 -5.691 3.986 1 86.69 183 SER B O 1
ATOM 4402 N N . LYS B 1 184 ? 11.188 -3.918 3.736 1 88.38 184 LYS B N 1
ATOM 4403 C CA . LYS B 1 184 ? 11.789 -4.328 2.469 1 88.38 184 LYS B CA 1
ATOM 4404 C C . LYS B 1 184 ? 10.797 -4.184 1.32 1 88.38 184 LYS B C 1
ATOM 4406 O O . LYS B 1 184 ? 11.047 -4.66 0.212 1 88.38 184 LYS B O 1
ATOM 4411 N N . TRP B 1 185 ? 9.688 -3.537 1.606 1 93.88 185 TRP B N 1
ATOM 4412 C CA . TRP B 1 185 ? 8.742 -3.205 0.546 1 93.88 185 TRP B CA 1
ATOM 4413 C C . TRP B 1 185 ? 9.398 -2.336 -0.519 1 93.88 185 TRP B C 1
ATOM 4415 O O . TRP B 1 185 ? 10.188 -1.443 -0.199 1 93.88 185 TRP B O 1
ATOM 4425 N N . ILE B 1 186 ? 8.977 -2.596 -1.748 1 94.5 186 ILE B N 1
ATOM 4426 C CA . ILE B 1 186 ? 9.594 -1.843 -2.838 1 94.5 186 ILE B CA 1
ATOM 4427 C C . ILE B 1 186 ? 8.508 -1.11 -3.629 1 94.5 186 ILE B C 1
ATOM 4429 O O . ILE B 1 186 ? 7.402 -1.622 -3.797 1 94.5 186 ILE B O 1
ATOM 4433 N N . GLU B 1 187 ? 8.766 0.099 -3.979 1 96.81 187 GLU B N 1
ATOM 4434 C CA . GLU B 1 187 ? 8.039 0.833 -5.008 1 96.81 187 GLU B CA 1
ATOM 4435 C C . GLU B 1 187 ? 8.883 1.01 -6.266 1 96.81 187 GLU B C 1
ATOM 4437 O O . GLU B 1 187 ? 9.953 1.62 -6.215 1 96.81 187 GLU B O 1
ATOM 4442 N N . VAL B 1 188 ? 8.414 0.424 -7.387 1 95.12 188 VAL B N 1
ATOM 4443 C CA . VAL B 1 188 ? 9.18 0.403 -8.625 1 95.12 188 VAL B CA 1
ATOM 4444 C C . VAL B 1 188 ? 8.383 1.087 -9.742 1 95.12 188 VAL B C 1
ATOM 4446 O O . VAL B 1 188 ? 7.211 0.775 -9.953 1 95.12 188 VAL B O 1
ATOM 4449 N N . CYS B 1 189 ? 9.039 2.01 -10.422 1 95.12 189 CYS B N 1
ATOM 4450 C CA . CYS B 1 189 ? 8.398 2.758 -11.492 1 95.12 189 CYS B CA 1
ATOM 4451 C C . CYS B 1 189 ? 9.234 2.729 -12.766 1 95.12 189 CYS B C 1
ATOM 4453 O O . CYS B 1 189 ? 10.414 3.072 -12.742 1 95.12 189 CYS B O 1
ATOM 4455 N N . ALA B 1 190 ? 8.609 2.281 -13.867 1 94.62 190 ALA B N 1
ATOM 4456 C CA . ALA B 1 190 ? 9.234 2.482 -15.172 1 94.62 190 ALA B CA 1
ATOM 4457 C C . ALA B 1 190 ? 9.109 3.934 -15.625 1 94.62 190 ALA B C 1
ATOM 4459 O O . ALA B 1 190 ? 8.016 4.504 -15.602 1 94.62 190 ALA B O 1
ATOM 4460 N N . VAL B 1 191 ? 10.219 4.523 -15.969 1 96.12 191 VAL B N 1
ATOM 4461 C CA . VAL B 1 191 ? 10.18 5.945 -16.297 1 96.12 191 VAL B CA 1
ATOM 4462 C C . VAL B 1 191 ? 10.977 6.199 -17.578 1 96.12 191 VAL B C 1
ATOM 4464 O O . VAL B 1 191 ? 11.836 5.398 -17.953 1 96.12 191 VAL B O 1
ATOM 4467 N N . ARG B 1 192 ? 10.672 7.316 -18.203 1 94.62 192 ARG B N 1
ATOM 4468 C CA . ARG B 1 192 ? 11.297 7.664 -19.469 1 94.62 192 ARG B CA 1
ATOM 4469 C C . ARG B 1 192 ? 12.703 8.219 -19.25 1 94.62 192 ARG B C 1
ATOM 4471 O O . ARG B 1 192 ? 13.609 7.965 -20.047 1 94.62 192 ARG B O 1
ATOM 4478 N N . ASP B 1 193 ? 12.828 9.047 -18.125 1 94.44 193 ASP B N 1
ATOM 4479 C CA . ASP B 1 193 ? 14.07 9.766 -17.875 1 94.44 193 ASP B CA 1
ATOM 4480 C C . ASP B 1 193 ? 14.484 9.656 -16.406 1 94.44 193 ASP B C 1
ATOM 4482 O O . ASP B 1 193 ? 13.641 9.484 -15.531 1 94.44 193 ASP B O 1
ATOM 4486 N N . ALA B 1 194 ? 15.719 9.719 -16.25 1 94.88 194 ALA B N 1
ATOM 4487 C CA . ALA B 1 194 ? 16.266 9.734 -14.891 1 94.88 194 ALA B CA 1
ATOM 4488 C C . ALA B 1 194 ? 16.594 11.164 -14.453 1 94.88 194 ALA B C 1
ATOM 4490 O O . ALA B 1 194 ? 17.766 11.523 -14.352 1 94.88 194 ALA B O 1
ATOM 4491 N N . THR B 1 195 ? 15.609 11.93 -14.195 1 94.94 195 THR B N 1
ATOM 4492 C CA . THR B 1 195 ? 15.781 13.328 -13.82 1 94.94 195 THR B CA 1
ATOM 4493 C C . THR B 1 195 ? 15.297 13.57 -12.391 1 94.94 195 THR B C 1
ATOM 4495 O O . THR B 1 195 ? 14.594 12.734 -11.82 1 94.94 195 THR B O 1
ATOM 4498 N N . ALA B 1 196 ? 15.656 14.664 -11.891 1 93.56 196 ALA B N 1
ATOM 4499 C CA . ALA B 1 196 ? 15.227 15.07 -10.555 1 93.56 196 ALA B CA 1
ATOM 4500 C C . ALA B 1 196 ? 13.711 15.258 -10.5 1 93.56 196 ALA B C 1
ATOM 4502 O O . ALA B 1 196 ? 13.07 14.906 -9.508 1 93.56 196 ALA B O 1
ATOM 4503 N N . GLN B 1 197 ? 13.203 15.797 -11.539 1 92 197 GLN B N 1
ATOM 4504 C CA . GLN B 1 197 ? 11.766 16.047 -11.602 1 92 197 GLN B CA 1
ATOM 4505 C C . GLN B 1 197 ? 10.984 14.734 -11.523 1 92 197 GLN B C 1
ATOM 4507 O O . GLN B 1 197 ? 9.992 14.641 -10.805 1 92 197 GLN B O 1
ATOM 4512 N N . VAL B 1 198 ? 11.469 13.781 -12.273 1 93.62 198 VAL B N 1
ATOM 4513 C CA . VAL B 1 198 ? 10.82 12.477 -12.281 1 93.62 198 VAL B CA 1
ATOM 4514 C C . VAL B 1 198 ? 10.938 11.836 -10.906 1 93.62 198 VAL B C 1
ATOM 4516 O O . VAL B 1 198 ? 9.945 11.336 -10.367 1 93.62 198 VAL B O 1
ATOM 4519 N N . ALA B 1 199 ? 12.094 11.891 -10.344 1 94.94 199 ALA B N 1
ATOM 4520 C CA . ALA B 1 199 ? 12.32 11.305 -9.023 1 94.94 199 ALA B CA 1
ATOM 4521 C C . ALA B 1 199 ? 11.422 11.961 -7.973 1 94.94 199 ALA B C 1
ATOM 4523 O O . ALA B 1 199 ? 10.805 11.273 -7.156 1 94.94 199 ALA B O 1
ATOM 4524 N N . ALA B 1 200 ? 11.352 13.258 -8.031 1 92.25 200 ALA B N 1
ATOM 4525 C CA . ALA B 1 200 ? 10.547 14 -7.066 1 92.25 200 ALA B CA 1
ATOM 4526 C C . ALA B 1 200 ? 9.062 13.672 -7.223 1 92.25 200 ALA B C 1
ATOM 4528 O O . ALA B 1 200 ? 8.367 13.422 -6.23 1 92.25 200 ALA B O 1
ATOM 4529 N N . SER B 1 201 ? 8.617 13.641 -8.422 1 91.06 201 SER B N 1
ATOM 4530 C CA . SER B 1 201 ? 7.215 13.344 -8.695 1 91.06 201 SER B CA 1
ATOM 4531 C C . SER B 1 201 ? 6.848 11.938 -8.211 1 91.06 201 SER B C 1
ATOM 4533 O O . SER B 1 201 ? 5.812 11.75 -7.566 1 91.06 201 SER B O 1
ATOM 4535 N N . LYS B 1 202 ? 7.688 11.023 -8.508 1 94.31 202 LYS B N 1
ATOM 4536 C CA . LYS B 1 202 ? 7.414 9.641 -8.109 1 94.31 202 LYS B CA 1
ATOM 4537 C C . LYS B 1 202 ? 7.523 9.477 -6.598 1 94.31 202 LYS B C 1
ATOM 4539 O O . LYS B 1 202 ? 6.801 8.68 -6.004 1 94.31 202 LYS B O 1
ATOM 4544 N N . PHE B 1 203 ? 8.414 10.234 -5.996 1 94.19 203 PHE B N 1
ATOM 4545 C CA . PHE B 1 203 ? 8.508 10.211 -4.539 1 94.19 203 PHE B CA 1
ATOM 4546 C C . PHE B 1 203 ? 7.199 10.656 -3.904 1 94.19 203 PHE B C 1
ATOM 4548 O O . PHE B 1 203 ? 6.715 10.023 -2.963 1 94.19 203 PHE B O 1
ATOM 4555 N N . ILE B 1 204 ? 6.605 11.648 -4.414 1 90.25 204 ILE B N 1
ATOM 4556 C CA . ILE B 1 204 ? 5.363 12.195 -3.883 1 90.25 204 ILE B CA 1
ATOM 4557 C C . ILE B 1 204 ? 4.219 11.219 -4.137 1 90.25 204 ILE B C 1
ATOM 4559 O O . ILE B 1 204 ? 3.469 10.883 -3.217 1 90.25 204 ILE B O 1
ATOM 4563 N N . ASN B 1 205 ? 4.191 10.672 -5.297 1 90.62 205 ASN B N 1
ATOM 4564 C CA . ASN B 1 205 ? 3.043 9.883 -5.738 1 90.62 205 ASN B CA 1
ATOM 4565 C C . ASN B 1 205 ? 3.086 8.469 -5.184 1 90.62 205 ASN B C 1
ATOM 4567 O O . ASN B 1 205 ? 2.059 7.922 -4.773 1 90.62 205 ASN B O 1
ATOM 4571 N N . GLU B 1 206 ? 4.281 7.906 -5.164 1 93.5 206 GLU B N 1
ATOM 4572 C CA . GLU B 1 206 ? 4.371 6.473 -4.902 1 93.5 206 GLU B CA 1
ATOM 4573 C C . GLU B 1 206 ? 4.801 6.199 -3.463 1 93.5 206 GLU B C 1
ATOM 4575 O O . GLU B 1 206 ? 4.578 5.105 -2.938 1 93.5 206 GLU B O 1
ATOM 4580 N N . VAL B 1 207 ? 5.445 7.145 -2.871 1 94.44 207 VAL B N 1
ATOM 4581 C CA . VAL B 1 207 ? 5.93 6.91 -1.516 1 94.44 207 VAL B CA 1
ATOM 4582 C C . VAL B 1 207 ? 5.129 7.758 -0.527 1 94.44 207 VAL B C 1
ATOM 4584 O O . VAL B 1 207 ? 4.305 7.23 0.221 1 94.44 207 VAL B O 1
ATOM 4587 N N . PHE B 1 208 ? 5.133 9.055 -0.708 1 91.12 208 PHE B N 1
ATOM 4588 C CA . PHE B 1 208 ? 4.516 9.93 0.278 1 91.12 208 PHE B CA 1
ATOM 4589 C C . PHE B 1 208 ? 3.012 9.695 0.345 1 91.12 208 PHE B C 1
ATOM 4591 O O . PHE B 1 208 ? 2.459 9.484 1.426 1 91.12 208 PHE B O 1
ATOM 4598 N N . ALA B 1 209 ? 2.334 9.688 -0.742 1 92.06 209 ALA B N 1
ATOM 4599 C CA . ALA B 1 209 ? 0.876 9.609 -0.792 1 92.06 209 ALA B CA 1
ATOM 4600 C C . ALA B 1 209 ? 0.383 8.234 -0.346 1 92.06 209 ALA B C 1
ATOM 4602 O O . ALA B 1 209 ? -0.803 8.062 -0.056 1 92.06 209 ALA B O 1
ATOM 4603 N N . ARG B 1 210 ? 1.311 7.293 -0.294 1 94.19 210 ARG B N 1
ATOM 4604 C CA . ARG B 1 210 ? 0.891 5.93 0.018 1 94.19 210 ARG B CA 1
ATOM 4605 C C . ARG B 1 210 ? 1.375 5.512 1.402 1 94.19 210 ARG B C 1
ATOM 4607 O O . ARG B 1 210 ? 0.674 4.793 2.121 1 94.19 210 ARG B O 1
ATOM 4614 N N . HIS B 1 211 ? 2.559 5.996 1.703 1 93.81 211 HIS B N 1
ATOM 4615 C CA . HIS B 1 211 ? 3.189 5.449 2.898 1 93.81 211 HIS B CA 1
ATOM 4616 C C . HIS B 1 211 ? 3.541 6.551 3.891 1 93.81 211 HIS B C 1
ATOM 4618 O O . HIS B 1 211 ? 4.047 6.273 4.98 1 93.81 211 HIS B O 1
ATOM 4624 N N . GLY B 1 212 ? 3.277 7.812 3.557 1 90.25 212 GLY B N 1
ATOM 4625 C CA . GLY B 1 212 ? 3.727 8.922 4.383 1 90.25 212 GLY B CA 1
ATOM 4626 C C . GLY B 1 212 ? 5.168 9.312 4.117 1 90.25 212 GLY B C 1
ATOM 4627 O O . GLY B 1 212 ? 5.875 8.633 3.373 1 90.25 212 GLY B O 1
ATOM 4628 N N . ALA B 1 213 ? 5.535 10.367 4.723 1 86.38 213 ALA B N 1
ATOM 4629 C CA . ALA B 1 213 ? 6.902 10.844 4.539 1 86.38 213 ALA B CA 1
ATOM 4630 C C . ALA B 1 213 ? 7.887 10.008 5.344 1 86.38 213 ALA B C 1
ATOM 4632 O O . ALA B 1 213 ? 7.738 9.859 6.562 1 86.38 213 ALA B O 1
ATOM 4633 N N . PRO B 1 214 ? 8.914 9.492 4.602 1 90.12 214 PRO B N 1
ATOM 4634 C CA . PRO B 1 214 ? 9.984 8.844 5.367 1 90.12 214 PRO B CA 1
ATOM 4635 C C . PRO B 1 214 ? 10.797 9.836 6.191 1 90.12 214 PRO B C 1
ATOM 4637 O O . PRO B 1 214 ? 10.961 10.992 5.793 1 90.12 214 PRO B O 1
ATOM 4640 N N . ARG B 1 215 ? 11.312 9.383 7.242 1 86.06 215 ARG B N 1
ATOM 4641 C CA . ARG B 1 215 ? 12.18 10.242 8.039 1 86.06 215 ARG B CA 1
ATOM 4642 C C . ARG B 1 215 ? 13.5 10.5 7.324 1 86.06 215 ARG B C 1
ATOM 4644 O O . ARG B 1 215 ? 13.977 11.633 7.277 1 86.06 215 ARG B O 1
ATOM 4651 N N . TYR B 1 216 ? 14.008 9.422 6.75 1 88.62 216 TYR B N 1
ATOM 4652 C CA . TYR B 1 216 ? 15.281 9.523 6.047 1 88.62 216 TYR B CA 1
ATOM 4653 C C . TYR B 1 216 ? 15.188 8.914 4.652 1 88.62 216 TYR B C 1
ATOM 4655 O O . TYR B 1 216 ? 14.656 7.812 4.484 1 88.62 216 TYR B O 1
ATOM 4663 N N . LEU B 1 217 ? 15.617 9.617 3.707 1 91.88 217 LEU B N 1
ATOM 4664 C CA . LEU B 1 217 ? 15.766 9.07 2.361 1 91.88 217 LEU B CA 1
ATOM 4665 C C . LEU B 1 217 ? 17.234 8.977 1.974 1 91.88 217 LEU B C 1
ATOM 4667 O O . LEU B 1 217 ? 17.969 9.961 2.053 1 91.88 217 LEU B O 1
ATOM 4671 N N . ILE B 1 218 ? 17.641 7.828 1.6 1 89.69 218 ILE B N 1
ATOM 4672 C CA . ILE B 1 218 ? 19.047 7.547 1.301 1 89.69 218 ILE B CA 1
ATOM 4673 C C . ILE B 1 218 ? 19.219 7.34 -0.202 1 89.69 218 ILE B C 1
ATOM 4675 O O . ILE B 1 218 ? 18.469 6.582 -0.821 1 89.69 218 ILE B O 1
ATOM 4679 N N . SER B 1 219 ? 20.094 8.023 -0.833 1 89.94 219 SER B N 1
ATOM 4680 C CA . SER B 1 219 ? 20.406 7.852 -2.248 1 89.94 219 SER B CA 1
ATOM 4681 C C . SER B 1 219 ? 21.906 8 -2.508 1 89.94 219 SER B C 1
ATOM 4683 O O . SER B 1 219 ? 22.656 8.422 -1.627 1 89.94 219 SER B O 1
ATOM 4685 N N . ASP B 1 220 ? 22.297 7.559 -3.641 1 84.56 220 ASP B N 1
ATOM 4686 C CA . ASP B 1 220 ? 23.672 7.859 -4.074 1 84.56 220 ASP B CA 1
ATOM 4687 C C . ASP B 1 220 ? 23.797 9.32 -4.52 1 84.56 220 ASP B C 1
ATOM 4689 O O . ASP B 1 220 ? 22.859 10.109 -4.332 1 84.56 220 ASP B O 1
ATOM 4693 N N . ARG B 1 221 ? 24.922 9.672 -4.98 1 83.81 221 ARG B N 1
ATOM 4694 C CA . ARG B 1 221 ? 25.172 11.07 -5.336 1 83.81 221 ARG B CA 1
ATOM 4695 C C . ARG B 1 221 ? 24.922 11.305 -6.824 1 83.81 221 ARG B C 1
ATOM 4697 O O . ARG B 1 221 ? 25.594 12.141 -7.438 1 83.81 221 ARG B O 1
ATOM 4704 N N . GLY B 1 222 ? 24.078 10.516 -7.363 1 85.69 222 GLY B N 1
ATOM 4705 C CA . GLY B 1 222 ? 23.734 10.758 -8.758 1 85.69 222 GLY B CA 1
ATOM 4706 C C . GLY B 1 222 ? 23.062 12.094 -8.984 1 85.69 222 GLY B C 1
ATOM 4707 O O . GLY B 1 222 ? 22.359 12.602 -8.102 1 85.69 222 GLY B O 1
ATOM 4708 N N . SER B 1 223 ? 23.156 12.656 -10.062 1 86.81 223 SER B N 1
ATOM 4709 C CA . SER B 1 223 ? 22.719 14.008 -10.398 1 86.81 223 SER B CA 1
ATOM 4710 C C . SER B 1 223 ? 21.234 14.203 -10.109 1 86.81 223 SER B C 1
ATOM 4712 O O . SER B 1 223 ? 20.828 15.25 -9.617 1 86.81 223 SER B O 1
ATOM 4714 N N . PRO B 1 224 ? 20.406 13.203 -10.391 1 90.5 224 PRO B N 1
ATOM 4715 C CA . PRO B 1 224 ? 19 13.422 -10.109 1 90.5 224 PRO B CA 1
ATOM 4716 C C . PRO B 1 224 ? 18.719 13.633 -8.625 1 90.5 224 PRO B C 1
ATOM 4718 O O . PRO B 1 224 ? 17.734 14.297 -8.258 1 90.5 224 PRO B O 1
ATOM 4721 N N . PHE B 1 225 ? 19.531 13.125 -7.766 1 91.56 225 PHE B N 1
ATOM 4722 C CA . PHE B 1 225 ? 19.234 13.125 -6.34 1 91.56 225 PHE B CA 1
ATOM 4723 C C . PHE B 1 225 ? 19.922 14.281 -5.637 1 91.56 225 PHE B C 1
ATOM 4725 O O . PHE B 1 225 ? 19.562 14.633 -4.512 1 91.56 225 PHE B O 1
ATOM 4732 N N . VAL B 1 226 ? 20.891 14.805 -6.227 1 87.75 226 VAL B N 1
ATOM 4733 C CA . VAL B 1 226 ? 21.609 15.914 -5.59 1 87.75 226 VAL B CA 1
ATOM 4734 C C . VAL B 1 226 ? 21.125 17.234 -6.172 1 87.75 226 VAL B C 1
ATOM 4736 O O . VAL B 1 226 ? 21.641 18.297 -5.824 1 87.75 226 VAL B O 1
ATOM 4739 N N . SER B 1 227 ? 20.125 17.281 -6.832 1 88.62 227 SER B N 1
ATOM 4740 C CA . SER B 1 227 ? 19.547 18.484 -7.422 1 88.62 227 SER B CA 1
ATOM 4741 C C . SER B 1 227 ? 18.812 19.312 -6.371 1 88.62 227 SER B C 1
ATOM 4743 O O . SER B 1 227 ? 18.312 18.766 -5.379 1 88.62 227 SER B O 1
ATOM 4745 N N . GLU B 1 228 ? 18.719 20.562 -6.641 1 86.94 228 GLU B N 1
ATOM 4746 C CA . GLU B 1 228 ? 18 21.484 -5.758 1 86.94 228 GLU B CA 1
ATOM 4747 C C . GLU B 1 228 ? 16.516 21.125 -5.688 1 86.94 228 GLU B C 1
ATOM 4749 O O . GLU B 1 228 ? 15.906 21.219 -4.625 1 86.94 228 GLU B O 1
ATOM 4754 N N . LEU B 1 229 ? 16.062 20.766 -6.762 1 85.44 229 LEU B N 1
ATOM 4755 C CA . LEU B 1 229 ? 14.641 20.422 -6.824 1 85.44 229 LEU B CA 1
ATOM 4756 C C . LEU B 1 229 ? 14.336 19.234 -5.906 1 85.44 229 LEU B C 1
ATOM 4758 O O . LEU B 1 229 ? 13.406 19.312 -5.094 1 85.44 229 LEU B O 1
ATOM 4762 N N . PHE B 1 230 ? 15.078 18.234 -6.043 1 90.75 230 PHE B N 1
ATOM 4763 C CA . PHE B 1 230 ? 14.836 17.031 -5.25 1 90.75 230 PHE B CA 1
ATOM 4764 C C . PHE B 1 230 ? 15.023 17.328 -3.764 1 90.75 230 PHE B C 1
ATOM 4766 O O . PHE B 1 230 ? 14.203 16.922 -2.939 1 90.75 230 PHE B O 1
ATOM 4773 N N . GLU B 1 231 ? 15.953 18.078 -3.461 1 87.62 231 GLU B N 1
ATOM 4774 C CA . GLU B 1 231 ? 16.219 18.453 -2.074 1 87.62 231 GLU B CA 1
ATOM 4775 C C . GLU B 1 231 ? 15.078 19.297 -1.51 1 87.62 231 GLU B C 1
ATOM 4777 O O . GLU B 1 231 ? 14.688 19.141 -0.351 1 87.62 231 GLU B O 1
ATOM 4782 N N . SER B 1 232 ? 14.656 20.141 -2.303 1 85.94 232 SER B N 1
ATOM 4783 C CA . SER B 1 232 ? 13.57 21.016 -1.878 1 85.94 232 SER B CA 1
ATOM 4784 C C . SER B 1 232 ? 12.297 20.219 -1.598 1 85.94 232 SER B C 1
ATOM 4786 O O . SER B 1 232 ? 11.602 20.484 -0.618 1 85.94 232 SER B O 1
ATOM 4788 N N . VAL B 1 233 ? 12.023 19.266 -2.439 1 86.88 233 VAL B N 1
ATOM 4789 C CA . VAL B 1 233 ? 10.844 18.438 -2.264 1 86.88 233 VAL B CA 1
ATOM 4790 C C . VAL B 1 233 ? 10.961 17.625 -0.969 1 86.88 233 VAL B C 1
ATOM 4792 O O . VAL B 1 233 ? 10.016 17.562 -0.183 1 86.88 233 VAL B O 1
ATOM 4795 N N . LEU B 1 234 ? 12.102 17.078 -0.713 1 87.69 234 LEU B N 1
ATOM 4796 C CA . LEU B 1 234 ? 12.312 16.281 0.5 1 87.69 234 LEU B CA 1
ATOM 4797 C C . LEU B 1 234 ? 12.141 17.156 1.743 1 87.69 234 LEU B C 1
ATOM 4799 O O . LEU B 1 234 ? 11.461 16.766 2.691 1 87.69 234 LEU B O 1
ATOM 4803 N N . SER B 1 235 ? 12.703 18.297 1.621 1 80.88 235 SER B N 1
ATOM 4804 C CA . SER B 1 235 ? 12.633 19.219 2.754 1 80.88 235 SER B CA 1
ATOM 4805 C C . SER B 1 235 ? 11.195 19.656 3.021 1 80.88 235 SER B C 1
ATOM 4807 O O . SER B 1 235 ? 10.773 19.719 4.176 1 80.88 235 SER B O 1
ATOM 4809 N N . THR B 1 236 ? 10.508 19.859 1.987 1 80.12 236 THR B N 1
ATOM 4810 C CA . THR B 1 236 ? 9.125 20.297 2.105 1 80.12 236 THR B CA 1
ATOM 4811 C C . THR B 1 236 ? 8.266 19.203 2.73 1 80.12 236 THR B C 1
ATOM 4813 O O . THR B 1 236 ? 7.324 19.5 3.475 1 80.12 236 THR B O 1
ATOM 4816 N N . LEU B 1 237 ? 8.648 18.016 2.473 1 83 237 LEU B N 1
ATOM 4817 C CA . LEU B 1 237 ? 7.867 16.891 2.992 1 83 237 LEU B CA 1
ATOM 4818 C C . LEU B 1 237 ? 8.398 16.453 4.352 1 83 237 LEU B C 1
ATOM 4820 O O . LEU B 1 237 ? 7.867 15.516 4.949 1 83 237 LEU B O 1
ATOM 4824 N N . GLY B 1 238 ? 9.438 17.078 4.805 1 78.19 238 GLY B N 1
ATOM 4825 C CA . GLY B 1 238 ? 9.953 16.828 6.141 1 78.19 238 GLY B CA 1
ATOM 4826 C C . GLY B 1 238 ? 10.945 15.68 6.188 1 78.19 238 GLY B C 1
ATOM 4827 O O . GLY B 1 238 ? 11.305 15.211 7.27 1 78.19 238 GLY B O 1
ATOM 4828 N N . SER B 1 239 ? 11.344 15.195 5.07 1 86.75 239 SER B N 1
ATOM 4829 C CA . SER B 1 239 ? 12.297 14.094 5.012 1 86.75 239 SER B CA 1
ATOM 4830 C C . SER B 1 239 ? 13.727 14.602 4.984 1 86.75 239 SER B C 1
ATOM 4832 O O . SER B 1 239 ? 14.023 15.617 4.34 1 86.75 239 SER B O 1
ATOM 4834 N N . THR B 1 240 ? 14.609 13.906 5.672 1 87.44 240 THR B N 1
ATOM 4835 C CA . THR B 1 240 ? 16.031 14.227 5.637 1 87.44 240 THR B CA 1
ATOM 4836 C C . THR B 1 240 ? 16.75 13.375 4.582 1 87.44 240 THR B C 1
ATOM 4838 O O . THR B 1 240 ? 16.609 12.156 4.566 1 87.44 240 THR B O 1
ATOM 4841 N N . HIS B 1 241 ? 17.469 14.086 3.766 1 90.81 241 HIS B N 1
ATOM 4842 C CA . HIS B 1 241 ? 18.203 13.398 2.703 1 90.81 241 HIS B CA 1
ATOM 4843 C C . HIS B 1 241 ? 19.578 12.961 3.176 1 90.81 241 HIS B C 1
ATOM 4845 O O . HIS B 1 241 ? 20.359 13.773 3.697 1 90.81 241 HIS B O 1
ATOM 4851 N N . ARG B 1 242 ? 19.859 11.734 3.039 1 86.75 242 ARG B N 1
ATOM 4852 C CA . ARG B 1 242 ? 21.172 11.195 3.365 1 86.75 242 ARG B CA 1
ATOM 4853 C C . ARG B 1 242 ? 21.859 10.633 2.125 1 86.75 242 ARG B C 1
ATOM 4855 O O . ARG B 1 242 ? 21.328 9.734 1.465 1 86.75 242 ARG B O 1
ATOM 4862 N N . LEU B 1 243 ? 23 11.156 1.843 1 85.19 243 LEU B N 1
ATOM 4863 C CA . LEU B 1 243 ? 23.734 10.734 0.653 1 85.19 243 LEU B CA 1
ATOM 4864 C C . LEU B 1 243 ? 24.797 9.695 1.005 1 85.19 243 LEU B C 1
ATOM 4866 O O . LEU B 1 243 ? 25.469 9.812 2.033 1 85.19 243 LEU B O 1
ATOM 4870 N N . THR B 1 244 ? 24.859 8.672 0.211 1 76.81 244 THR B N 1
ATOM 4871 C CA . THR B 1 244 ? 25.859 7.645 0.432 1 76.81 244 THR B CA 1
ATOM 4872 C C . THR B 1 244 ? 27.172 8.023 -0.245 1 76.81 244 THR B C 1
ATOM 4874 O O . THR B 1 244 ? 27.188 8.82 -1.181 1 76.81 244 THR B O 1
ATOM 4877 N N . THR B 1 245 ? 28.297 7.73 0.492 1 60.5 245 THR B N 1
ATOM 4878 C CA . THR B 1 245 ? 29.609 7.957 -0.13 1 60.5 245 THR B CA 1
ATOM 4879 C C . THR B 1 245 ? 29.922 6.855 -1.139 1 60.5 245 THR B C 1
ATOM 4881 O O . THR B 1 245 ? 29.422 5.734 -1.013 1 60.5 245 THR B O 1
ATOM 4884 N N . ALA B 1 246 ? 30.531 7.223 -2.43 1 51.31 246 ALA B N 1
ATOM 4885 C CA . ALA B 1 246 ? 30.938 6.316 -3.504 1 51.31 246 ALA B CA 1
ATOM 4886 C C . ALA B 1 246 ? 31.438 4.988 -2.943 1 51.31 246 ALA B C 1
ATOM 4888 O O . ALA B 1 246 ? 31.156 3.928 -3.514 1 51.31 246 ALA B O 1
ATOM 4889 N N . TYR B 1 247 ? 32.375 5.055 -2.072 1 43.31 247 TYR B N 1
ATOM 4890 C CA . TYR B 1 247 ? 33.094 3.875 -1.598 1 43.31 247 TYR B CA 1
ATOM 4891 C C . TYR B 1 247 ? 32.188 2.996 -0.741 1 43.31 247 TYR B C 1
ATOM 4893 O O . TYR B 1 247 ? 32.5 1.828 -0.495 1 43.31 247 TYR B O 1
ATOM 4901 N N . HIS B 1 248 ? 31.172 3.391 -0.236 1 47.19 248 HIS B N 1
ATOM 4902 C CA . HIS B 1 248 ? 30.406 2.584 0.707 1 47.19 248 HIS B CA 1
ATOM 4903 C C . HIS B 1 248 ? 29.047 2.193 0.124 1 47.19 248 HIS B C 1
ATOM 4905 O O . HIS B 1 248 ? 28.016 2.574 0.658 1 47.19 248 HIS B O 1
ATOM 4911 N N . LEU B 1 249 ? 29.141 1.771 -1.089 1 45.91 249 LEU B N 1
ATOM 4912 C CA . LEU B 1 249 ? 28.016 1.269 -1.871 1 45.91 249 LEU B CA 1
ATOM 4913 C C . LEU B 1 249 ? 27.25 0.19 -1.104 1 45.91 249 LEU B C 1
ATOM 4915 O O . LEU B 1 249 ? 26.141 -0.19 -1.488 1 45.91 249 LEU B O 1
ATOM 4919 N N . GLN B 1 250 ? 28.031 -0.579 -0.281 1 44.19 250 GLN B N 1
ATOM 4920 C CA . GLN B 1 250 ? 27.547 -1.838 0.284 1 44.19 250 GLN B CA 1
ATOM 4921 C C . GLN B 1 250 ? 26.219 -1.649 1.014 1 44.19 250 GLN B C 1
ATOM 4923 O O . GLN B 1 250 ? 25.484 -2.613 1.232 1 44.19 250 GLN B O 1
ATOM 4928 N N . THR B 1 251 ? 26.172 -0.511 1.602 1 46.78 251 THR B N 1
ATOM 4929 C CA . THR B 1 251 ? 25.031 -0.314 2.49 1 46.78 251 THR B CA 1
ATOM 4930 C C . THR B 1 251 ? 23.719 -0.363 1.708 1 46.78 251 THR B C 1
ATOM 4932 O O . THR B 1 251 ? 22.641 -0.303 2.297 1 46.78 251 THR B O 1
ATOM 4935 N N . ASN B 1 252 ? 23.625 -0.574 0.388 1 58.25 252 ASN B N 1
ATOM 4936 C CA . ASN B 1 252 ? 22.391 0.02 -0.12 1 58.25 252 ASN B CA 1
ATOM 4937 C C . ASN B 1 252 ? 21.312 -1.04 -0.38 1 58.25 252 ASN B C 1
ATOM 4939 O O . ASN B 1 252 ? 21.516 -1.942 -1.194 1 58.25 252 ASN B O 1
ATOM 4943 N N . ALA B 1 253 ? 20.609 -1.541 0.693 1 64.5 253 ALA B N 1
ATOM 4944 C CA . ALA B 1 253 ? 19.375 -2.305 0.515 1 64.5 253 ALA B CA 1
ATOM 4945 C C . ALA B 1 253 ? 18.812 -2.119 -0.893 1 64.5 253 ALA B C 1
ATOM 4947 O O . ALA B 1 253 ? 18.328 -3.074 -1.504 1 64.5 253 ALA B O 1
ATOM 4948 N N . THR B 1 254 ? 19.234 -1.109 -1.482 1 75 254 THR B N 1
ATOM 4949 C CA . THR B 1 254 ? 18.703 -0.814 -2.807 1 75 254 THR B CA 1
ATOM 4950 C C . THR B 1 254 ? 19.469 -1.578 -3.883 1 75 254 THR B C 1
ATOM 4952 O O . THR B 1 254 ? 18.891 -2.027 -4.871 1 75 254 THR B O 1
ATOM 4955 N N . GLU B 1 255 ? 20.812 -1.796 -3.637 1 73.75 255 GLU B N 1
ATOM 4956 C CA . GLU B 1 255 ? 21.625 -2.506 -4.617 1 73.75 255 GLU B CA 1
ATOM 4957 C C . GLU B 1 255 ? 21.203 -3.971 -4.727 1 73.75 255 GLU B C 1
ATOM 4959 O O . GLU B 1 255 ? 21.125 -4.516 -5.828 1 73.75 255 GLU B O 1
ATOM 4964 N N . ARG B 1 256 ? 20.969 -4.555 -3.641 1 74 256 ARG B N 1
ATOM 4965 C CA . ARG B 1 256 ? 20.531 -5.949 -3.652 1 74 256 ARG B CA 1
ATOM 4966 C C . ARG B 1 256 ? 19.188 -6.098 -4.359 1 74 256 ARG B C 1
ATOM 4968 O O . ARG B 1 256 ? 19 -7.023 -5.152 1 74 256 ARG B O 1
ATOM 4975 N N . VAL B 1 257 ? 18.312 -5.188 -4.027 1 81.5 257 VAL B N 1
ATOM 4976 C CA . VAL B 1 257 ? 17 -5.211 -4.672 1 81.5 257 VAL B CA 1
ATOM 4977 C C . VAL B 1 257 ? 17.156 -5.012 -6.18 1 81.5 257 VAL B C 1
ATOM 4979 O O . VAL B 1 257 ? 16.531 -5.715 -6.973 1 81.5 257 VAL B O 1
ATOM 4982 N N . ASN B 1 258 ? 18.031 -4.082 -6.535 1 82 258 ASN B N 1
ATOM 4983 C CA . ASN B 1 258 ? 18.234 -3.801 -7.953 1 82 258 ASN B CA 1
ATOM 4984 C C . ASN B 1 258 ? 18.797 -5.016 -8.688 1 82 258 ASN B C 1
ATOM 4986 O O . ASN B 1 258 ? 18.406 -5.289 -9.828 1 82 258 ASN B O 1
ATOM 4990 N N . ARG B 1 259 ? 19.672 -5.691 -8.016 1 81.44 259 ARG B N 1
ATOM 4991 C CA . ARG B 1 259 ? 20.219 -6.906 -8.609 1 81.44 259 ARG B CA 1
ATOM 4992 C C . ARG B 1 259 ? 19.125 -7.949 -8.828 1 81.44 259 ARG B C 1
ATOM 4994 O O . ARG B 1 259 ? 19.047 -8.562 -9.898 1 81.44 259 ARG B O 1
ATOM 5001 N N . THR B 1 260 ? 18.375 -8.156 -7.824 1 82.25 260 THR B N 1
ATOM 5002 C CA . THR B 1 260 ? 17.281 -9.117 -7.906 1 82.25 260 THR B CA 1
ATOM 5003 C C . THR B 1 260 ? 16.281 -8.703 -8.984 1 82.25 260 THR B C 1
ATOM 5005 O O . THR B 1 260 ? 15.82 -9.539 -9.766 1 82.25 260 THR B O 1
ATOM 5008 N N . LEU B 1 261 ? 16 -7.422 -9.008 1 84.25 261 LEU B N 1
ATOM 5009 C CA . LEU B 1 261 ? 15.062 -6.887 -9.992 1 84.25 261 LEU B CA 1
ATOM 5010 C C . LEU B 1 261 ? 15.578 -7.098 -11.414 1 84.25 261 LEU B C 1
ATOM 5012 O O . LEU B 1 261 ? 14.844 -7.57 -12.281 1 84.25 261 LEU B O 1
ATOM 5016 N N . LYS B 1 262 ? 16.828 -6.836 -11.609 1 82.69 262 LYS B N 1
ATOM 5017 C CA . LYS B 1 262 ? 17.438 -7 -12.93 1 82.69 262 LYS B CA 1
ATOM 5018 C C . LYS B 1 262 ? 17.422 -8.461 -13.359 1 82.69 262 LYS B C 1
ATOM 5020 O O . LYS B 1 262 ? 17.109 -8.766 -14.516 1 82.69 262 LYS B O 1
ATOM 5025 N N . THR B 1 263 ? 17.734 -9.266 -12.422 1 81.19 263 THR B N 1
ATOM 5026 C CA . THR B 1 263 ? 17.75 -10.695 -12.719 1 81.19 263 THR B CA 1
ATOM 5027 C C . THR B 1 263 ? 16.359 -11.188 -13.086 1 81.19 263 THR B C 1
ATOM 5029 O O . THR B 1 263 ? 16.188 -11.945 -14.039 1 81.19 263 THR B O 1
ATOM 5032 N N . ALA B 1 264 ? 15.398 -10.766 -12.352 1 82.5 264 ALA B N 1
ATOM 5033 C CA . ALA B 1 264 ? 14.016 -11.156 -12.633 1 82.5 264 ALA B CA 1
ATOM 5034 C C . ALA B 1 264 ? 13.555 -10.633 -13.992 1 82.5 264 ALA B C 1
ATOM 5036 O O . ALA B 1 264 ? 12.906 -11.352 -14.75 1 82.5 264 ALA B O 1
ATOM 5037 N N . ILE B 1 265 ? 13.93 -9.414 -14.273 1 82.06 265 ILE B N 1
ATOM 5038 C CA . ILE B 1 265 ? 13.539 -8.812 -15.547 1 82.06 265 ILE B CA 1
ATOM 5039 C C . ILE B 1 265 ? 14.164 -9.578 -16.703 1 82.06 265 ILE B C 1
ATOM 5041 O O . ILE B 1 265 ? 13.492 -9.898 -17.688 1 82.06 265 ILE B O 1
ATOM 5045 N N . ARG B 1 266 ? 15.398 -9.883 -16.547 1 80.81 266 ARG B N 1
ATOM 5046 C CA . ARG B 1 266 ? 16.109 -10.617 -17.578 1 80.81 266 ARG B CA 1
ATOM 5047 C C . ARG B 1 266 ? 15.469 -11.977 -17.828 1 80.81 266 ARG B C 1
ATOM 5049 O O . ARG B 1 266 ? 15.438 -12.445 -18.969 1 80.81 266 ARG B O 1
ATOM 5056 N N . ALA B 1 267 ? 15.008 -12.539 -16.812 1 80.56 267 ALA B N 1
ATOM 5057 C CA . ALA B 1 267 ? 14.406 -13.867 -16.906 1 80.56 267 ALA B CA 1
ATOM 5058 C C . ALA B 1 267 ? 13.141 -13.836 -17.766 1 80.56 267 ALA B C 1
ATOM 5060 O O . ALA B 1 267 ? 12.773 -14.836 -18.375 1 80.56 267 ALA B O 1
ATOM 5061 N N . TYR B 1 268 ? 12.5 -12.758 -17.875 1 77.81 268 TYR B N 1
ATOM 5062 C CA . TYR B 1 268 ? 11.219 -12.711 -18.562 1 77.81 268 TYR B CA 1
ATOM 5063 C C . TYR B 1 268 ? 11.352 -12.039 -19.922 1 77.81 268 TYR B C 1
ATOM 5065 O O . TYR B 1 268 ? 10.531 -12.266 -20.812 1 77.81 268 TYR B O 1
ATOM 5073 N N . VAL B 1 269 ? 12.25 -11.164 -20.141 1 76.69 269 VAL B N 1
ATOM 5074 C CA . VAL B 1 269 ? 12.383 -10.391 -21.375 1 76.69 269 VAL B CA 1
ATOM 5075 C C . VAL B 1 269 ? 13.023 -11.25 -22.453 1 76.69 269 VAL B C 1
ATOM 5077 O O . VAL B 1 269 ? 12.727 -11.094 -23.641 1 76.69 269 VAL B O 1
ATOM 5080 N N . GLY B 1 270 ? 13.609 -12.305 -22.188 1 65.12 270 GLY B N 1
ATOM 5081 C CA . GLY B 1 270 ? 14.266 -13.125 -23.188 1 65.12 270 GLY B CA 1
ATOM 5082 C C . GLY B 1 270 ? 14.922 -12.312 -24.281 1 65.12 270 GLY B C 1
ATOM 5083 O O . GLY B 1 270 ? 15.758 -11.445 -24 1 65.12 270 GLY B O 1
ATOM 5084 N N . ASP B 1 271 ? 14.344 -12.492 -25.484 1 65.25 271 ASP B N 1
ATOM 5085 C CA . ASP B 1 271 ? 14.875 -11.812 -26.656 1 65.25 271 ASP B CA 1
ATOM 5086 C C . ASP B 1 271 ? 14.148 -10.484 -26.891 1 65.25 271 ASP B C 1
ATOM 5088 O O . ASP B 1 271 ? 14.594 -9.672 -27.703 1 65.25 271 ASP B O 1
ATOM 5092 N N . LYS B 1 272 ? 13.078 -10.289 -26.266 1 69.88 272 LYS B N 1
ATOM 5093 C CA . LYS B 1 272 ? 12.32 -9.047 -26.438 1 69.88 272 LYS B CA 1
ATOM 5094 C C . LYS B 1 272 ? 12.703 -8.023 -25.375 1 69.88 272 LYS B C 1
ATOM 5096 O O . LYS B 1 272 ? 11.891 -7.684 -24.5 1 69.88 272 LYS B O 1
ATOM 5101 N N . HIS B 1 273 ? 13.766 -7.406 -25.641 1 75.69 273 HIS B N 1
ATOM 5102 C CA . HIS B 1 273 ? 14.398 -6.57 -24.625 1 75.69 273 HIS B CA 1
ATOM 5103 C C . HIS B 1 273 ? 13.609 -5.285 -24.406 1 75.69 273 HIS B C 1
ATOM 5105 O O . HIS B 1 273 ? 13.734 -4.648 -23.359 1 75.69 273 HIS B O 1
ATOM 5111 N N . ALA B 1 274 ? 12.625 -5.074 -25.328 1 78.5 274 ALA B N 1
ATOM 5112 C CA . ALA B 1 274 ? 11.93 -3.795 -25.25 1 78.5 274 ALA B CA 1
ATOM 5113 C C . ALA B 1 274 ? 10.586 -3.949 -24.531 1 78.5 274 ALA B C 1
ATOM 5115 O O . ALA B 1 274 ? 9.773 -3.021 -24.516 1 78.5 274 ALA B O 1
ATOM 5116 N N . SER B 1 275 ? 10.367 -5.027 -23.844 1 83.06 275 SER B N 1
ATOM 5117 C CA . SER B 1 275 ? 9.062 -5.215 -23.219 1 83.06 275 SER B CA 1
ATOM 5118 C C . SER B 1 275 ? 9.203 -5.441 -21.719 1 83.06 275 SER B C 1
ATOM 5120 O O . SER B 1 275 ? 8.297 -5.98 -21.078 1 83.06 275 SER B O 1
ATOM 5122 N N . TRP B 1 276 ? 10.305 -4.941 -21.219 1 86.44 276 TRP B N 1
ATOM 5123 C CA . TRP B 1 276 ? 10.617 -5.246 -19.812 1 86.44 276 TRP B CA 1
ATOM 5124 C C . TRP B 1 276 ? 9.602 -4.59 -18.891 1 86.44 276 TRP B C 1
ATOM 5126 O O . TRP B 1 276 ? 9.336 -5.105 -17.797 1 86.44 276 TRP B O 1
ATOM 5136 N N . ASP B 1 277 ? 9.039 -3.461 -19.266 1 87.94 277 ASP B N 1
ATOM 5137 C CA . ASP B 1 277 ? 8.148 -2.717 -18.375 1 87.94 277 ASP B CA 1
ATOM 5138 C C . ASP B 1 277 ? 6.785 -3.4 -18.266 1 87.94 277 ASP B C 1
ATOM 5140 O O . ASP B 1 277 ? 6.02 -3.117 -17.344 1 87.94 277 ASP B O 1
ATOM 5144 N N . LYS B 1 278 ? 6.508 -4.352 -19.125 1 83.12 278 LYS B N 1
ATOM 5145 C CA . LYS B 1 278 ? 5.23 -5.059 -19.109 1 83.12 278 LYS B CA 1
ATOM 5146 C C . LYS B 1 278 ? 5.164 -6.039 -17.938 1 83.12 278 LYS B C 1
ATOM 5148 O O . LYS B 1 278 ? 4.078 -6.426 -17.516 1 83.12 278 LYS B O 1
ATOM 5153 N N . PHE B 1 279 ? 6.324 -6.438 -17.422 1 83.38 279 PHE B N 1
ATOM 5154 C CA . PHE B 1 279 ? 6.367 -7.473 -16.391 1 83.38 279 PHE B CA 1
ATOM 5155 C C . PHE B 1 279 ? 6.645 -6.863 -15.023 1 83.38 279 PHE B C 1
ATOM 5157 O O . PHE B 1 279 ? 6.695 -7.578 -14.023 1 83.38 279 PHE B O 1
ATOM 5164 N N . MET B 1 280 ? 6.723 -5.582 -14.938 1 88 280 MET B N 1
ATOM 5165 C CA . MET B 1 280 ? 7.203 -4.922 -13.727 1 88 280 MET B CA 1
ATOM 5166 C C . MET B 1 280 ? 6.238 -5.148 -12.57 1 88 280 MET B C 1
ATOM 5168 O O . MET B 1 280 ? 6.664 -5.453 -11.453 1 88 280 MET B O 1
ATOM 5172 N N . SER B 1 281 ? 4.973 -5.059 -12.859 1 87.25 281 SER B N 1
ATOM 5173 C CA . SER B 1 281 ? 3.979 -5.211 -11.805 1 87.25 281 SER B CA 1
ATOM 5174 C C . SER B 1 281 ? 4.008 -6.621 -11.211 1 87.25 281 SER B C 1
ATOM 5176 O O . SER B 1 281 ? 3.924 -6.793 -10 1 87.25 281 SER B O 1
ATOM 5178 N N . GLN B 1 282 ? 4.121 -7.551 -12.031 1 86.44 282 GLN B N 1
ATOM 5179 C CA . GLN B 1 282 ? 4.16 -8.945 -11.586 1 86.44 282 GLN B CA 1
ATOM 5180 C C . GLN B 1 282 ? 5.441 -9.234 -10.812 1 86.44 282 GLN B C 1
ATOM 5182 O O . GLN B 1 282 ? 5.414 -9.945 -9.805 1 86.44 282 GLN B O 1
ATOM 5187 N N . ILE B 1 283 ? 6.516 -8.711 -11.312 1 87.31 283 ILE B N 1
ATOM 5188 C CA . ILE B 1 283 ? 7.793 -8.891 -10.633 1 87.31 283 ILE B CA 1
ATOM 5189 C C . ILE B 1 283 ? 7.742 -8.242 -9.25 1 87.31 283 ILE B C 1
ATOM 5191 O O . ILE B 1 283 ? 8.25 -8.797 -8.273 1 87.31 283 ILE B O 1
ATOM 5195 N N . CYS B 1 284 ? 7.117 -7.082 -9.211 1 92.62 284 CYS B N 1
ATOM 5196 C CA . CYS B 1 284 ? 6.953 -6.422 -7.918 1 92.62 284 CYS B CA 1
ATOM 5197 C C . CYS B 1 284 ? 6.133 -7.285 -6.965 1 92.62 284 CYS B C 1
ATOM 5199 O O . CYS B 1 284 ? 6.465 -7.402 -5.785 1 92.62 284 CYS B O 1
ATOM 5201 N N . PHE B 1 285 ? 5.082 -7.848 -7.473 1 91.56 285 PHE B N 1
ATOM 5202 C CA . PHE B 1 285 ? 4.277 -8.758 -6.668 1 91.56 285 PHE B CA 1
ATOM 5203 C C . PHE B 1 285 ? 5.141 -9.875 -6.09 1 91.56 285 PHE B C 1
ATOM 5205 O O . PHE B 1 285 ? 5.023 -10.203 -4.91 1 91.56 285 PHE B O 1
ATOM 5212 N N . ALA B 1 286 ? 5.996 -10.422 -6.949 1 88.31 286 ALA B N 1
ATOM 5213 C CA . ALA B 1 286 ? 6.875 -11.516 -6.543 1 88.31 286 ALA B CA 1
ATOM 5214 C C . ALA B 1 286 ? 7.789 -11.086 -5.398 1 88.31 286 ALA B C 1
ATOM 5216 O O . ALA B 1 286 ? 7.938 -11.805 -4.41 1 88.31 286 ALA B O 1
ATOM 5217 N N . LEU B 1 287 ? 8.344 -9.969 -5.48 1 89.25 287 LEU B N 1
ATOM 5218 C CA . LEU B 1 287 ? 9.289 -9.484 -4.484 1 89.25 287 LEU B CA 1
ATOM 5219 C C . LEU B 1 287 ? 8.578 -9.07 -3.205 1 89.25 287 LEU B C 1
ATOM 5221 O O . LEU B 1 287 ? 9.109 -9.234 -2.107 1 89.25 287 LEU B O 1
ATOM 5225 N N . ARG B 1 288 ? 7.367 -8.555 -3.322 1 92.44 288 ARG B N 1
ATOM 5226 C CA . ARG B 1 288 ? 6.59 -8.102 -2.176 1 92.44 288 ARG B CA 1
ATOM 5227 C C . ARG B 1 288 ? 6.047 -9.281 -1.376 1 92.44 288 ARG B C 1
ATOM 5229 O O . ARG B 1 288 ? 5.754 -9.148 -0.186 1 92.44 288 ARG B O 1
ATOM 5236 N N . SER B 1 289 ? 5.891 -10.406 -2.076 1 88.5 289 SER B N 1
ATOM 5237 C CA . SER B 1 289 ? 5.199 -11.523 -1.449 1 88.5 289 SER B CA 1
ATOM 5238 C C . SER B 1 289 ? 6.18 -12.625 -1.049 1 88.5 289 SER B C 1
ATOM 5240 O O . SER B 1 289 ? 5.797 -13.602 -0.406 1 88.5 289 SER B O 1
ATOM 5242 N N . ALA B 1 290 ? 7.449 -12.438 -1.39 1 84.12 290 ALA B N 1
ATOM 5243 C CA . ALA B 1 290 ? 8.453 -13.43 -1.024 1 84.12 290 ALA B CA 1
ATOM 5244 C C . ALA B 1 290 ? 9.148 -13.055 0.285 1 84.12 290 ALA B C 1
ATOM 5246 O O . ALA B 1 290 ? 9.469 -11.891 0.512 1 84.12 290 ALA B O 1
ATOM 5247 N N . PRO B 1 291 ? 9.336 -14.062 1.121 1 78.94 291 PRO B N 1
ATOM 5248 C CA . PRO B 1 291 ? 10.078 -13.758 2.35 1 78.94 291 PRO B CA 1
ATOM 5249 C C . PRO B 1 291 ? 11.484 -13.234 2.08 1 78.94 291 PRO B C 1
ATOM 5251 O O . PRO B 1 291 ? 12.156 -13.711 1.157 1 78.94 291 PRO B O 1
ATOM 5254 N N . HIS B 1 292 ? 11.789 -12.258 2.797 1 76.5 292 HIS B N 1
ATOM 5255 C CA . HIS B 1 292 ? 13.125 -11.68 2.678 1 76.5 292 HIS B CA 1
ATOM 5256 C C . HIS B 1 292 ? 14.109 -12.359 3.623 1 76.5 292 HIS B C 1
ATOM 5258 O O . HIS B 1 292 ? 13.758 -12.695 4.758 1 76.5 292 HIS B O 1
ATOM 5264 N N . GLU B 1 293 ? 15.297 -12.523 3.174 1 68.94 293 GLU B N 1
ATOM 5265 C CA . GLU B 1 293 ? 16.312 -13.227 3.939 1 68.94 293 GLU B CA 1
ATOM 5266 C C . GLU B 1 293 ? 16.641 -12.5 5.242 1 68.94 293 GLU B C 1
ATOM 5268 O O . GLU B 1 293 ? 16.875 -13.133 6.273 1 68.94 293 GLU B O 1
ATOM 5273 N N . SER B 1 294 ? 16.625 -11.211 5.211 1 66.12 294 SER B N 1
ATOM 5274 C CA . SER B 1 294 ? 17.031 -10.414 6.363 1 66.12 294 SER B CA 1
ATOM 5275 C C . SER B 1 294 ? 15.961 -10.43 7.453 1 66.12 294 SER B C 1
ATOM 5277 O O . SER B 1 294 ? 16.281 -10.375 8.641 1 66.12 294 SER B O 1
ATOM 5279 N N . THR B 1 295 ? 14.648 -10.602 7.078 1 67.94 295 THR B N 1
ATOM 5280 C CA . THR B 1 295 ? 13.562 -10.508 8.047 1 67.94 295 THR B CA 1
ATOM 5281 C C . THR B 1 295 ? 12.891 -11.867 8.242 1 67.94 295 THR B C 1
ATOM 5283 O O . THR B 1 295 ? 12.211 -12.094 9.25 1 67.94 295 THR B O 1
ATOM 5286 N N . GLY B 1 296 ? 13.016 -12.711 7.238 1 70.56 296 GLY B N 1
ATOM 5287 C CA . GLY B 1 296 ? 12.336 -13.992 7.25 1 70.56 296 GLY B CA 1
ATOM 5288 C C . GLY B 1 296 ? 10.867 -13.891 6.875 1 70.56 296 GLY B C 1
ATOM 5289 O O . GLY B 1 296 ? 10.172 -14.898 6.805 1 70.56 296 GLY B O 1
ATOM 5290 N N . LEU B 1 297 ? 10.422 -12.719 6.723 1 76.75 297 LEU B N 1
ATOM 5291 C CA . LEU B 1 297 ? 9.039 -12.461 6.355 1 76.75 297 LEU B CA 1
ATOM 5292 C C . LEU B 1 297 ? 8.953 -11.734 5.02 1 76.75 297 LEU B C 1
ATOM 5294 O O . LEU B 1 297 ? 9.914 -11.086 4.602 1 76.75 297 LEU B O 1
ATOM 5298 N N . SER B 1 298 ? 7.84 -11.906 4.461 1 84.25 298 SER B N 1
ATOM 5299 C CA . SER B 1 298 ? 7.656 -11.148 3.229 1 84.25 298 SER B CA 1
ATOM 5300 C C . SER B 1 298 ? 7.441 -9.672 3.514 1 84.25 298 SER B C 1
ATOM 5302 O O . SER B 1 298 ? 6.945 -9.305 4.582 1 84.25 298 SER B O 1
ATOM 5304 N N . PRO B 1 299 ? 7.852 -8.844 2.625 1 88.69 299 PRO B N 1
ATOM 5305 C CA . PRO B 1 299 ? 7.539 -7.422 2.764 1 88.69 299 PRO B CA 1
ATOM 5306 C C . PRO B 1 299 ? 6.051 -7.16 2.99 1 88.69 299 PRO B C 1
ATOM 5308 O O . PRO B 1 299 ? 5.688 -6.281 3.775 1 88.69 299 PRO B O 1
ATOM 5311 N N . ALA B 1 300 ? 5.168 -7.914 2.35 1 88.06 300 ALA B N 1
ATOM 5312 C CA . ALA B 1 300 ? 3.727 -7.773 2.527 1 88.06 300 ALA B CA 1
ATOM 5313 C C . ALA B 1 300 ? 3.324 -8.039 3.977 1 88.06 300 ALA B C 1
ATOM 5315 O O . ALA B 1 300 ? 2.539 -7.289 4.559 1 88.06 300 ALA B O 1
ATOM 5316 N N . MET B 1 301 ? 3.873 -9.039 4.477 1 81.75 301 MET B N 1
ATOM 5317 C CA . MET B 1 301 ? 3.58 -9.367 5.867 1 81.75 301 MET B CA 1
ATOM 5318 C C . MET B 1 301 ? 4.078 -8.266 6.801 1 81.75 301 MET B C 1
ATOM 5320 O O . MET B 1 301 ? 3.383 -7.891 7.746 1 81.75 301 MET B O 1
ATOM 5324 N N . MET B 1 302 ? 5.207 -7.785 6.512 1 81.38 302 MET B N 1
ATOM 5325 C CA . MET B 1 302 ? 5.809 -6.766 7.367 1 81.38 302 MET B CA 1
ATOM 5326 C C . MET B 1 302 ? 5.039 -5.453 7.273 1 81.38 302 MET B C 1
ATOM 5328 O O . MET B 1 302 ? 4.949 -4.711 8.25 1 81.38 302 MET B O 1
ATOM 5332 N N . LEU B 1 303 ? 4.469 -5.199 6.129 1 87 303 LEU B N 1
ATOM 5333 C CA . LEU B 1 303 ? 3.832 -3.908 5.895 1 87 303 LEU B CA 1
ATOM 5334 C C . LEU B 1 303 ? 2.338 -3.975 6.195 1 87 303 LEU B C 1
ATOM 5336 O O . LEU B 1 303 ? 1.785 -3.061 6.812 1 87 303 LEU B O 1
ATOM 5340 N N . TYR B 1 304 ? 1.693 -5.051 5.688 1 84.25 304 TYR B N 1
ATOM 5341 C CA . TYR B 1 304 ? 0.24 -5.156 5.754 1 84.25 304 TYR B CA 1
ATOM 5342 C C . TYR B 1 304 ? -0.191 -6.035 6.922 1 84.25 304 TYR B C 1
ATOM 5344 O O . TYR B 1 304 ? -1.362 -6.031 7.309 1 84.25 304 TYR B O 1
ATOM 5352 N N . GLY B 1 305 ? 0.697 -6.84 7.449 1 77.56 305 GLY B N 1
ATOM 5353 C CA . GLY B 1 305 ? 0.321 -7.84 8.438 1 77.56 305 GLY B CA 1
ATOM 5354 C C . GLY B 1 305 ? -0.388 -9.039 7.832 1 77.56 305 GLY B C 1
ATOM 5355 O O . GLY B 1 305 ? -1.062 -9.789 8.539 1 77.56 305 GLY B O 1
ATOM 5356 N N . ARG B 1 306 ? -0.292 -9.078 6.496 1 78.88 306 ARG B N 1
ATOM 5357 C CA . ARG B 1 306 ? -0.918 -10.188 5.777 1 78.88 306 ARG B CA 1
ATOM 5358 C C . ARG B 1 306 ? -0.151 -10.516 4.5 1 78.88 306 ARG B C 1
ATOM 5360 O O . ARG B 1 306 ? 0.568 -9.664 3.967 1 78.88 306 ARG B O 1
ATOM 5367 N N . GLU B 1 307 ? -0.327 -11.742 4.074 1 82.38 307 GLU B N 1
ATOM 5368 C CA . GLU B 1 307 ? 0.269 -12.148 2.805 1 82.38 307 GLU B CA 1
ATOM 5369 C C . GLU B 1 307 ? -0.624 -11.766 1.628 1 82.38 307 GLU B C 1
ATOM 5371 O O . GLU B 1 307 ? -1.831 -11.578 1.793 1 82.38 307 GLU B O 1
ATOM 5376 N N . LEU B 1 308 ? -0.034 -11.617 0.498 1 86.5 308 LEU B N 1
ATOM 5377 C CA . LEU B 1 308 ? -0.777 -11.336 -0.726 1 86.5 308 LEU B CA 1
ATOM 5378 C C . LEU B 1 308 ? -1.284 -12.625 -1.36 1 86.5 308 LEU B C 1
ATOM 5380 O O . LEU B 1 308 ? -0.515 -13.57 -1.562 1 86.5 308 LEU B O 1
ATOM 5384 N N . GLU B 1 309 ? -2.49 -12.594 -1.65 1 81.19 309 GLU B N 1
ATOM 5385 C CA . GLU B 1 309 ? -3.092 -13.805 -2.213 1 81.19 309 GLU B CA 1
ATOM 5386 C C . GLU B 1 309 ? -2.844 -13.891 -3.715 1 81.19 309 GLU B C 1
ATOM 5388 O O . GLU B 1 309 ? -2.994 -12.906 -4.438 1 81.19 309 GLU B O 1
ATOM 5393 N N . THR B 1 310 ? -2.402 -15.062 -4.141 1 78.5 310 THR B N 1
ATOM 5394 C CA . THR B 1 310 ? -2.295 -15.375 -5.562 1 78.5 310 THR B CA 1
ATOM 5395 C C . THR B 1 310 ? -3.609 -15.945 -6.09 1 78.5 310 THR B C 1
ATOM 5397 O O . THR B 1 310 ? -4.477 -16.344 -5.312 1 78.5 310 THR B O 1
ATOM 5400 N N . PRO B 1 311 ? -3.713 -15.969 -7.359 1 71.5 311 PRO B N 1
ATOM 5401 C CA . PRO B 1 311 ? -4.918 -16.578 -7.93 1 71.5 311 PRO B CA 1
ATOM 5402 C C . PRO B 1 311 ? -5.129 -18.016 -7.465 1 71.5 311 PRO B C 1
ATOM 5404 O O . PRO B 1 311 ? -6.266 -18.438 -7.234 1 71.5 311 PRO B O 1
ATOM 5407 N N .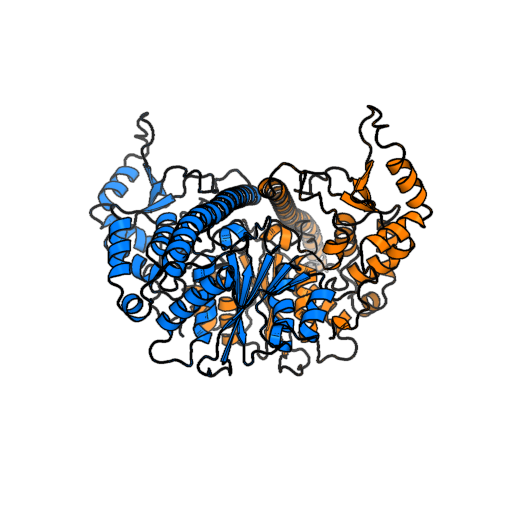 LEU B 1 312 ? -4.086 -18.703 -7.293 1 73.75 312 LEU B N 1
ATOM 5408 C CA . LEU B 1 312 ? -4.195 -20.109 -6.891 1 73.75 312 LEU B CA 1
ATOM 5409 C C . LEU B 1 312 ? -4.621 -20.219 -5.43 1 73.75 312 LEU B C 1
ATOM 5411 O O . LEU B 1 312 ? -5.27 -21.203 -5.047 1 73.75 312 LEU B O 1
ATOM 5415 N N . ASP B 1 313 ? -4.285 -19.266 -4.645 1 75.94 313 ASP B N 1
ATOM 5416 C CA . ASP B 1 313 ? -4.688 -19.25 -3.24 1 75.94 313 ASP B CA 1
ATOM 5417 C C . ASP B 1 313 ? -6.211 -19.25 -3.109 1 75.94 313 ASP B C 1
ATOM 5419 O O . ASP B 1 313 ? -6.762 -19.906 -2.219 1 75.94 313 ASP B O 1
ATOM 5423 N N . LEU B 1 314 ? -6.84 -18.578 -3.963 1 68.06 314 LEU B N 1
ATOM 5424 C CA . LEU B 1 314 ? -8.289 -18.438 -3.893 1 68.06 314 LEU B CA 1
ATOM 5425 C C . LEU B 1 314 ? -8.969 -19.781 -4.156 1 68.06 314 LEU B C 1
ATOM 5427 O O . LEU B 1 314 ? -10.086 -20.016 -3.695 1 68.06 314 LEU B O 1
ATOM 5431 N N . LEU B 1 315 ? -8.18 -20.688 -4.781 1 67.44 315 LEU B N 1
ATOM 5432 C CA . LEU B 1 315 ? -8.719 -21.984 -5.117 1 67.44 315 LEU B CA 1
ATOM 5433 C C . LEU B 1 315 ? -8.305 -23.031 -4.082 1 67.44 315 LEU B C 1
ATOM 5435 O O . LEU B 1 315 ? -9.023 -24.016 -3.863 1 67.44 315 LEU B O 1
ATOM 5439 N N . THR B 1 316 ? -7.203 -22.766 -3.512 1 74.38 316 THR B N 1
ATOM 5440 C CA . THR B 1 316 ? -6.609 -23.828 -2.715 1 74.38 316 THR B CA 1
ATOM 5441 C C . THR B 1 316 ? -6.77 -23.547 -1.225 1 74.38 316 THR B C 1
ATOM 5443 O O . THR B 1 316 ? -6.633 -24.453 -0.396 1 74.38 316 THR B O 1
ATOM 5446 N N . LYS B 1 317 ? -7.094 -22.312 -0.973 1 72.94 317 LYS B N 1
ATOM 5447 C CA . LYS B 1 317 ? -7.223 -21.953 0.438 1 72.94 317 LYS B CA 1
ATOM 5448 C C . LYS B 1 317 ? -8.492 -22.547 1.042 1 72.94 317 LYS B C 1
ATOM 5450 O O . LYS B 1 317 ? -9.547 -22.562 0.405 1 72.94 317 LYS B O 1
ATOM 5455 N N . PRO B 1 318 ? -8.32 -23.125 2.205 1 69.06 318 PRO B N 1
ATOM 5456 C CA . PRO B 1 318 ? -9.5 -23.672 2.869 1 69.06 318 PRO B CA 1
ATOM 5457 C C . PRO B 1 318 ? -10.531 -22.609 3.223 1 69.06 318 PRO B C 1
ATOM 5459 O O . PRO B 1 318 ? -10.156 -21.469 3.535 1 69.06 318 PRO B O 1
ATOM 5462 N N . SER B 1 319 ? -11.859 -22.766 2.824 1 59.38 319 SER B N 1
ATOM 5463 C CA . SER B 1 319 ? -12.938 -21.812 3.064 1 59.38 319 SER B CA 1
ATOM 5464 C C . SER B 1 319 ? -12.961 -21.359 4.52 1 59.38 319 SER B C 1
ATOM 5466 O O . SER B 1 319 ? -13.297 -20.219 4.809 1 59.38 319 SER B O 1
ATOM 5468 N N . GLY B 1 320 ? -12.859 -22.344 5.516 1 51.16 320 GLY B N 1
ATOM 5469 C CA . GLY B 1 320 ? -13.086 -22.125 6.934 1 51.16 320 GLY B CA 1
ATOM 5470 C C . GLY B 1 320 ? -11.906 -21.484 7.633 1 51.16 320 GLY B C 1
ATOM 5471 O O . GLY B 1 320 ? -11.977 -21.172 8.82 1 51.16 320 GLY B O 1
ATOM 5472 N N . GLU B 1 321 ? -10.961 -21.656 7.152 1 46.5 321 GLU B N 1
ATOM 5473 C CA . GLU B 1 321 ? -9.852 -21.047 7.887 1 46.5 321 GLU B CA 1
ATOM 5474 C C . GLU B 1 321 ? -10.156 -19.609 8.258 1 46.5 321 GLU B C 1
ATOM 5476 O O . GLU B 1 321 ? -9.641 -19.094 9.25 1 46.5 321 GLU B O 1
ATOM 5481 N N . ASN B 1 322 ? -10.758 -18.953 7.402 1 40.09 322 ASN B N 1
ATOM 5482 C CA . ASN B 1 322 ? -11.211 -17.672 7.938 1 40.09 322 ASN B CA 1
ATOM 5483 C C . ASN B 1 322 ? -12.391 -17.844 8.891 1 40.09 322 ASN B C 1
ATOM 5485 O O . ASN B 1 322 ? -12.812 -16.891 9.547 1 40.09 322 ASN B O 1
ATOM 5489 N N . GLU B 1 323 ? -13.188 -18.891 8.734 1 35.81 323 GLU B N 1
ATOM 5490 C CA . GLU B 1 323 ? -14.406 -19 9.539 1 35.81 323 GLU B CA 1
ATOM 5491 C C . GLU B 1 323 ? -14.07 -19.266 11.008 1 35.81 323 GLU B C 1
ATOM 5493 O O . GLU B 1 323 ? -14.719 -18.719 11.906 1 35.81 323 GLU B O 1
ATOM 5498 N N . GLU B 1 324 ? -13.523 -20.578 11.258 1 34.22 324 GLU B N 1
ATOM 5499 C CA . GLU B 1 324 ? -13.523 -21.047 12.641 1 34.22 324 GLU B CA 1
ATOM 5500 C C . GLU B 1 324 ? -12.523 -20.266 13.484 1 34.22 324 GLU B C 1
ATOM 5502 O O . GLU B 1 324 ? -12.328 -20.562 14.664 1 34.22 324 GLU B O 1
ATOM 5507 N N . SER B 1 325 ? -11.336 -20.094 13.016 1 34.91 325 SER B N 1
ATOM 5508 C CA . SER B 1 325 ? -10.727 -19.422 14.164 1 34.91 325 SER B CA 1
ATOM 5509 C C . SER B 1 325 ? -11.641 -18.344 14.727 1 34.91 325 SER B C 1
ATOM 5511 O O . SER B 1 325 ? -12.016 -17.406 14.008 1 34.91 325 SER B O 1
ATOM 5513 N N . SER B 1 326 ? -12.508 -18.812 15.398 1 34.5 326 SER B N 1
ATOM 5514 C CA . SER B 1 326 ? -13.352 -18 16.266 1 34.5 326 SER B CA 1
ATOM 5515 C C . SER B 1 326 ? -12.719 -16.625 16.531 1 34.5 326 SER B C 1
ATOM 5517 O O . SER B 1 326 ? -13.305 -15.789 17.219 1 34.5 326 SER B O 1
ATOM 5519 N N . MET B 1 327 ? -11.398 -16.766 16.562 1 35.81 327 MET B N 1
ATOM 5520 C CA . MET B 1 327 ? -10.875 -15.445 16.875 1 35.81 327 MET B CA 1
ATOM 5521 C C . MET B 1 327 ? -10.969 -14.516 15.672 1 35.81 327 MET B C 1
ATOM 5523 O O . MET B 1 327 ? -10.547 -14.883 14.57 1 35.81 327 MET B O 1
ATOM 5527 N N . PRO B 1 328 ? -11.742 -13.641 15.656 1 39.16 328 PRO B N 1
ATOM 5528 C CA . PRO B 1 328 ? -11.953 -12.609 14.633 1 39.16 328 PRO B CA 1
ATOM 5529 C C . PRO B 1 328 ? -10.656 -12.195 13.938 1 39.16 328 PRO B C 1
ATOM 5531 O O . PRO B 1 328 ? -9.578 -12.297 14.523 1 39.16 328 PRO B O 1
ATOM 5534 N N . TYR B 1 329 ? -10.602 -12.32 12.578 1 41.41 329 TYR B N 1
ATOM 5535 C CA . TYR B 1 329 ? -9.508 -11.938 11.695 1 41.41 329 TYR B CA 1
ATOM 5536 C C . TYR B 1 329 ? -8.57 -10.953 12.375 1 41.41 329 TYR B C 1
ATOM 5538 O O . TYR B 1 329 ? -7.344 -11.078 12.273 1 41.41 329 TYR B O 1
ATOM 5546 N N . PRO B 1 330 ? -9.117 -10.125 13.141 1 41.03 330 PRO B N 1
ATOM 5547 C CA . PRO B 1 330 ? -8.203 -9.164 13.766 1 41.03 330 PRO B CA 1
ATOM 5548 C C . PRO B 1 330 ? -7.156 -9.836 14.641 1 41.03 330 PRO B C 1
ATOM 5550 O O . PRO B 1 330 ? -6.012 -9.375 14.703 1 41.03 330 PRO B O 1
ATOM 5553 N N . GLU B 1 331 ? -7.59 -11.062 15.195 1 43.41 331 GLU B N 1
ATOM 5554 C CA . GLU B 1 331 ? -6.68 -11.688 16.156 1 43.41 331 GLU B CA 1
ATOM 5555 C C . GLU B 1 331 ? -5.559 -12.438 15.445 1 43.41 331 GLU B C 1
ATOM 5557 O O . GLU B 1 331 ? -4.406 -12.406 15.883 1 43.41 331 GLU B O 1
ATOM 5562 N N . THR B 1 332 ? -5.918 -13.031 14.461 1 45.88 332 THR B N 1
ATOM 5563 C CA . THR B 1 332 ? -4.93 -13.828 13.742 1 45.88 332 THR B CA 1
ATOM 5564 C C . THR B 1 332 ? -3.928 -12.93 13.023 1 45.88 332 THR B C 1
ATOM 5566 O O . THR B 1 332 ? -2.729 -13.211 13.008 1 45.88 332 THR B O 1
ATOM 5569 N N . LEU B 1 333 ? -4.398 -11.922 12.555 1 43.47 333 LEU B N 1
ATOM 5570 C CA . LEU B 1 333 ? -3.541 -10.969 11.867 1 43.47 333 LEU B CA 1
ATOM 5571 C C . LEU B 1 333 ? -2.562 -10.32 12.844 1 43.47 333 LEU B C 1
ATOM 5573 O O . LEU B 1 333 ? -1.374 -10.188 12.539 1 43.47 333 LEU B O 1
ATOM 5577 N N . LYS B 1 334 ? -3.068 -10.117 14.055 1 45.41 334 LYS B N 1
ATOM 5578 C CA . LYS B 1 334 ? -2.232 -9.562 15.117 1 45.41 334 LYS B CA 1
ATOM 5579 C C . LYS B 1 334 ? -1.064 -10.492 15.438 1 45.41 334 LYS B C 1
ATOM 5581 O O . LYS B 1 334 ? 0.076 -10.047 15.562 1 45.41 334 LYS B O 1
ATOM 5586 N N . ALA B 1 335 ? -1.44 -11.703 15.539 1 47.5 335 ALA B N 1
ATOM 5587 C CA . ALA B 1 335 ? -0.448 -12.711 15.883 1 47.5 335 ALA B CA 1
ATOM 5588 C C . ALA B 1 335 ? 0.56 -12.898 14.75 1 47.5 335 ALA B C 1
ATOM 5590 O O . ALA B 1 335 ? 1.764 -13.016 15 1 47.5 335 ALA B O 1
ATOM 5591 N N . SER B 1 336 ? 0.099 -12.664 13.68 1 47.19 336 SER B N 1
ATOM 5592 C CA . SER B 1 336 ? 0.955 -12.969 12.531 1 47.19 336 SER B CA 1
ATOM 5593 C C . SER B 1 336 ? 1.946 -11.836 12.273 1 47.19 336 SER B C 1
ATOM 5595 O O . SER B 1 336 ? 3.133 -12.086 12.055 1 47.19 336 SER B O 1
ATOM 5597 N N . LEU B 1 337 ? 1.515 -10.664 12.305 1 48.41 337 LEU B N 1
ATOM 5598 C CA . LEU B 1 337 ? 2.367 -9.523 11.977 1 48.41 337 LEU B CA 1
ATOM 5599 C C . LEU B 1 337 ? 3.393 -9.281 13.078 1 48.41 337 LEU B C 1
ATOM 5601 O O . LEU B 1 337 ? 4.555 -8.977 12.797 1 48.41 337 LEU B O 1
ATOM 5605 N N . GLN B 1 338 ? 2.99 -9.492 14.328 1 48.84 338 GLN B N 1
ATOM 5606 C CA . GLN B 1 338 ? 3.918 -9.375 15.445 1 48.84 338 GLN B CA 1
ATOM 5607 C C . GLN B 1 338 ? 5.074 -10.359 15.312 1 48.84 338 GLN B C 1
ATOM 5609 O O . GLN B 1 338 ? 6.238 -9.992 15.492 1 48.84 338 GLN B O 1
ATOM 5614 N N . GLU B 1 339 ? 4.668 -11.445 15.062 1 49.16 339 GLU B N 1
ATOM 5615 C CA . GLU B 1 339 ? 5.664 -12.508 14.914 1 49.16 339 GLU B CA 1
ATOM 5616 C C . GLU B 1 339 ? 6.578 -12.242 13.719 1 49.16 339 GLU B C 1
ATOM 5618 O O . GLU B 1 339 ? 7.793 -12.438 13.805 1 49.16 339 GLU B O 1
ATOM 5623 N N . ALA B 1 340 ? 6.035 -11.719 12.836 1 48.09 340 ALA B N 1
ATOM 5624 C CA . ALA B 1 340 ? 6.832 -11.492 11.633 1 48.09 340 ALA B CA 1
ATOM 5625 C C . ALA B 1 340 ? 7.836 -10.367 11.844 1 48.09 340 ALA B C 1
ATOM 5627 O O . ALA B 1 340 ? 9.008 -10.492 11.477 1 48.09 340 ALA B O 1
ATOM 5628 N N . HIS B 1 341 ? 7.402 -9.25 12.414 1 51.78 341 HIS B N 1
ATOM 5629 C CA . HIS B 1 341 ? 8.281 -8.102 12.609 1 51.78 341 HIS B CA 1
ATOM 5630 C C . HIS B 1 341 ? 9.359 -8.406 13.648 1 51.78 341 HIS B C 1
ATOM 5632 O O . HIS B 1 341 ? 10.516 -8.016 13.469 1 51.78 341 HIS B O 1
ATOM 5638 N N . ASP B 1 342 ? 8.961 -9.125 14.711 1 51.25 342 ASP B N 1
ATOM 5639 C CA . ASP B 1 342 ? 9.953 -9.57 15.688 1 51.25 342 ASP B CA 1
ATOM 5640 C C . ASP B 1 342 ? 11.031 -10.43 15.016 1 51.25 342 ASP B C 1
ATOM 5642 O O . ASP B 1 342 ? 12.219 -10.25 15.281 1 51.25 342 ASP B O 1
ATOM 5646 N N . ARG B 1 343 ? 10.531 -11.219 14.32 1 49.84 343 ARG B N 1
ATOM 5647 C CA . ARG B 1 343 ? 11.469 -12.086 13.602 1 49.84 343 ARG B CA 1
ATOM 5648 C C . ARG B 1 343 ? 12.352 -11.273 12.664 1 49.84 343 ARG B C 1
ATOM 5650 O O . ARG B 1 343 ? 13.547 -11.523 12.555 1 49.84 343 ARG B O 1
ATOM 5657 N N . ALA B 1 344 ? 11.68 -10.273 12.156 1 51.25 344 ALA B N 1
ATOM 5658 C CA . ALA B 1 344 ? 12.438 -9.461 11.203 1 51.25 344 ALA B CA 1
ATOM 5659 C C . ALA B 1 344 ? 13.477 -8.602 11.922 1 51.25 344 ALA B C 1
ATOM 5661 O O . ALA B 1 344 ? 14.617 -8.492 11.477 1 51.25 344 ALA B O 1
ATOM 5662 N N . ARG B 1 345 ? 13.078 -7.945 12.984 1 54.78 345 ARG B N 1
ATOM 5663 C CA . ARG B 1 345 ? 14.023 -7.129 13.742 1 54.78 345 ARG B CA 1
ATOM 5664 C C . ARG B 1 345 ? 15.18 -7.977 14.266 1 54.78 345 ARG B C 1
ATOM 5666 O O . ARG B 1 345 ? 16.328 -7.547 14.227 1 54.78 345 ARG B O 1
ATOM 5673 N N . GLU B 1 346 ? 14.742 -9.062 14.852 1 51.94 346 GLU B N 1
ATOM 5674 C CA . GLU B 1 346 ? 15.781 -9.977 15.32 1 51.94 346 GLU B CA 1
ATOM 5675 C C . GLU B 1 346 ? 16.719 -10.367 14.188 1 51.94 346 GLU B C 1
ATOM 5677 O O . GLU B 1 346 ? 17.938 -10.391 14.375 1 51.94 346 GLU B O 1
ATOM 5682 N N . THR B 1 347 ? 16.047 -10.602 13.25 1 50.72 347 THR B N 1
ATOM 5683 C CA . THR B 1 347 ? 16.859 -11.047 12.125 1 50.72 347 THR B CA 1
ATOM 5684 C C . THR B 1 347 ? 17.688 -9.883 11.57 1 50.72 347 THR B C 1
ATOM 5686 O O . THR B 1 347 ? 18.859 -10.055 11.234 1 50.72 347 THR B O 1
ATOM 5689 N N . LEU B 1 348 ? 16.984 -8.719 11.578 1 53.72 348 LEU B N 1
ATOM 5690 C CA . LEU B 1 348 ? 17.703 -7.547 11.07 1 53.72 348 LEU B CA 1
ATOM 5691 C C . LEU B 1 348 ? 18.844 -7.164 12.016 1 53.72 348 LEU B C 1
ATOM 5693 O O . LEU B 1 348 ? 19.922 -6.789 11.555 1 53.72 348 LEU B O 1
ATOM 5697 N N . ALA B 1 349 ? 18.516 -7.172 13.266 1 52.62 349 ALA B N 1
ATOM 5698 C CA . ALA B 1 349 ? 19.547 -6.922 14.258 1 52.62 349 ALA B CA 1
ATOM 5699 C C . ALA B 1 349 ? 20.656 -7.965 14.164 1 52.62 349 ALA B C 1
ATOM 5701 O O . ALA B 1 349 ? 21.844 -7.633 14.258 1 52.62 349 ALA B O 1
ATOM 5702 N N . ARG B 1 350 ? 20.219 -9.203 14.102 1 48.88 350 ARG B N 1
ATOM 5703 C CA . ARG B 1 350 ? 21.188 -10.281 13.984 1 48.88 350 ARG B CA 1
ATOM 5704 C C . ARG B 1 350 ? 22.031 -10.133 12.719 1 48.88 350 ARG B C 1
ATOM 5706 O O . ARG B 1 350 ? 23.25 -10.344 12.75 1 48.88 350 ARG B O 1
ATOM 5713 N N . THR B 1 351 ? 21.25 -9.82 11.844 1 46.22 351 THR B N 1
ATOM 5714 C CA . THR B 1 351 ? 21.984 -9.664 10.586 1 46.22 351 THR B CA 1
ATOM 5715 C C . THR B 1 351 ? 22.844 -8.398 10.609 1 46.22 351 THR B C 1
ATOM 5717 O O . THR B 1 351 ? 23.922 -8.375 10.023 1 46.22 351 THR B O 1
ATOM 5720 N N . ALA B 1 352 ? 22.328 -7.477 11.367 1 47.31 352 ALA B N 1
ATOM 5721 C CA . ALA B 1 352 ? 23.141 -6.285 11.562 1 47.31 352 ALA B CA 1
ATOM 5722 C C . ALA B 1 352 ? 24.359 -6.598 12.43 1 47.31 352 ALA B C 1
ATOM 5724 O O . ALA B 1 352 ? 25.469 -6.129 12.148 1 47.31 352 ALA B O 1
ATOM 5725 N N . CYS B 1 353 ? 24.141 -7.379 13.555 1 40.59 353 CYS B N 1
ATOM 5726 C CA . CYS B 1 353 ? 25.234 -7.789 14.414 1 40.59 353 CYS B CA 1
ATOM 5727 C C . CYS B 1 353 ? 26.203 -8.711 13.68 1 40.59 353 CYS B C 1
ATOM 5729 O O . CYS B 1 353 ? 27.422 -8.586 13.812 1 40.59 353 CYS B O 1
ATOM 5731 N N . CYS B 1 354 ? 25.641 -9.742 13.195 1 38.16 354 CYS B N 1
ATOM 5732 C CA . CYS B 1 354 ? 26.531 -10.672 12.484 1 38.16 354 CYS B CA 1
ATOM 5733 C C . CYS B 1 354 ? 27.312 -9.953 11.398 1 38.16 354 CYS B C 1
ATOM 5735 O O . CYS B 1 354 ? 28.484 -10.266 11.164 1 38.16 354 CYS B O 1
ATOM 5737 N N . ALA B 1 355 ? 26.656 -9.047 11.008 1 38.84 355 ALA B N 1
ATOM 5738 C CA . ALA B 1 355 ? 27.375 -8.242 10.023 1 38.84 355 ALA B CA 1
ATOM 5739 C C . ALA B 1 355 ? 28.5 -7.453 10.695 1 38.84 355 ALA B C 1
ATOM 5741 O O . ALA B 1 355 ? 29.578 -7.289 10.117 1 38.84 355 ALA B O 1
ATOM 5742 N N . VAL B 1 356 ? 28.344 -7.16 12 1 37.19 356 VAL B N 1
ATOM 5743 C CA . VAL B 1 356 ? 29.406 -6.527 12.773 1 37.19 356 VAL B CA 1
ATOM 5744 C C . VAL B 1 356 ? 30.469 -7.562 13.133 1 37.19 356 VAL B C 1
ATOM 5746 O O . VAL B 1 356 ? 31.672 -7.297 13.023 1 37.19 356 VAL B O 1
ATOM 5749 N N . SER B 1 357 ? 30.125 -8.703 13.672 1 35.19 357 SER B N 1
ATOM 5750 C CA . SER B 1 357 ? 31.109 -9.688 14.094 1 35.19 357 SER B CA 1
ATOM 5751 C C . SER B 1 357 ? 31.906 -10.219 12.906 1 35.19 357 SER B C 1
ATOM 5753 O O . SER B 1 357 ? 33.125 -10.43 13.016 1 35.19 357 SER B O 1
ATOM 5755 N N . PHE B 1 358 ? 31.297 -10.523 11.961 1 32.03 358 PHE B N 1
ATOM 5756 C CA . PHE B 1 358 ? 32.031 -11.008 10.797 1 32.03 358 PHE B CA 1
ATOM 5757 C C . PHE B 1 358 ? 32.938 -9.922 10.234 1 32.03 358 PHE B C 1
ATOM 5759 O O . PHE B 1 358 ? 34.062 -10.211 9.805 1 32.03 358 PHE B O 1
ATOM 5766 N N . GLN B 1 359 ? 32.531 -8.766 10.469 1 34.47 359 GLN B N 1
ATOM 5767 C CA . GLN B 1 359 ? 33.375 -7.637 10.109 1 34.47 359 GLN B CA 1
ATOM 5768 C C . GLN B 1 359 ? 34.531 -7.504 11.094 1 34.47 359 GLN B C 1
ATOM 5770 O O . GLN B 1 359 ? 35.656 -7.199 10.688 1 34.47 359 GLN B O 1
ATOM 5775 N N . ASN B 1 360 ? 34.25 -7.742 12.273 1 34.03 360 ASN B N 1
ATOM 5776 C CA . ASN B 1 360 ? 35.344 -7.781 13.211 1 34.03 360 ASN B CA 1
ATOM 5777 C C . ASN B 1 360 ? 36.312 -8.922 12.883 1 34.03 360 ASN B C 1
ATOM 5779 O O . ASN B 1 360 ? 37.531 -8.773 13.031 1 34.03 360 ASN B O 1
ATOM 5783 N N . THR B 1 361 ? 35.781 -9.953 12.492 1 33.16 361 THR B N 1
ATOM 5784 C CA . THR B 1 361 ? 36.719 -11.039 12.164 1 33.16 361 THR B CA 1
ATOM 5785 C C . THR B 1 361 ? 37.406 -10.773 10.836 1 33.16 361 THR B C 1
ATOM 5787 O O . THR B 1 361 ? 38.594 -11.062 10.68 1 33.16 361 THR B O 1
ATOM 5790 N N . LEU B 1 362 ? 36.688 -10.125 9.898 1 34.34 362 LEU B N 1
ATOM 5791 C CA . LEU B 1 362 ? 37.344 -9.812 8.648 1 34.34 362 LEU B CA 1
ATOM 5792 C C . LEU B 1 362 ? 38.312 -8.633 8.82 1 34.34 362 LEU B C 1
ATOM 5794 O O . LEU B 1 362 ? 39.375 -8.594 8.211 1 34.34 362 LEU B O 1
ATOM 5798 N N . PHE B 1 363 ? 37.969 -7.711 9.656 1 34.56 363 PHE B N 1
ATOM 5799 C CA . PHE B 1 363 ? 38.969 -6.734 10.039 1 34.56 363 PHE B CA 1
ATOM 5800 C C . PHE B 1 363 ? 40.188 -7.422 10.641 1 34.56 363 PHE B C 1
ATOM 5802 O O . PHE B 1 363 ? 41.344 -7.031 10.367 1 34.56 363 PHE B O 1
ATOM 5809 N N . MET B 1 364 ? 39.906 -8.391 11.328 1 34.75 364 MET B N 1
ATOM 5810 C CA . MET B 1 364 ? 41.094 -9.07 11.852 1 34.75 364 MET B CA 1
ATOM 5811 C C . MET B 1 364 ? 41.844 -9.789 10.742 1 34.75 364 MET B C 1
ATOM 5813 O O . MET B 1 364 ? 43.062 -9.781 10.719 1 34.75 364 MET B O 1
ATOM 5817 N N . VAL B 1 365 ? 41.062 -10.219 9.781 1 33.94 365 VAL B N 1
ATOM 5818 C CA . VAL B 1 365 ? 41.781 -10.938 8.742 1 33.94 365 VAL B CA 1
ATOM 5819 C C . VAL B 1 365 ? 42.375 -9.945 7.738 1 33.94 365 VAL B C 1
ATOM 5821 O O . VAL B 1 365 ? 43.531 -10.078 7.32 1 33.94 365 VAL B O 1
ATOM 5824 N N . THR B 1 366 ? 41.562 -8.898 7.359 1 35.31 366 THR B N 1
ATOM 5825 C CA . THR B 1 366 ? 42.156 -7.98 6.402 1 35.31 366 THR B CA 1
ATOM 5826 C C . THR B 1 366 ? 43.188 -7.09 7.086 1 35.31 366 THR B C 1
ATOM 5828 O O . THR B 1 366 ? 44.125 -6.594 6.438 1 35.31 366 THR B O 1
ATOM 5831 N N . TYR B 1 367 ? 42.969 -6.68 8.266 1 33.78 367 TYR B N 1
ATOM 5832 C CA . TYR B 1 367 ? 44.062 -6.051 8.961 1 33.78 367 TYR B CA 1
ATOM 5833 C C . TYR B 1 367 ? 45.281 -6.969 8.969 1 33.78 367 TYR B C 1
ATOM 5835 O O . TYR B 1 367 ? 46.438 -6.504 8.82 1 33.78 367 TYR B O 1
ATOM 5843 N N . ASN B 1 368 ? 45 -8.203 9.031 1 33.16 368 ASN B N 1
ATOM 5844 C CA . ASN B 1 368 ? 46.156 -9.094 8.961 1 33.16 368 ASN B CA 1
ATOM 5845 C C . ASN B 1 368 ? 46.719 -9.164 7.547 1 33.16 368 ASN B C 1
ATOM 5847 O O . ASN B 1 368 ? 47.938 -9.258 7.367 1 33.16 368 ASN B O 1
ATOM 5851 N N . PHE B 1 369 ? 45.812 -9.016 6.59 1 32.97 369 PHE B N 1
ATOM 5852 C CA . PHE B 1 369 ? 46.375 -9.133 5.25 1 32.97 369 PHE B CA 1
ATOM 5853 C C . PHE B 1 369 ? 47.062 -7.84 4.832 1 32.97 369 PHE B C 1
ATOM 5855 O O . PHE B 1 369 ? 48.094 -7.863 4.164 1 32.97 369 PHE B O 1
ATOM 5862 N N . ARG B 1 370 ? 46.531 -6.664 5.16 1 34.38 370 ARG B N 1
ATOM 5863 C CA . ARG B 1 370 ? 47.281 -5.465 4.824 1 34.38 370 ARG B CA 1
ATOM 5864 C C . ARG B 1 370 ? 48.594 -5.41 5.605 1 34.38 370 ARG B C 1
ATOM 5866 O O . ARG B 1 370 ? 49.594 -4.824 5.145 1 34.38 370 ARG B O 1
ATOM 5873 N N . VAL B 1 371 ? 48.594 -5.867 6.758 1 33.59 371 VAL B N 1
ATOM 5874 C CA . VAL B 1 371 ? 49.875 -5.879 7.418 1 33.59 371 VAL B CA 1
ATOM 5875 C C . VAL B 1 371 ? 50.875 -6.715 6.602 1 33.59 371 VAL B C 1
ATOM 5877 O O . VAL B 1 371 ? 52.062 -6.395 6.531 1 33.59 371 VAL B O 1
ATOM 5880 N N . MET B 1 372 ? 50.375 -7.711 5.902 1 32.41 372 MET B N 1
ATOM 5881 C CA . MET B 1 372 ? 51.375 -8.5 5.199 1 32.41 372 MET B CA 1
ATOM 5882 C C . MET B 1 372 ? 51.812 -7.789 3.924 1 32.41 372 MET B C 1
ATOM 5884 O O . MET B 1 372 ? 53 -7.855 3.553 1 32.41 372 MET B O 1
ATOM 5888 N N . TRP B 1 373 ? 50.906 -7.086 3.125 1 31.62 373 TRP B N 1
ATOM 5889 C CA . TRP B 1 373 ? 51.438 -6.637 1.842 1 31.62 373 TRP B CA 1
ATOM 5890 C C . TRP B 1 373 ? 52.281 -5.375 2.012 1 31.62 373 TRP B C 1
ATOM 5892 O O . TRP B 1 373 ? 53 -4.977 1.097 1 31.62 373 TRP B O 1
ATOM 5902 N N . ALA B 1 374 ? 52.062 -4.57 3.031 1 29.81 374 ALA B N 1
ATOM 5903 C CA . ALA B 1 374 ? 52.969 -3.447 3.154 1 29.81 374 ALA B CA 1
ATOM 5904 C C . ALA B 1 374 ? 54.406 -3.934 3.328 1 29.81 374 ALA B C 1
ATOM 5906 O O . ALA B 1 374 ? 55.375 -3.186 3.088 1 29.81 374 ALA B O 1
ATOM 5907 N N . LYS B 1 375 ? 54.562 -5.086 3.916 1 31.42 375 LYS B N 1
ATOM 5908 C CA . LYS B 1 375 ? 55.969 -5.48 4.035 1 31.42 375 LYS B CA 1
ATOM 5909 C C . LYS B 1 375 ? 56.469 -6.109 2.74 1 31.42 375 LYS B C 1
ATOM 5911 O O . LYS B 1 375 ? 57.656 -6.367 2.596 1 31.42 375 LYS B O 1
ATOM 5916 N N . ALA B 1 376 ? 55.531 -6.461 1.793 1 24.83 376 ALA B N 1
ATOM 5917 C CA . ALA B 1 376 ? 56.219 -6.969 0.611 1 24.83 376 ALA B CA 1
ATOM 5918 C C . ALA B 1 376 ? 56.469 -5.855 -0.403 1 24.83 376 ALA B C 1
ATOM 5920 O O . ALA B 1 376 ? 55.625 -4.969 -0.575 1 24.83 376 ALA B O 1
#

Solvent-accessible surface area (backbone atoms only — not comparable to full-atom values): 39306 Å² total; per-residue (Å²): 127,61,79,72,68,47,71,58,72,82,66,84,43,62,67,54,53,36,52,46,25,55,70,19,84,76,46,13,60,53,46,54,50,48,68,74,49,72,74,73,65,66,88,64,80,80,56,79,39,76,42,78,54,95,80,32,48,22,34,31,43,65,60,46,86,76,46,26,53,78,61,44,57,65,9,32,48,55,28,72,89,47,47,64,57,49,51,43,49,48,23,64,33,55,57,24,31,60,48,56,53,68,40,33,44,54,61,43,57,65,45,34,38,51,90,65,45,68,58,52,47,42,52,50,54,74,64,33,64,56,52,68,72,47,53,72,84,79,71,79,80,85,56,63,51,75,79,75,78,56,78,40,74,37,37,35,27,30,46,49,79,45,68,86,46,60,63,25,90,88,53,27,23,29,34,40,38,36,31,22,69,49,32,58,34,69,48,78,40,78,30,60,61,86,39,28,66,51,51,42,51,47,43,46,49,65,37,32,32,70,64,17,47,30,51,30,38,34,29,56,75,48,67,34,61,67,30,68,66,27,47,49,53,34,51,63,38,43,24,43,80,40,71,47,57,86,88,50,59,47,41,40,74,49,56,60,49,49,52,52,49,51,38,31,42,53,57,70,24,68,89,47,58,39,50,47,73,70,46,45,40,34,35,46,26,17,58,29,54,28,49,34,88,60,36,68,40,18,12,28,25,46,45,48,23,40,78,56,45,48,36,62,43,70,63,59,50,67,84,47,70,80,57,63,52,82,53,58,50,31,44,44,25,16,43,15,22,22,43,36,39,48,44,19,48,51,32,40,51,45,48,44,45,46,52,47,49,52,42,51,49,41,44,50,46,47,49,48,43,49,56,49,49,72,72,97,126,60,81,73,69,48,75,61,72,82,67,84,44,62,67,54,53,36,53,46,25,54,70,19,83,75,47,14,62,54,46,54,50,48,70,74,49,72,74,76,65,67,88,64,80,82,56,80,40,76,42,77,53,94,78,31,48,23,34,31,41,65,61,45,77,63,47,8,41,68,62,42,58,63,10,33,47,56,26,72,87,47,47,64,57,50,50,42,48,48,23,64,32,54,56,24,30,60,49,55,54,68,39,32,45,52,61,42,56,64,46,34,37,51,92,65,45,68,60,53,47,41,52,50,55,74,63,33,64,56,52,67,72,48,54,72,84,77,69,80,80,85,58,63,50,74,79,75,79,55,77,43,77,36,36,34,26,31,45,49,78,44,68,84,45,60,63,24,90,87,53,27,23,29,33,41,39,36,30,21,68,48,32,57,35,69,48,78,41,77,28,60,60,85,39,26,66,51,51,44,52,47,42,46,48,63,36,32,32,70,62,17,47,31,50,30,39,36,30,56,75,47,70,34,60,66,29,68,65,28,46,50,53,34,50,64,39,45,24,42,82,42,72,47,57,86,89,46,58,48,41,38,74,48,54,60,49,49,50,52,50,50,38,31,42,53,56,70,24,69,89,48,57,38,49,47,73,71,47,45,40,33,35,46,24,18,57,29,54,28,49,32,86,56,28,66,30,18,12,30,27,54,44,47,31,41,78,55,44,49,36,63,43,71,63,60,50,66,81,49,67,75,58,61,53,73,56,55,60,34,51,33,34,22,40,18,17,21,32,27,31,49,42,16,48,50,30,39,48,44,51,46,44,49,52,46,51,53,41,53,51,41,46,51,46,48,54,50,48,53,60,51,53,74,74,99

InterPro domains:
  IPR001584 Integrase, catalytic core [PF00665] (153-248)
  IPR001584 Integrase, catalytic core [PS50994] (149-307)
  IPR012337 Ribonuclease H-like superfamily [SSF53098] (149-301)
  IPR036397 Ribonuclease H superfamily [G3DSA:3.30.420.10] (144-346)
  IPR041588 Integrase zinc-binding domain [PF17921] (79-137)